Protein AF-A0A5J5AGM0-F1 (afdb_monomer_lite)

Sequence (390 aa):
MKLGLKLLQERAKIGSFWWPYISNLPETYSVPIFFPGEDIKNLQYAPLLYQVNKRCKFLLDFEKEVKHALESLKPDDHPFRSFSPNAEIVQEQEAGKAKMLVKVVAGTQIKRNDPLVLNYGCLNNDLFLLDYGFVIPSNPYDCIELKYDAALLDAASMAGRIAAPNFSSPAPWQQQILYQLNLDGEDPVLKKVSLGGPELVEGRLLAALRILLASDMETVQKHDLGTLKSLSVEAPLGVTNEVAALRTVIALCMIALGHFPTKIMEDESLLKQGVSGSTELAIQFRIQKKSLIIDVMRDLTRRVNLLLSKESITAQGATPVNMTISVTITRSTPSLESFTVIFSHFQHRNQYYGRSRTHGPARFGSYRVPSFQRHQRDELPNFSFRSRDN

Organism: NCBI:txid561372

Structure (mmCIF, N/CA/C/O backbone):
data_AF-A0A5J5AGM0-F1
#
_entry.id   AF-A0A5J5AGM0-F1
#
loop_
_atom_site.group_PDB
_atom_site.id
_atom_site.type_symbol
_atom_site.label_atom_id
_atom_site.label_alt_id
_atom_site.label_comp_id
_atom_site.label_asym_id
_atom_site.label_entity_id
_atom_site.label_seq_id
_atom_site.pdbx_PDB_ins_code
_atom_site.Cartn_x
_atom_site.Cartn_y
_atom_site.Cartn_z
_atom_site.occupancy
_atom_site.B_iso_or_equiv
_atom_site.auth_seq_id
_atom_site.auth_comp_id
_atom_site.auth_asym_id
_atom_site.auth_atom_id
_atom_site.pdbx_PDB_model_num
ATOM 1 N N . MET A 1 1 ? -21.841 3.565 8.296 1.00 73.00 1 MET A N 1
ATOM 2 C CA . MET A 1 1 ? -22.603 4.447 9.214 1.00 73.00 1 MET A CA 1
ATOM 3 C C . MET A 1 1 ? -23.913 3.862 9.735 1.00 73.00 1 MET A C 1
ATOM 5 O O . MET A 1 1 ? -24.073 3.857 10.947 1.00 73.00 1 MET A O 1
ATOM 9 N N . LYS A 1 2 ? -24.818 3.323 8.900 1.00 75.56 2 LYS A N 1
ATOM 10 C CA . LYS A 1 2 ? -26.118 2.774 9.362 1.00 75.56 2 LYS A CA 1
ATOM 11 C C . LYS A 1 2 ? -26.012 1.796 10.549 1.00 75.56 2 LYS A C 1
ATOM 13 O O . LYS A 1 2 ? -26.727 1.957 11.530 1.00 75.56 2 LYS A O 1
ATOM 18 N N . LEU A 1 3 ? -25.081 0.837 10.491 1.00 81.19 3 LEU A N 1
ATOM 19 C CA . LEU A 1 3 ? -24.866 -0.127 11.580 1.00 81.19 3 LEU A CA 1
ATOM 20 C C . LEU A 1 3 ? -24.360 0.533 12.874 1.00 81.19 3 LEU A C 1
ATOM 22 O O . LEU A 1 3 ? -24.838 0.197 13.950 1.00 81.19 3 LEU A O 1
ATOM 26 N N . GLY A 1 4 ? -23.447 1.505 12.770 1.00 84.25 4 GLY A N 1
ATOM 27 C CA . GLY A 1 4 ? -22.939 2.247 13.929 1.00 84.25 4 GLY A CA 1
ATOM 28 C C . GLY A 1 4 ? -24.045 3.012 14.661 1.00 84.25 4 GLY A C 1
ATOM 29 O O . GLY A 1 4 ? -24.137 2.939 15.881 1.00 84.25 4 GLY A O 1
ATOM 30 N N . LEU A 1 5 ? -24.952 3.662 13.923 1.00 81.50 5 LEU A N 1
ATOM 31 C CA . LEU A 1 5 ? -26.122 4.321 14.515 1.00 81.50 5 LEU A CA 1
ATOM 32 C C . LEU A 1 5 ? -27.078 3.322 15.176 1.00 81.50 5 LEU A C 1
ATOM 34 O O . LEU A 1 5 ? -27.583 3.586 16.266 1.00 81.50 5 LEU A O 1
ATOM 38 N N . LYS A 1 6 ? -27.297 2.156 14.556 1.00 83.31 6 LYS A N 1
ATOM 39 C CA . LYS A 1 6 ? -28.128 1.101 15.148 1.00 83.31 6 LYS A CA 1
ATOM 40 C C . LYS A 1 6 ? -27.525 0.564 16.448 1.00 83.31 6 LYS A C 1
ATOM 42 O O . LYS A 1 6 ? -28.255 0.370 17.414 1.00 83.31 6 LYS A O 1
ATOM 47 N N . LEU A 1 7 ? -26.204 0.386 16.493 1.00 87.38 7 LEU A N 1
ATOM 48 C CA . LEU A 1 7 ? -25.491 -0.014 17.705 1.00 87.38 7 LEU A CA 1
ATOM 49 C C . LEU A 1 7 ? -25.657 1.023 18.825 1.00 87.38 7 LEU A C 1
ATOM 51 O O . LEU A 1 7 ? -25.964 0.651 19.954 1.00 87.38 7 LEU A O 1
ATOM 55 N N . LEU A 1 8 ? -25.512 2.316 18.514 1.00 85.44 8 LEU A N 1
ATOM 56 C CA . LEU A 1 8 ? -25.730 3.397 19.483 1.00 85.44 8 LEU A CA 1
ATOM 57 C C . LEU A 1 8 ? -27.177 3.427 19.996 1.00 85.44 8 LEU A C 1
ATOM 59 O O . LEU A 1 8 ? -27.396 3.586 21.195 1.00 85.44 8 LEU A O 1
ATOM 63 N N . GLN A 1 9 ? -28.156 3.216 19.112 1.00 85.50 9 GLN A N 1
ATOM 64 C CA . GLN A 1 9 ? -29.566 3.126 19.490 1.00 85.50 9 GLN A CA 1
ATOM 65 C C . GLN A 1 9 ? -29.826 1.973 20.464 1.00 85.50 9 GLN A C 1
ATOM 67 O O . GLN A 1 9 ? -30.472 2.171 21.491 1.00 85.50 9 GLN A O 1
ATOM 72 N N . GLU A 1 10 ? -29.321 0.775 20.164 1.00 88.50 10 GLU A N 1
ATOM 73 C CA . GLU A 1 10 ? -29.489 -0.384 21.047 1.00 88.50 10 GLU A CA 1
ATOM 74 C C . GLU A 1 10 ? -28.739 -0.209 22.372 1.00 88.50 10 GLU A C 1
ATOM 76 O O . GLU A 1 10 ? -29.256 -0.599 23.415 1.00 88.50 10 GLU A O 1
ATOM 81 N N . ARG A 1 11 ? -27.573 0.451 22.364 1.00 87.00 11 ARG A N 1
ATOM 82 C CA . ARG A 1 11 ? -26.821 0.776 23.585 1.00 87.00 11 ARG A CA 1
ATOM 83 C C . ARG A 1 11 ? -27.575 1.745 24.503 1.00 87.00 11 ARG A C 1
ATOM 85 O O . ARG A 1 11 ? -27.458 1.628 25.717 1.00 87.00 11 ARG A O 1
ATOM 92 N N . ALA A 1 12 ? -28.347 2.678 23.946 1.00 86.25 12 ALA A N 1
ATOM 93 C CA . ALA A 1 12 ? -29.148 3.634 24.717 1.00 86.25 12 ALA A CA 1
ATOM 94 C C . ALA A 1 12 ? -30.476 3.049 25.247 1.00 86.25 12 ALA A C 1
ATOM 96 O O . ALA A 1 12 ? -31.137 3.664 26.086 1.00 86.25 12 ALA A O 1
ATOM 97 N N . LYS A 1 13 ? -30.898 1.875 24.761 1.00 86.81 13 LYS A N 1
ATOM 98 C CA . LYS A 1 13 ? -32.193 1.270 25.090 1.00 86.81 13 LYS A CA 1
ATOM 99 C C . LYS A 1 13 ? -32.115 0.432 26.371 1.00 86.81 13 LYS A C 1
ATOM 101 O O . LYS A 1 13 ? -31.459 -0.608 26.411 1.00 86.81 13 LYS A O 1
ATOM 106 N N . ILE A 1 14 ? -32.876 0.830 27.394 1.00 89.50 14 ILE A N 1
ATOM 107 C CA . ILE A 1 14 ? -33.066 0.034 28.619 1.00 89.50 14 ILE A CA 1
ATOM 108 C C . ILE A 1 14 ? -33.697 -1.315 28.247 1.00 89.50 14 ILE A C 1
ATOM 110 O O . ILE A 1 14 ? -34.714 -1.360 27.554 1.00 89.50 14 ILE A O 1
ATOM 114 N N . GLY A 1 15 ? -33.086 -2.413 28.698 1.00 90.00 15 GLY A N 1
ATOM 115 C CA . GLY A 1 15 ? -33.552 -3.767 28.391 1.00 90.00 15 GLY A CA 1
ATOM 116 C C . GLY A 1 15 ? -33.349 -4.185 26.929 1.00 90.00 15 GLY A C 1
ATOM 117 O O . GLY A 1 15 ? -34.132 -4.983 26.418 1.00 90.00 15 GLY A O 1
ATOM 118 N N . SER A 1 16 ? -32.344 -3.639 26.225 1.00 89.94 16 SER A N 1
ATOM 119 C CA . SER A 1 16 ? -32.026 -4.089 24.863 1.00 89.94 16 SER A CA 1
ATOM 120 C C . SER A 1 16 ? -31.736 -5.592 24.827 1.00 89.94 16 SER A C 1
ATOM 122 O O . SER A 1 16 ? -30.945 -6.111 25.615 1.00 89.94 16 SER A O 1
ATOM 124 N N . PHE A 1 17 ? -32.325 -6.275 23.844 1.00 93.44 17 PHE A N 1
ATOM 125 C CA . PHE A 1 17 ? -32.036 -7.677 23.537 1.00 93.44 17 PHE A CA 1
ATOM 126 C C . PHE A 1 17 ? -30.536 -7.919 23.293 1.00 93.44 17 PHE A C 1
ATOM 128 O O . PHE A 1 17 ? -30.004 -8.959 23.667 1.00 93.44 17 PHE A O 1
ATOM 135 N N . TRP A 1 18 ? -29.841 -6.938 22.709 1.00 92.56 18 TRP A N 1
ATOM 136 C CA . TRP A 1 18 ? -28.420 -7.031 22.372 1.00 92.56 18 TRP A CA 1
ATOM 137 C C . TRP A 1 18 ? -27.492 -6.651 23.526 1.00 92.56 18 TRP A C 1
ATOM 139 O O . TRP A 1 18 ? -26.275 -6.716 23.360 1.00 92.56 18 TRP A O 1
ATOM 149 N N . TRP A 1 19 ? -28.026 -6.273 24.691 1.00 92.62 19 TRP A N 1
ATOM 150 C CA . TRP A 1 19 ? -27.218 -5.814 25.820 1.00 92.62 19 TRP A CA 1
ATOM 151 C C . TRP A 1 19 ? -26.094 -6.785 26.220 1.00 92.62 19 TRP A C 1
ATOM 153 O O . TRP A 1 19 ? -24.971 -6.305 26.353 1.00 92.62 19 TRP A O 1
ATOM 163 N N . PRO A 1 20 ? -26.302 -8.120 26.304 1.00 94.50 20 PRO A N 1
ATOM 164 C CA . PRO A 1 20 ? -25.219 -9.051 26.633 1.00 94.50 20 PRO A CA 1
ATOM 165 C C . PRO A 1 20 ? -24.060 -9.033 25.630 1.00 94.50 20 PRO A C 1
ATOM 167 O O . PRO A 1 20 ? -22.927 -9.312 25.997 1.00 94.50 20 PRO A O 1
ATOM 170 N N . TYR A 1 21 ? -24.320 -8.713 24.361 1.00 93.12 21 TYR A N 1
ATOM 171 C CA . TYR A 1 21 ? -23.268 -8.529 23.363 1.00 93.12 21 TYR A CA 1
ATOM 172 C C . TYR A 1 21 ? -22.609 -7.153 23.512 1.00 93.12 21 TYR A C 1
ATOM 174 O O . TYR A 1 21 ? -21.388 -7.057 23.601 1.00 93.12 21 TYR A O 1
ATOM 182 N N . ILE A 1 22 ? -23.418 -6.093 23.596 1.00 91.00 22 ILE A N 1
ATOM 183 C CA . ILE A 1 22 ? -22.949 -4.702 23.669 1.00 91.00 22 ILE A CA 1
ATOM 184 C C . ILE A 1 22 ? -22.079 -4.469 24.909 1.00 91.00 22 ILE A C 1
ATOM 186 O O . ILE A 1 22 ? -21.065 -3.786 24.808 1.00 91.00 22 ILE A O 1
ATOM 190 N N . SER A 1 23 ? -22.429 -5.060 26.055 1.00 92.25 23 SER A N 1
ATOM 191 C CA . SER A 1 23 ? -21.667 -4.936 27.304 1.00 92.25 23 SER A CA 1
ATOM 192 C C . SER A 1 23 ? -20.300 -5.624 27.266 1.00 92.25 23 SER A C 1
ATOM 194 O O . SER A 1 23 ? -19.491 -5.392 28.155 1.00 92.25 23 SER A O 1
ATOM 196 N N . ASN A 1 24 ? -20.055 -6.489 26.277 1.00 94.38 24 ASN A N 1
ATOM 197 C CA . ASN A 1 24 ? -18.773 -7.164 26.064 1.00 94.38 24 ASN A CA 1
ATOM 198 C C . ASN A 1 24 ? -17.932 -6.508 24.954 1.00 94.38 24 ASN A C 1
ATOM 200 O O . ASN A 1 24 ? -16.828 -6.973 24.672 1.00 94.38 24 ASN A O 1
ATOM 204 N N . LEU A 1 25 ? -18.435 -5.457 24.294 1.00 92.56 25 LEU A N 1
ATOM 205 C CA . LEU A 1 25 ? -17.655 -4.738 23.291 1.00 92.56 25 LEU A CA 1
ATOM 206 C C . LEU A 1 25 ? -16.532 -3.922 23.950 1.00 92.56 25 LEU A C 1
ATOM 208 O O . LEU A 1 25 ? -16.752 -3.341 25.015 1.00 92.56 25 LEU A O 1
ATOM 212 N N . PRO A 1 26 ? -15.362 -3.799 23.298 1.00 90.88 26 PRO A N 1
ATOM 213 C CA . PRO A 1 26 ? -14.320 -2.887 23.746 1.00 90.88 26 PRO A CA 1
ATOM 214 C C . PRO A 1 26 ? -14.820 -1.441 23.805 1.00 90.88 26 PRO A C 1
ATOM 216 O O . PRO A 1 26 ? -15.538 -0.972 22.914 1.00 90.88 26 PRO A O 1
ATOM 219 N N . GLU A 1 27 ? -14.401 -0.719 24.843 1.00 86.44 27 GLU A N 1
ATOM 220 C CA . GLU A 1 27 ? -14.683 0.713 24.985 1.00 86.44 27 GLU A CA 1
ATOM 221 C C . GLU A 1 27 ? -13.763 1.572 24.113 1.00 86.44 27 GLU A C 1
ATOM 223 O O . GLU A 1 27 ? -14.169 2.631 23.635 1.00 86.44 27 GLU A O 1
ATOM 228 N N . THR A 1 28 ? -12.540 1.097 23.876 1.00 85.69 28 THR A N 1
ATOM 229 C CA . THR A 1 28 ? -11.518 1.764 23.069 1.00 85.69 28 THR A CA 1
ATOM 230 C C . THR A 1 28 ? -10.904 0.792 22.067 1.00 85.69 28 THR A C 1
ATOM 232 O O . THR A 1 28 ? -10.949 -0.428 22.236 1.00 85.69 28 THR A O 1
ATOM 235 N N . TYR A 1 29 ? -10.340 1.348 20.995 1.00 89.88 29 TYR A N 1
ATOM 236 C CA . TYR A 1 29 ? -9.717 0.594 19.911 1.00 89.88 29 TYR A CA 1
ATOM 237 C C . TYR A 1 29 ? -8.335 1.172 19.612 1.00 89.88 29 TYR A C 1
ATOM 239 O O . TYR A 1 29 ? -8.105 2.368 19.767 1.00 89.88 29 TYR A O 1
ATOM 247 N N . SER A 1 30 ? -7.432 0.335 19.113 1.00 93.38 30 SER A N 1
ATOM 248 C CA . SER A 1 30 ? -6.064 0.696 18.723 1.00 93.38 30 SER A CA 1
ATOM 249 C C . SER A 1 30 ? -5.951 1.187 17.272 1.00 93.38 30 SER A C 1
ATOM 251 O O . SER A 1 30 ? -4.870 1.165 16.687 1.00 93.38 30 SER A O 1
ATOM 253 N N . VAL A 1 31 ? -7.056 1.623 16.661 1.00 94.81 31 VAL A N 1
ATOM 254 C CA . VAL A 1 31 ? -7.032 2.220 15.317 1.00 94.81 31 VAL A CA 1
ATOM 255 C C . VAL A 1 31 ? -6.586 3.694 15.390 1.00 94.81 31 VAL A C 1
ATOM 257 O O . VAL A 1 31 ? -6.942 4.385 16.349 1.00 94.81 31 VAL A O 1
ATOM 260 N N . PRO A 1 32 ? -5.874 4.231 14.376 1.00 95.38 32 PRO A N 1
ATOM 261 C CA . PRO A 1 32 ? -5.267 5.567 14.419 1.00 95.38 32 PRO A CA 1
ATOM 262 C C . PRO A 1 32 ? -6.195 6.745 14.733 1.00 95.38 32 PRO A C 1
ATOM 264 O O . PRO A 1 32 ? -5.719 7.798 15.140 1.00 95.38 32 PRO A O 1
ATOM 267 N N . ILE A 1 33 ? -7.511 6.605 14.552 1.00 91.31 33 ILE A N 1
ATOM 268 C CA . ILE A 1 33 ? -8.464 7.674 14.886 1.00 91.31 33 ILE A CA 1
ATOM 269 C C . ILE A 1 33 ? -8.561 7.945 16.394 1.00 91.31 33 ILE A C 1
ATOM 271 O O . ILE A 1 33 ? -8.989 9.024 16.788 1.00 91.31 33 ILE A O 1
ATOM 275 N N . PHE A 1 34 ? -8.147 6.983 17.225 1.00 90.38 34 PHE A N 1
ATOM 276 C CA . PHE A 1 34 ? -8.053 7.127 18.680 1.00 90.38 34 PHE A CA 1
ATOM 277 C C . PHE A 1 34 ? -6.640 7.497 19.148 1.00 90.38 34 PHE A C 1
ATOM 279 O O . PHE A 1 34 ? -6.405 7.602 20.350 1.00 90.38 34 PHE A O 1
ATOM 286 N N . PHE A 1 35 ? -5.682 7.677 18.232 1.00 93.06 35 PHE A N 1
ATOM 287 C CA . PHE A 1 35 ? -4.311 7.997 18.615 1.00 93.06 35 PHE A CA 1
ATOM 288 C C . PHE A 1 35 ? -4.194 9.456 19.064 1.00 93.06 35 PHE A C 1
ATOM 290 O O . PHE A 1 35 ? -4.802 10.346 18.460 1.00 93.06 35 PHE A O 1
ATOM 297 N N . PRO A 1 36 ? -3.332 9.736 20.055 1.00 91.62 36 PRO A N 1
ATOM 298 C CA . PRO A 1 36 ? -2.851 11.084 20.307 1.00 91.62 36 PRO A CA 1
ATOM 299 C C . PRO A 1 36 ? -2.220 11.694 19.048 1.00 91.62 36 PRO A C 1
ATOM 301 O O . PRO A 1 36 ? -1.598 11.006 18.236 1.00 91.62 36 PRO A O 1
ATOM 304 N N . GLY A 1 37 ? -2.316 13.017 18.898 1.00 89.25 37 GLY A N 1
ATOM 305 C CA . GLY A 1 37 ? -1.772 13.708 17.723 1.00 89.25 37 GLY A CA 1
ATOM 306 C C . GLY A 1 37 ? -0.258 13.523 17.532 1.00 89.25 37 GLY A C 1
ATOM 307 O O . GLY A 1 37 ? 0.230 13.580 16.404 1.00 89.25 37 GLY A O 1
ATOM 308 N N . GLU A 1 38 ? 0.492 13.285 18.609 1.00 90.88 38 GLU A N 1
ATOM 309 C CA . GLU A 1 38 ? 1.916 12.927 18.551 1.00 90.88 38 GLU A CA 1
ATOM 310 C C . GLU A 1 38 ? 2.153 11.532 17.962 1.00 90.88 38 GLU A C 1
ATOM 312 O O . GLU A 1 38 ? 3.034 11.366 17.118 1.00 90.88 38 GLU A O 1
ATOM 317 N N . ASP A 1 39 ? 1.308 10.559 18.295 1.00 93.19 39 ASP A N 1
ATOM 318 C CA . ASP A 1 39 ? 1.414 9.193 17.786 1.00 93.19 39 ASP A CA 1
ATOM 319 C C . ASP A 1 39 ? 0.988 9.079 16.331 1.00 93.19 39 ASP A C 1
ATOM 321 O O . ASP A 1 39 ? 1.605 8.345 15.559 1.00 93.19 39 ASP A O 1
ATOM 325 N N . ILE A 1 40 ? 0.009 9.886 15.913 1.00 93.19 40 ILE A N 1
ATOM 326 C CA . ILE A 1 40 ? -0.297 10.046 14.491 1.00 93.19 40 ILE A CA 1
ATOM 327 C C . ILE A 1 40 ? 0.962 10.525 13.760 1.00 93.19 40 ILE A C 1
ATOM 329 O O . ILE A 1 40 ? 1.363 9.915 12.775 1.00 93.19 40 ILE A O 1
ATOM 333 N N . LYS A 1 41 ? 1.663 11.552 14.264 1.00 91.81 41 LYS A N 1
ATOM 334 C CA . LYS A 1 41 ? 2.924 12.020 13.652 1.00 91.81 41 LYS A CA 1
ATOM 335 C C . LYS A 1 41 ? 4.015 10.942 13.663 1.00 91.81 41 LYS A C 1
ATOM 337 O O . LYS A 1 41 ? 4.804 10.877 12.719 1.00 91.81 41 LYS A O 1
ATOM 342 N N . ASN A 1 42 ? 4.031 10.071 14.674 1.00 93.94 42 ASN A N 1
ATOM 343 C CA . ASN A 1 42 ? 4.970 8.954 14.771 1.00 93.94 42 ASN A CA 1
ATOM 344 C C . ASN A 1 42 ? 4.772 7.876 13.696 1.00 93.94 42 ASN A C 1
ATOM 346 O O . ASN A 1 42 ? 5.709 7.115 13.467 1.00 93.94 42 ASN A O 1
ATOM 350 N N . LEU A 1 43 ? 3.646 7.833 12.976 1.00 94.94 43 LEU A N 1
ATOM 351 C CA . LEU A 1 43 ? 3.477 6.918 11.837 1.00 94.94 43 LEU A CA 1
ATOM 352 C C . LEU A 1 43 ? 4.450 7.225 10.690 1.00 94.94 43 LEU A C 1
ATOM 354 O O . LEU A 1 43 ? 4.832 6.317 9.957 1.00 94.94 43 LEU A O 1
ATOM 358 N N . GLN A 1 44 ? 4.851 8.496 10.533 1.00 95.06 44 GLN A N 1
ATOM 359 C CA . GLN A 1 44 ? 5.867 8.957 9.571 1.00 95.06 44 GLN A CA 1
ATOM 360 C C . GLN A 1 44 ? 5.658 8.480 8.118 1.00 95.06 44 GLN A C 1
ATOM 362 O O . GLN A 1 44 ? 6.608 8.392 7.345 1.00 95.06 44 GLN A O 1
ATOM 367 N N . TYR A 1 45 ? 4.413 8.191 7.731 1.00 96.06 45 TYR A N 1
ATOM 368 C CA . TYR A 1 45 ? 4.082 7.634 6.423 1.00 96.06 45 TYR A CA 1
ATOM 369 C C . TYR A 1 45 ? 2.894 8.369 5.800 1.00 96.06 45 TYR A C 1
ATOM 371 O O . TYR A 1 45 ? 1.741 8.181 6.191 1.00 96.06 45 TYR A O 1
ATOM 379 N N . ALA A 1 46 ? 3.183 9.234 4.827 1.00 93.00 46 ALA A N 1
ATOM 380 C CA . ALA A 1 46 ? 2.212 10.176 4.269 1.00 93.00 46 ALA A CA 1
ATOM 381 C C . ALA A 1 46 ? 0.922 9.534 3.707 1.00 93.00 46 ALA A C 1
ATOM 383 O O . ALA A 1 46 ? -0.147 10.080 3.992 1.00 93.00 46 ALA A O 1
ATOM 384 N N . PRO A 1 47 ? 0.958 8.395 2.978 1.00 93.44 47 PRO A N 1
ATOM 385 C CA . PRO A 1 47 ? -0.265 7.769 2.465 1.00 93.44 47 PRO A CA 1
ATOM 386 C C . PRO A 1 47 ? -1.243 7.364 3.573 1.00 93.44 47 PRO A C 1
ATOM 388 O O . PRO A 1 47 ? -2.430 7.688 3.498 1.00 93.44 47 PRO A O 1
ATOM 391 N N . LEU A 1 48 ? -0.743 6.747 4.648 1.00 94.69 48 LEU A N 1
ATOM 392 C CA . LEU A 1 48 ? -1.564 6.385 5.803 1.00 94.69 48 LEU A CA 1
ATOM 393 C C . LEU A 1 48 ? -2.090 7.635 6.523 1.00 94.69 48 LEU A C 1
ATOM 395 O O . LEU A 1 48 ? -3.280 7.715 6.817 1.00 94.69 48 LEU A O 1
ATOM 399 N N . LEU A 1 49 ? -1.235 8.639 6.751 1.00 94.31 49 LEU A N 1
ATOM 400 C CA . LEU A 1 49 ? -1.630 9.899 7.397 1.00 94.31 49 LEU A CA 1
ATOM 401 C C . LEU A 1 49 ? -2.766 10.606 6.652 1.00 94.31 49 LEU A C 1
ATOM 403 O O . LEU A 1 49 ? -3.704 11.104 7.275 1.00 94.31 49 LEU A O 1
ATOM 407 N N . TYR A 1 50 ? -2.712 10.619 5.319 1.00 93.19 50 TYR A N 1
ATOM 408 C CA . TYR A 1 50 ? -3.786 11.159 4.491 1.00 93.19 50 TYR A CA 1
ATOM 409 C C . TYR A 1 50 ? -5.116 10.430 4.740 1.00 93.19 50 TYR A C 1
ATOM 411 O O . TYR A 1 50 ? -6.148 11.083 4.904 1.00 93.19 50 TYR A O 1
ATOM 419 N N . GLN A 1 51 ? -5.102 9.094 4.825 1.00 93.75 51 GLN A N 1
ATOM 420 C CA . GLN A 1 51 ? -6.308 8.306 5.105 1.00 93.75 51 GLN A CA 1
ATOM 421 C C . GLN A 1 51 ? -6.857 8.559 6.511 1.00 93.75 51 GLN A C 1
ATOM 423 O O . GLN A 1 51 ? -8.069 8.718 6.665 1.00 93.75 51 GLN A O 1
ATOM 428 N N . VAL A 1 52 ? -5.987 8.654 7.522 1.00 94.31 52 VAL A N 1
ATOM 429 C CA . VAL A 1 52 ? -6.392 9.002 8.894 1.00 94.31 52 VAL A CA 1
ATOM 430 C C . VAL A 1 52 ? -7.082 10.366 8.906 1.00 94.31 52 VAL A C 1
ATOM 432 O O . VAL A 1 52 ? -8.227 10.469 9.339 1.00 94.31 52 VAL A O 1
ATOM 435 N N . ASN A 1 53 ? -6.452 11.390 8.324 1.00 92.75 53 ASN A N 1
ATOM 436 C CA . ASN A 1 53 ? -7.015 12.740 8.261 1.00 92.75 53 ASN A CA 1
ATOM 437 C C . ASN A 1 53 ? -8.356 12.782 7.520 1.00 92.75 53 ASN A C 1
ATOM 439 O O . ASN A 1 53 ? -9.292 13.449 7.963 1.00 92.75 53 ASN A O 1
ATOM 443 N N . LYS A 1 54 ? -8.478 12.040 6.413 1.00 92.94 54 LYS A N 1
ATOM 444 C CA . LYS A 1 54 ? -9.728 11.926 5.654 1.00 92.94 54 LYS A CA 1
ATOM 445 C C . LYS A 1 54 ? -10.851 11.315 6.500 1.00 92.94 54 LYS A C 1
ATOM 447 O O . LYS A 1 54 ? -11.967 11.831 6.476 1.00 92.94 54 LYS A O 1
ATOM 452 N N . ARG A 1 55 ? -10.563 10.253 7.263 1.00 92.69 55 ARG A N 1
ATOM 453 C CA . ARG A 1 55 ? -11.531 9.604 8.166 1.00 92.69 55 ARG A CA 1
ATOM 454 C C . ARG A 1 55 ? -11.931 10.518 9.326 1.00 92.69 55 ARG A C 1
ATOM 456 O O . ARG A 1 55 ? -13.122 10.639 9.598 1.00 92.69 55 ARG A O 1
ATOM 463 N N . CYS A 1 56 ? -10.972 11.207 9.948 1.00 90.62 56 CYS A N 1
ATOM 464 C CA . CYS A 1 56 ? -11.246 12.190 11.001 1.00 90.62 56 CYS A CA 1
ATOM 465 C C . CYS A 1 56 ? -12.151 13.316 10.493 1.00 90.62 56 CYS A C 1
ATOM 467 O O . CYS A 1 56 ? -13.153 13.633 11.129 1.00 90.62 56 CYS A O 1
ATOM 469 N N . LYS A 1 57 ? -11.840 13.884 9.319 1.00 91.62 57 LYS A N 1
ATOM 470 C CA . LYS A 1 57 ? -12.656 14.937 8.704 1.00 91.62 57 LYS A CA 1
ATOM 471 C C . LYS A 1 57 ? -14.082 14.458 8.441 1.00 91.62 57 LYS A C 1
ATOM 473 O O . LYS A 1 57 ? -15.024 15.139 8.824 1.00 91.62 57 LYS A O 1
ATOM 478 N N . PHE A 1 58 ? -14.233 13.268 7.859 1.00 91.94 58 PHE A N 1
ATOM 479 C CA . PHE A 1 58 ? -15.548 12.676 7.632 1.00 91.94 58 PHE A CA 1
ATOM 480 C C . PHE A 1 58 ? -16.356 12.533 8.930 1.00 91.94 58 PHE A C 1
ATOM 482 O O . PHE A 1 58 ? -17.528 12.894 8.945 1.00 91.94 58 PHE A O 1
ATOM 489 N N . LEU A 1 59 ? -15.752 12.042 10.021 1.00 87.69 59 LEU A N 1
ATOM 490 C CA . LEU A 1 59 ? -16.462 11.915 11.299 1.00 87.69 59 LEU A CA 1
ATOM 491 C C . LEU A 1 59 ? -16.866 13.267 11.889 1.00 87.69 59 LEU A C 1
ATOM 493 O O . LEU A 1 59 ? -17.971 13.374 12.409 1.00 87.69 59 LEU A O 1
ATOM 497 N N . LEU A 1 60 ? -16.011 14.287 11.788 1.00 86.31 60 LEU A N 1
ATOM 498 C CA . LEU A 1 60 ? -16.331 15.638 12.257 1.00 86.31 60 LEU A CA 1
ATOM 499 C C . LEU A 1 60 ? -17.485 16.256 11.465 1.00 86.31 60 LEU A C 1
ATOM 501 O O . LEU A 1 60 ? -18.362 16.894 12.043 1.00 86.31 60 LEU A O 1
ATOM 505 N N . ASP A 1 61 ? -17.485 16.082 10.146 1.00 89.56 61 ASP A N 1
ATOM 506 C CA . ASP A 1 61 ? -18.553 16.593 9.290 1.00 89.56 61 ASP A CA 1
ATOM 507 C C . ASP A 1 61 ? -19.865 15.837 9.563 1.00 89.56 61 ASP A C 1
ATOM 509 O O . ASP A 1 61 ? -20.904 16.461 9.770 1.00 89.56 61 ASP A O 1
ATOM 513 N N . PHE A 1 62 ? -19.797 14.511 9.716 1.00 86.44 62 PHE A N 1
ATOM 514 C CA . PHE A 1 62 ? -20.941 13.686 10.108 1.00 86.44 62 PHE A CA 1
ATOM 515 C C . PHE A 1 62 ? -21.506 14.066 11.487 1.00 86.44 62 PHE A C 1
ATOM 517 O O . PHE A 1 62 ? -22.719 14.149 11.661 1.00 86.44 62 PHE A O 1
ATOM 524 N N . GLU A 1 63 ? -20.651 14.319 12.480 1.00 83.38 63 GLU A N 1
ATOM 525 C CA . GLU A 1 63 ? -21.082 14.745 13.815 1.00 83.38 63 GLU A CA 1
ATOM 526 C C . GLU A 1 63 ? -21.846 16.073 13.759 1.00 83.38 63 GLU A C 1
ATOM 528 O O . GLU A 1 63 ? -22.884 16.206 14.407 1.00 83.38 63 GLU A O 1
ATOM 533 N N . LYS A 1 64 ? -21.366 17.044 12.971 1.00 82.75 64 LYS A N 1
ATOM 534 C CA . LYS A 1 64 ? -22.050 18.332 12.779 1.00 82.75 64 LYS A CA 1
ATOM 535 C C . LYS A 1 64 ? -23.422 18.150 12.142 1.00 82.75 64 LYS A C 1
ATOM 537 O O . LYS A 1 64 ? -24.382 18.753 12.612 1.00 82.75 64 LYS A O 1
ATOM 542 N N . GLU A 1 65 ? -23.521 17.312 11.111 1.00 84.44 65 GLU A N 1
ATOM 543 C CA . GLU A 1 65 ? -24.798 16.996 10.464 1.00 84.44 65 GLU A CA 1
ATOM 544 C C . GLU A 1 65 ? -25.787 16.370 11.454 1.00 84.44 65 GLU A C 1
ATOM 546 O O . GLU A 1 65 ? -26.943 16.790 11.531 1.00 84.44 65 GLU A O 1
ATOM 551 N N . VAL A 1 66 ? -25.327 15.407 12.260 1.00 78.88 66 VAL A N 1
ATOM 552 C CA . VAL A 1 66 ? -26.157 14.767 13.289 1.00 78.88 66 VAL A CA 1
ATOM 553 C C . VAL A 1 66 ? -26.573 15.772 14.361 1.00 78.88 66 VAL A C 1
ATOM 555 O O . VAL A 1 66 ? -27.749 15.818 14.706 1.00 78.88 66 VAL A O 1
ATOM 558 N N . LYS A 1 67 ? -25.657 16.606 14.866 1.00 74.00 67 LYS A N 1
ATOM 559 C CA . LYS A 1 67 ? -25.975 17.648 15.856 1.00 74.00 67 LYS A CA 1
ATOM 560 C C . LYS A 1 67 ? -27.026 18.619 15.335 1.00 74.00 67 LYS A C 1
ATOM 562 O O . LYS A 1 67 ? -28.029 18.813 16.006 1.00 74.00 67 LYS A O 1
ATOM 567 N N . HIS A 1 68 ? -26.855 19.136 14.122 1.00 76.06 68 HIS A N 1
ATOM 568 C CA . HIS A 1 68 ? -27.831 20.029 13.501 1.00 76.06 68 HIS A CA 1
ATOM 569 C C . HIS A 1 68 ? -29.210 19.361 13.353 1.00 76.06 68 HIS A C 1
ATOM 571 O O . HIS A 1 68 ? -30.239 19.969 13.641 1.00 76.06 68 HIS A O 1
ATOM 577 N N . ALA A 1 69 ? -29.252 18.090 12.939 1.00 74.75 69 ALA A N 1
ATOM 578 C CA . ALA A 1 69 ? -30.506 17.342 12.867 1.00 74.75 69 ALA A CA 1
ATOM 579 C C . ALA A 1 69 ? -31.165 17.178 14.252 1.00 74.75 69 ALA A C 1
ATOM 581 O O . ALA A 1 69 ? -32.385 17.293 14.367 1.00 74.75 69 ALA A O 1
ATOM 582 N N . LEU A 1 70 ? -30.371 16.953 15.303 1.00 67.19 70 LEU A N 1
ATOM 583 C CA . LEU A 1 70 ? -30.851 16.776 16.676 1.00 67.19 70 LEU A CA 1
ATOM 584 C C . LEU A 1 70 ? -31.265 18.088 17.361 1.00 67.19 70 LEU A C 1
ATOM 586 O O . LEU A 1 70 ? -32.217 18.075 18.131 1.00 67.19 70 LEU A O 1
ATOM 590 N N . GLU A 1 71 ? -30.608 19.215 17.075 1.00 66.12 71 GLU A N 1
ATOM 591 C CA . GLU A 1 71 ? -30.930 20.541 17.639 1.00 66.12 71 GLU A CA 1
ATOM 592 C C . GLU A 1 71 ? -32.350 21.007 17.284 1.00 66.12 71 GLU A C 1
ATOM 594 O O . GLU A 1 71 ? -32.977 21.748 18.039 1.00 66.12 71 GLU A O 1
ATOM 599 N N . SER A 1 72 ? -32.880 20.539 16.151 1.00 58.97 72 SER A N 1
ATOM 600 C CA . SER A 1 72 ? -34.247 20.826 15.706 1.00 58.97 72 SER A CA 1
ATOM 601 C C . SER A 1 72 ? -35.329 19.960 16.373 1.00 58.97 72 SER A C 1
ATOM 603 O O . SER A 1 72 ? -36.520 20.210 16.176 1.00 58.97 72 SER A O 1
ATOM 605 N N . LEU A 1 73 ? -34.942 18.957 17.170 1.00 57.34 73 LEU A N 1
ATOM 606 C CA . LEU A 1 73 ? -35.852 18.010 17.815 1.00 57.34 73 LEU A CA 1
ATOM 607 C C . LEU A 1 73 ? -36.052 18.374 19.289 1.00 57.34 73 LEU A C 1
ATOM 609 O O . LEU A 1 73 ? -35.102 18.624 20.030 1.00 57.34 73 LEU A O 1
ATOM 613 N N . LYS A 1 74 ? -37.310 18.385 19.743 1.00 57.22 74 LYS A N 1
ATOM 614 C CA . LYS A 1 74 ? -37.621 18.560 21.166 1.00 57.22 74 LYS A CA 1
ATOM 615 C C . LYS A 1 74 ? -37.061 17.367 21.963 1.00 57.22 74 LYS A C 1
ATOM 617 O O . LYS A 1 74 ? -37.056 16.256 21.438 1.00 57.22 74 LYS A O 1
ATOM 622 N N . PRO A 1 75 ? -36.650 17.541 23.234 1.00 51.84 75 PRO A N 1
ATOM 623 C CA . PRO A 1 75 ? -36.144 16.445 24.072 1.00 51.84 75 PRO A CA 1
ATOM 624 C C . PRO A 1 75 ? -37.086 15.230 24.185 1.00 51.84 75 PRO A C 1
ATOM 626 O O . PRO A 1 75 ? -36.612 14.105 24.336 1.00 51.84 75 PRO A O 1
ATOM 629 N N . ASP A 1 76 ? -38.401 15.443 24.063 1.00 51.88 76 ASP A N 1
ATOM 630 C CA . ASP A 1 76 ? -39.420 14.381 24.055 1.00 51.88 76 ASP A CA 1
ATOM 631 C C . ASP A 1 76 ? -39.564 13.671 22.691 1.00 51.88 76 ASP A C 1
ATOM 633 O O . ASP A 1 76 ? -40.006 12.526 22.645 1.00 51.88 76 ASP A O 1
ATOM 637 N N . ASP A 1 77 ? -39.112 14.305 21.601 1.00 53.03 77 ASP A N 1
ATOM 638 C CA . ASP A 1 77 ? -39.084 13.781 20.223 1.00 53.03 77 ASP A CA 1
ATOM 639 C C . ASP A 1 77 ? -37.683 13.253 19.835 1.00 53.03 77 ASP A C 1
ATOM 641 O O . ASP A 1 77 ? -37.346 13.080 18.661 1.00 53.03 77 ASP A O 1
ATOM 645 N N . HIS A 1 78 ? -36.823 13.019 20.831 1.00 48.50 78 HIS A N 1
ATOM 646 C CA . HIS A 1 78 ? -35.447 12.586 20.623 1.00 48.50 78 HIS A CA 1
ATOM 647 C C . HIS A 1 78 ? -35.409 11.182 19.974 1.00 48.50 78 HIS A C 1
ATOM 649 O O . HIS A 1 78 ? -36.000 10.240 20.512 1.00 48.50 78 HIS A O 1
ATOM 655 N N . PRO A 1 79 ? -34.642 10.957 18.886 1.00 50.44 79 PRO A N 1
ATOM 656 C CA . PRO A 1 79 ? -34.690 9.725 18.077 1.00 50.44 79 PRO A CA 1
ATOM 657 C C . PRO A 1 79 ? -34.140 8.476 18.790 1.00 50.44 79 PRO A C 1
ATOM 659 O O . PRO A 1 79 ? -34.116 7.375 18.234 1.00 50.44 79 PRO A O 1
ATOM 662 N N . PHE A 1 80 ? -33.710 8.635 20.043 1.00 46.28 80 PHE A N 1
ATOM 663 C CA . PHE A 1 80 ? -33.258 7.562 20.921 1.00 46.28 80 PHE A CA 1
ATOM 664 C C . PHE A 1 80 ? -34.302 7.137 21.970 1.00 46.28 80 PHE A C 1
ATOM 666 O O . PHE A 1 80 ? -34.001 6.287 22.808 1.00 46.28 80 PHE A O 1
ATOM 673 N N . ARG A 1 81 ? -35.547 7.637 21.904 1.00 40.56 81 ARG A N 1
ATOM 674 C CA . ARG A 1 81 ? -36.698 7.013 22.577 1.00 40.56 81 ARG A CA 1
ATOM 675 C C . ARG A 1 81 ? -37.747 6.569 21.559 1.00 40.56 81 ARG A C 1
ATOM 677 O O . ARG A 1 81 ? -38.315 7.365 20.833 1.00 40.56 81 ARG A O 1
ATOM 684 N N . SER A 1 82 ? -38.002 5.260 21.580 1.00 43.91 82 SER A N 1
ATOM 685 C CA . SER A 1 82 ? -39.091 4.550 20.901 1.00 43.91 82 SER A CA 1
ATOM 686 C C . SER A 1 82 ? -39.108 4.623 19.368 1.00 43.91 82 SER A C 1
ATOM 688 O O . SER A 1 82 ? -39.811 5.430 18.771 1.00 43.91 82 SER A O 1
ATOM 690 N N . PHE A 1 83 ? -38.442 3.658 18.723 1.00 38.12 83 PHE A N 1
ATOM 691 C CA . PHE A 1 83 ? -38.807 3.245 17.367 1.00 38.12 83 PHE A CA 1
ATOM 692 C C . PHE A 1 83 ? -39.314 1.799 17.389 1.00 38.12 83 PHE A C 1
ATOM 694 O O . PHE A 1 83 ? -38.579 0.886 17.776 1.00 38.12 83 PHE A O 1
ATOM 701 N N . SER A 1 84 ? -40.565 1.612 16.967 1.00 38.34 84 SER A N 1
ATOM 702 C CA . SER A 1 84 ? -41.204 0.317 16.706 1.00 38.34 84 SER A CA 1
ATOM 703 C C . SER A 1 84 ? -41.223 0.103 15.187 1.00 38.34 84 SER A C 1
ATOM 705 O O . SER A 1 84 ? -42.071 0.689 14.516 1.00 38.34 84 SER A O 1
ATOM 707 N N . PRO A 1 85 ? -40.286 -0.663 14.603 1.00 32.69 85 PRO A N 1
ATOM 708 C CA . PRO A 1 85 ? -40.293 -0.909 13.165 1.00 32.69 85 PRO A CA 1
ATOM 709 C C . PRO A 1 85 ? -41.441 -1.852 12.769 1.00 32.69 85 PRO A C 1
ATOM 711 O O . PRO A 1 85 ? -41.694 -2.851 13.436 1.00 32.69 85 PRO A O 1
ATOM 714 N N . ASN A 1 86 ? -42.104 -1.537 11.657 1.00 28.25 86 ASN A N 1
ATOM 715 C CA . ASN A 1 86 ? -43.179 -2.298 11.006 1.00 28.25 86 ASN A CA 1
ATOM 716 C C . ASN A 1 86 ? -42.707 -3.030 9.728 1.00 28.25 86 ASN A C 1
ATOM 718 O O . ASN A 1 86 ? -43.526 -3.387 8.885 1.00 28.25 86 ASN A O 1
ATOM 722 N N . ALA A 1 87 ? -41.395 -3.244 9.573 1.00 26.34 87 ALA A N 1
ATOM 723 C CA . ALA A 1 87 ? -40.813 -4.020 8.480 1.00 26.34 87 ALA A CA 1
ATOM 724 C C . ALA A 1 87 ? -39.568 -4.804 8.929 1.00 26.34 87 ALA A C 1
ATOM 726 O O . ALA A 1 87 ? -38.799 -4.363 9.788 1.00 26.34 87 ALA A O 1
ATOM 727 N N . GLU A 1 88 ? -39.406 -5.971 8.312 1.00 29.16 88 GLU A N 1
ATOM 728 C CA . GLU A 1 88 ? -38.500 -7.071 8.645 1.00 29.16 88 GLU A CA 1
ATOM 729 C C . GLU A 1 88 ? -37.443 -7.254 7.540 1.00 29.16 88 GLU A C 1
ATOM 731 O O . GLU A 1 88 ? -37.716 -7.013 6.364 1.00 29.16 88 GLU A O 1
ATOM 736 N N . ILE A 1 89 ? -36.234 -7.696 7.902 1.00 31.84 89 ILE A N 1
ATOM 737 C CA . ILE A 1 89 ? -35.239 -8.165 6.926 1.00 31.84 89 ILE A CA 1
ATOM 738 C C . ILE A 1 89 ? -35.450 -9.668 6.736 1.00 31.84 89 ILE A C 1
ATOM 740 O O . ILE A 1 89 ? -35.101 -10.449 7.617 1.00 31.84 89 ILE A O 1
ATOM 744 N N . VAL A 1 90 ? -35.969 -10.066 5.573 1.00 32.47 90 VAL A N 1
ATOM 745 C CA . VAL A 1 90 ? -36.022 -11.468 5.135 1.00 32.47 90 VAL A CA 1
ATOM 746 C C . VAL A 1 90 ? -34.892 -11.732 4.143 1.00 32.47 90 VAL A C 1
ATOM 748 O O . VAL A 1 90 ? -34.823 -11.089 3.097 1.00 32.47 90 VAL A O 1
ATOM 751 N N . GLN A 1 91 ? -34.035 -12.708 4.454 1.00 38.47 91 GLN A N 1
ATOM 752 C CA . GLN A 1 91 ? -33.218 -13.429 3.474 1.00 38.47 91 GLN A CA 1
ATOM 753 C C . GLN A 1 91 ? -33.122 -14.906 3.880 1.00 38.47 91 GLN A C 1
ATOM 755 O O . GLN A 1 91 ? -32.420 -15.264 4.822 1.00 38.47 91 GLN A O 1
ATOM 760 N N . GLU A 1 92 ? -33.815 -15.758 3.132 1.00 35.72 92 GLU A N 1
ATOM 761 C CA . GLU A 1 92 ? -33.662 -17.211 3.120 1.00 35.72 92 GLU A CA 1
ATOM 762 C C . GLU A 1 92 ? -33.714 -17.637 1.654 1.00 35.72 92 GLU A C 1
ATOM 764 O O . GLU A 1 92 ? -34.601 -17.159 0.955 1.00 35.72 92 GLU A O 1
ATOM 769 N N . GLN A 1 93 ? -32.812 -18.519 1.208 1.00 39.88 93 GLN A N 1
ATOM 770 C CA . GLN A 1 93 ? -33.175 -19.619 0.306 1.00 39.88 93 GLN A CA 1
ATOM 771 C C . GLN A 1 93 ? -32.217 -20.805 0.506 1.00 39.88 93 GLN A C 1
ATOM 773 O O . GLN A 1 93 ? -31.196 -20.923 -0.161 1.00 39.88 93 GLN A O 1
ATOM 778 N N . GLU A 1 94 ? -32.600 -21.715 1.399 1.00 41.94 94 GLU A N 1
ATOM 779 C CA . GLU A 1 94 ? -32.513 -23.157 1.154 1.00 41.94 94 GLU A CA 1
ATOM 780 C C . GLU A 1 94 ? -33.839 -23.758 1.622 1.00 41.94 94 GLU A C 1
ATOM 782 O O . GLU A 1 94 ? -34.314 -23.452 2.717 1.00 41.94 94 GLU A O 1
ATOM 787 N N . ALA A 1 95 ? -34.472 -24.576 0.781 1.00 50.66 95 ALA A N 1
ATOM 788 C CA . ALA A 1 95 ? -35.758 -25.178 1.097 1.00 50.66 95 ALA A CA 1
ATOM 789 C C . ALA A 1 95 ? -35.647 -26.039 2.370 1.00 50.66 95 ALA A C 1
ATOM 791 O O . ALA A 1 95 ? -35.122 -27.151 2.340 1.00 50.66 95 ALA A O 1
ATOM 792 N N . GLY A 1 96 ? -36.159 -25.513 3.489 1.00 57.47 96 GLY A N 1
ATOM 793 C CA . GLY A 1 96 ? -36.428 -26.274 4.709 1.00 57.47 96 GLY A CA 1
ATOM 794 C C . GLY A 1 96 ? -35.626 -25.925 5.969 1.00 57.47 96 GLY A C 1
ATOM 795 O O . GLY A 1 96 ? -35.798 -26.642 6.956 1.00 57.47 96 GLY A O 1
ATOM 796 N N . LYS A 1 97 ? -34.784 -24.874 6.014 1.00 52.72 97 LYS A N 1
ATOM 797 C CA . LYS A 1 97 ? -34.090 -24.472 7.264 1.00 52.72 97 LYS A CA 1
ATOM 798 C C . LYS A 1 97 ? -33.953 -22.948 7.460 1.00 52.72 97 LYS A C 1
ATOM 800 O O . LYS A 1 97 ? -32.958 -22.345 7.074 1.00 52.72 97 LYS A O 1
ATOM 805 N N . ALA A 1 98 ? -34.864 -22.399 8.269 1.00 53.41 98 ALA A N 1
ATOM 806 C CA . ALA A 1 98 ? -35.014 -20.981 8.639 1.00 53.41 98 ALA A CA 1
ATOM 807 C C . ALA A 1 98 ? -33.940 -20.369 9.568 1.00 53.41 98 ALA A C 1
ATOM 809 O O . ALA A 1 98 ? -34.242 -19.482 10.367 1.00 53.41 98 ALA A O 1
ATOM 810 N N . LYS A 1 99 ? -32.680 -20.819 9.528 1.00 53.38 99 LYS A N 1
ATOM 811 C CA . LYS A 1 99 ? -31.601 -20.204 10.327 1.00 53.38 99 LYS A CA 1
ATOM 812 C C . LYS A 1 99 ? -30.311 -20.105 9.524 1.00 53.38 99 LYS A C 1
ATOM 814 O O . LYS A 1 99 ? -29.639 -21.108 9.308 1.00 53.38 99 LYS A O 1
ATOM 819 N N . MET A 1 100 ? -29.933 -18.875 9.167 1.00 54.47 100 MET A N 1
ATOM 820 C CA . MET A 1 100 ? -28.566 -18.531 8.770 1.00 54.47 100 MET A CA 1
ATOM 821 C C . MET A 1 100 ? -27.622 -18.891 9.921 1.00 54.47 100 MET A C 1
ATOM 823 O O . MET A 1 100 ? -27.594 -18.226 10.957 1.00 54.47 100 MET A O 1
ATOM 827 N N . LEU A 1 101 ? -26.880 -19.981 9.757 1.00 63.28 101 LEU A N 1
ATOM 828 C CA . LEU A 1 101 ? -25.857 -20.416 10.697 1.00 63.28 101 LEU A CA 1
ATOM 829 C C . LEU A 1 101 ? -24.493 -20.073 10.106 1.00 63.28 101 LEU A C 1
ATOM 831 O O . LEU A 1 101 ? -24.119 -20.584 9.053 1.00 63.28 101 LEU A O 1
ATOM 835 N N . VAL A 1 102 ? -23.731 -19.230 10.800 1.00 64.25 102 VAL A N 1
ATOM 836 C CA . VAL A 1 102 ? -22.317 -19.017 10.478 1.00 64.25 102 VAL A CA 1
ATOM 837 C C . VAL A 1 102 ? -21.523 -20.160 11.099 1.00 64.25 102 VAL A C 1
ATOM 839 O O . VAL A 1 102 ? -21.524 -20.337 12.318 1.00 64.25 102 VAL A O 1
ATOM 842 N N . LYS A 1 103 ? -20.849 -20.951 10.263 1.00 69.75 103 LYS A N 1
ATOM 843 C CA . LYS A 1 103 ? -19.952 -22.022 10.706 1.00 69.75 103 LYS A CA 1
ATOM 844 C C . LYS A 1 103 ? -18.505 -21.578 10.530 1.00 69.75 103 LYS A C 1
ATOM 846 O O . LYS A 1 103 ? -18.072 -21.315 9.414 1.00 69.75 103 LYS A O 1
ATOM 851 N N . VAL A 1 104 ? -17.750 -21.557 11.624 1.00 64.50 104 VAL A N 1
ATOM 852 C CA . VAL A 1 104 ? -16.291 -21.408 11.592 1.00 64.50 104 VAL A CA 1
ATOM 853 C C . VAL A 1 104 ? -15.679 -22.806 11.617 1.00 64.50 104 VAL A C 1
ATOM 855 O O . VAL A 1 104 ? -15.993 -23.605 12.499 1.00 64.50 104 VAL A O 1
ATOM 858 N N . VAL A 1 105 ? -14.844 -23.125 10.628 1.00 73.88 105 VAL A N 1
ATOM 859 C CA . VAL A 1 105 ? -14.164 -24.423 10.508 1.00 73.88 105 VAL A CA 1
ATOM 860 C C . VAL A 1 105 ? -12.667 -24.203 10.669 1.00 73.88 105 VAL A C 1
ATOM 862 O O . VAL A 1 105 ? -12.107 -23.298 10.056 1.00 73.88 105 VAL A O 1
ATOM 865 N N . ALA A 1 106 ? -12.021 -25.022 11.497 1.00 74.50 106 ALA A N 1
ATOM 866 C CA . ALA A 1 106 ? -10.577 -24.964 11.668 1.00 74.50 106 ALA A CA 1
ATOM 867 C C . ALA A 1 106 ? -9.873 -25.324 10.349 1.00 74.50 106 ALA A C 1
ATOM 869 O O . ALA A 1 106 ? -10.128 -26.383 9.778 1.00 74.50 106 ALA A O 1
ATOM 870 N N . GLY A 1 107 ? -8.987 -24.446 9.872 1.00 71.38 107 GLY A N 1
ATOM 871 C CA . GLY A 1 107 ? -8.171 -24.706 8.679 1.00 71.38 107 GLY A CA 1
ATOM 872 C C . GLY A 1 107 ? -7.005 -25.668 8.933 1.00 71.38 107 GLY A C 1
ATOM 873 O O . GLY A 1 107 ? -6.456 -26.235 7.994 1.00 71.38 107 GLY A O 1
ATOM 874 N N . THR A 1 108 ? -6.630 -25.865 10.198 1.00 76.81 108 THR A N 1
ATOM 875 C CA . THR A 1 108 ? -5.540 -26.742 10.644 1.00 76.81 108 THR A CA 1
ATOM 876 C C . THR A 1 108 ? -5.898 -27.400 11.978 1.00 76.81 108 THR A C 1
ATOM 878 O O . THR A 1 108 ? -6.897 -27.055 12.612 1.00 76.81 108 THR A O 1
ATOM 881 N N . GLN A 1 109 ? -5.093 -28.371 12.418 1.00 82.94 109 GLN A N 1
ATOM 882 C CA . GLN A 1 109 ? -5.250 -28.964 13.744 1.00 82.94 109 GLN A CA 1
ATOM 883 C C . GLN A 1 109 ? -4.906 -27.935 14.831 1.00 82.94 109 GLN A C 1
ATOM 885 O O . GLN A 1 109 ? -3.819 -27.363 14.823 1.00 82.94 109 GLN A O 1
ATOM 890 N N . ILE A 1 110 ? -5.817 -27.746 15.785 1.00 85.50 110 ILE A N 1
ATOM 891 C CA . ILE A 1 110 ? -5.662 -26.829 16.921 1.00 85.50 110 ILE A CA 1
ATOM 892 C C . ILE A 1 110 ? -5.491 -27.681 18.176 1.00 85.50 110 ILE A C 1
ATOM 894 O O . ILE A 1 110 ? -6.342 -28.530 18.461 1.00 85.50 110 ILE A O 1
ATOM 898 N N . LYS A 1 111 ? -4.386 -27.513 18.911 1.00 91.00 111 LYS A N 1
ATOM 899 C CA . LYS A 1 111 ? -4.187 -28.262 20.156 1.00 91.00 111 LYS A CA 1
ATOM 900 C C . LYS A 1 111 ? -5.039 -27.653 21.261 1.00 91.00 111 LYS A C 1
ATOM 902 O O . LYS A 1 111 ? -5.466 -26.502 21.210 1.00 91.00 111 LYS A O 1
ATOM 907 N N . ARG A 1 112 ? -5.284 -28.443 22.302 1.00 91.69 112 ARG A N 1
ATOM 908 C CA . ARG A 1 112 ? -5.965 -27.953 23.500 1.00 91.69 112 ARG A CA 1
ATOM 909 C C . ARG A 1 112 ? -5.200 -26.750 24.068 1.00 91.69 112 ARG A C 1
ATOM 911 O O . ARG A 1 112 ? -4.003 -26.861 24.304 1.00 91.69 112 ARG A O 1
ATOM 918 N N . ASN A 1 113 ? -5.927 -25.667 24.346 1.00 90.44 113 ASN A N 1
ATOM 919 C CA . ASN A 1 113 ? -5.429 -24.383 24.857 1.00 90.44 113 ASN A CA 1
ATOM 920 C C . ASN A 1 113 ? -4.643 -23.517 23.855 1.00 90.44 113 ASN A C 1
ATOM 922 O O . ASN A 1 113 ? -4.227 -22.425 24.237 1.00 90.44 113 ASN A O 1
ATOM 926 N N . ASP A 1 114 ? -4.479 -23.942 22.599 1.00 84.88 114 ASP A N 1
ATOM 927 C CA . ASP A 1 114 ? -3.982 -23.033 21.565 1.00 84.88 114 ASP A CA 1
ATOM 928 C C . ASP A 1 114 ? -5.055 -21.971 21.260 1.00 84.88 114 ASP A C 1
ATOM 930 O O . ASP A 1 114 ? -6.254 -22.285 21.249 1.00 84.88 114 ASP A O 1
ATOM 934 N N . PRO A 1 115 ? -4.661 -20.711 21.006 1.00 76.50 115 PRO A N 1
ATOM 935 C CA . PRO A 1 115 ? -5.611 -19.676 20.635 1.00 76.50 115 PRO A CA 1
ATOM 936 C C . PRO A 1 115 ? -6.290 -20.011 19.302 1.00 76.50 115 PRO A C 1
ATOM 938 O O . PRO A 1 115 ? -5.650 -20.431 18.336 1.00 76.50 115 PRO A O 1
ATOM 941 N N . LEU A 1 116 ? -7.600 -19.771 19.232 1.00 77.06 116 LEU A N 1
ATOM 942 C CA . LEU A 1 116 ? -8.342 -19.804 17.975 1.00 77.06 116 LEU A CA 1
ATOM 943 C C . LEU A 1 116 ? -8.025 -18.532 17.186 1.00 77.06 116 LEU A C 1
ATOM 945 O O . LEU A 1 116 ? -8.436 -17.440 17.574 1.00 77.06 116 LEU A O 1
ATOM 949 N N . VAL A 1 117 ? -7.300 -18.678 16.080 1.00 75.56 117 VAL A N 1
ATOM 950 C CA . VAL A 1 117 ? -6.933 -17.569 15.190 1.00 75.56 117 VAL A CA 1
ATOM 951 C C . VAL A 1 117 ? -7.738 -17.619 13.894 1.00 75.56 117 VAL A C 1
ATOM 953 O O . VAL A 1 117 ? -8.060 -18.694 13.388 1.00 75.56 117 VAL A O 1
ATOM 956 N N . LEU A 1 118 ? -8.063 -16.446 13.349 1.00 70.81 118 LEU A N 1
ATOM 957 C CA . LEU A 1 118 ? -8.780 -16.291 12.084 1.00 70.81 118 LEU A CA 1
ATOM 958 C C . LEU A 1 118 ? -7.923 -15.524 11.080 1.00 70.81 118 LEU A C 1
ATOM 960 O O . LEU A 1 118 ? -7.144 -14.649 11.454 1.00 70.81 118 LEU A O 1
ATOM 964 N N . ASN A 1 119 ? -8.096 -15.839 9.797 1.00 74.25 119 ASN A N 1
ATOM 965 C CA . ASN A 1 119 ? -7.521 -15.058 8.711 1.00 74.25 119 ASN A CA 1
ATOM 966 C C . ASN A 1 119 ? -8.526 -13.978 8.290 1.00 74.25 119 ASN A C 1
ATOM 968 O O . ASN A 1 119 ? -9.607 -14.288 7.795 1.00 74.25 119 ASN A O 1
ATOM 972 N N . TYR A 1 120 ? -8.148 -12.720 8.490 1.00 75.38 120 TYR A N 1
ATOM 973 C CA . TYR A 1 120 ? -8.951 -11.533 8.181 1.00 75.38 120 TYR A CA 1
ATOM 974 C C . TYR A 1 120 ? -8.931 -11.175 6.683 1.00 75.38 120 TYR A C 1
ATOM 976 O O . TYR A 1 120 ? -9.578 -10.221 6.258 1.00 75.38 120 TYR A O 1
ATOM 984 N N . GLY A 1 121 ? -8.198 -11.949 5.882 1.00 79.19 121 GLY A N 1
ATOM 985 C CA . GLY A 1 121 ? -8.027 -11.766 4.451 1.00 79.19 121 GLY A CA 1
ATOM 986 C C . GLY A 1 121 ? -6.616 -11.317 4.080 1.00 79.19 121 GLY A C 1
ATOM 987 O O . GLY A 1 121 ? -5.739 -11.115 4.919 1.00 79.19 121 GLY A O 1
ATOM 988 N N . CYS A 1 122 ? -6.410 -11.154 2.776 1.00 87.75 122 CYS A N 1
ATOM 989 C CA . CYS A 1 122 ? -5.138 -10.754 2.180 1.00 87.75 122 CYS A CA 1
ATOM 990 C C . CYS A 1 122 ? -4.974 -9.223 2.219 1.00 87.75 122 CYS A C 1
ATOM 992 O O . CYS A 1 122 ? -4.964 -8.573 1.176 1.00 87.75 122 CYS A O 1
ATOM 994 N N . LEU A 1 123 ? -4.946 -8.637 3.421 1.00 90.25 123 LEU A N 1
ATOM 995 C CA . LEU A 1 123 ? -4.885 -7.184 3.621 1.00 90.25 123 LEU A CA 1
ATOM 996 C C . LEU A 1 123 ? -3.447 -6.706 3.866 1.00 90.25 123 LEU A C 1
ATOM 998 O O . LEU A 1 123 ? -2.630 -7.413 4.458 1.00 90.25 123 LEU A O 1
ATOM 1002 N N . ASN A 1 124 ? -3.142 -5.481 3.440 1.00 94.94 124 ASN A N 1
ATOM 1003 C CA . ASN A 1 124 ? -1.875 -4.822 3.762 1.00 94.94 124 ASN A CA 1
ATOM 1004 C C . ASN A 1 124 ? -1.897 -4.231 5.186 1.00 94.94 124 ASN A C 1
ATOM 1006 O O . ASN A 1 124 ? -2.951 -4.136 5.825 1.00 94.94 124 ASN A O 1
ATOM 1010 N N . ASN A 1 125 ? -0.736 -3.805 5.691 1.00 97.06 125 ASN A N 1
ATOM 1011 C CA . ASN A 1 125 ? -0.661 -3.249 7.044 1.00 97.06 125 ASN A CA 1
ATOM 1012 C C . ASN A 1 125 ? -1.339 -1.878 7.176 1.00 97.06 125 ASN A C 1
ATOM 1014 O O . ASN A 1 125 ? -1.668 -1.487 8.293 1.00 97.06 125 ASN A O 1
ATOM 1018 N N . ASP A 1 126 ? -1.599 -1.168 6.072 1.00 96.88 126 ASP A N 1
ATOM 1019 C CA . ASP A 1 126 ? -2.366 0.082 6.110 1.00 96.88 126 ASP A CA 1
ATOM 1020 C C . ASP A 1 126 ? -3.803 -0.213 6.536 1.00 96.88 126 ASP A C 1
ATOM 1022 O O . ASP A 1 126 ? -4.315 0.414 7.458 1.00 96.88 126 ASP A O 1
ATOM 1026 N N . LEU A 1 127 ? -4.436 -1.207 5.907 1.00 95.31 127 LEU A N 1
ATOM 1027 C CA . LEU A 1 127 ? -5.796 -1.635 6.224 1.00 95.31 127 LEU A CA 1
ATOM 1028 C C . LEU A 1 127 ? -5.871 -2.306 7.597 1.00 95.31 127 LEU A C 1
ATOM 1030 O O . LEU A 1 127 ? -6.774 -1.989 8.368 1.00 95.31 127 LEU A O 1
ATOM 1034 N N . PHE A 1 128 ? -4.911 -3.172 7.948 1.00 95.31 128 PHE A N 1
ATOM 1035 C CA . PHE A 1 128 ? -4.882 -3.769 9.288 1.00 95.31 128 PHE A CA 1
ATOM 1036 C C . PHE A 1 128 ? -4.809 -2.715 10.387 1.00 95.31 128 PHE A C 1
ATOM 1038 O O . PHE A 1 128 ? -5.582 -2.768 11.346 1.00 95.31 128 PHE A O 1
ATOM 1045 N N . LEU A 1 129 ? -3.958 -1.707 10.218 1.00 97.19 129 LEU A N 1
ATOM 1046 C CA . LEU A 1 129 ? -3.845 -0.647 11.203 1.00 97.19 129 LEU A CA 1
ATOM 1047 C C . LEU A 1 129 ? -5.090 0.250 11.214 1.00 97.19 129 LEU A C 1
ATOM 1049 O O . LEU A 1 129 ? -5.623 0.539 12.282 1.00 97.19 129 LEU A O 1
ATOM 1053 N N . LEU A 1 130 ? -5.580 0.671 10.044 1.00 95.69 130 LEU A N 1
ATOM 1054 C CA . LEU A 1 130 ? -6.716 1.589 9.927 1.00 95.69 130 LEU A CA 1
ATOM 1055 C C . LEU A 1 130 ? -8.046 1.000 10.402 1.00 95.69 130 LEU A C 1
ATOM 1057 O O . LEU A 1 130 ? -8.853 1.738 10.969 1.00 95.69 130 LEU A O 1
ATOM 1061 N N . ASP A 1 131 ? -8.292 -0.279 10.122 1.00 92.75 131 ASP A N 1
ATOM 1062 C CA . ASP A 1 131 ? -9.600 -0.909 10.325 1.00 92.75 131 ASP A CA 1
ATOM 1063 C C . ASP A 1 131 ? -9.636 -1.816 11.559 1.00 92.75 131 ASP A C 1
ATOM 1065 O O . ASP A 1 131 ? -10.704 -1.998 12.143 1.00 92.75 131 ASP A O 1
ATOM 1069 N N . TYR A 1 132 ? -8.485 -2.348 11.984 1.00 93.12 132 TYR A N 1
ATOM 1070 C CA . TYR A 1 132 ? -8.413 -3.340 13.062 1.00 93.12 132 TYR A CA 1
ATOM 1071 C C . TYR A 1 132 ? -7.449 -2.974 14.195 1.00 93.12 132 TYR A C 1
ATOM 1073 O O . TYR A 1 132 ? -7.556 -3.536 15.282 1.00 93.12 132 TYR A O 1
ATOM 1081 N N . GLY A 1 133 ? -6.539 -2.022 13.981 1.00 94.94 133 GLY A N 1
ATOM 1082 C CA . GLY A 1 133 ? -5.675 -1.492 15.032 1.00 94.94 133 GLY A CA 1
ATOM 1083 C C . GLY A 1 133 ? -4.502 -2.403 15.389 1.00 94.94 133 GLY A C 1
ATOM 1084 O O . GLY A 1 133 ? -4.103 -2.462 16.550 1.00 94.94 133 GLY A O 1
ATOM 1085 N N . PHE A 1 134 ? -3.950 -3.127 14.417 1.00 94.00 134 PHE A N 1
ATOM 1086 C CA . PHE A 1 134 ? -2.719 -3.895 14.600 1.00 94.00 134 PHE A CA 1
ATOM 1087 C C . PHE A 1 134 ? -1.868 -3.904 13.325 1.00 94.00 134 PHE A C 1
ATOM 1089 O O . PHE A 1 134 ? -2.329 -3.536 12.247 1.00 94.00 134 PHE A O 1
ATOM 1096 N N . VAL A 1 135 ? -0.613 -4.333 13.452 1.00 95.38 135 VAL A N 1
ATOM 1097 C CA . VAL A 1 135 ? 0.340 -4.472 12.343 1.00 95.38 135 VAL A CA 1
ATOM 1098 C C . VAL A 1 135 ? 0.828 -5.912 12.312 1.00 95.38 135 VAL A C 1
ATOM 1100 O O . VAL A 1 135 ? 1.189 -6.458 13.352 1.00 95.38 135 VAL A O 1
ATOM 1103 N N . ILE A 1 136 ? 0.853 -6.530 11.131 1.00 92.81 136 ILE A N 1
ATOM 1104 C CA . ILE A 1 136 ? 1.384 -7.883 10.960 1.00 92.81 136 ILE A CA 1
ATOM 1105 C C . ILE A 1 136 ? 2.869 -7.789 10.574 1.00 92.81 136 ILE A C 1
ATOM 1107 O O . ILE A 1 136 ? 3.195 -7.222 9.523 1.00 92.81 136 ILE A O 1
ATOM 1111 N N . PRO A 1 137 ? 3.784 -8.354 11.383 1.00 92.50 137 PRO A N 1
ATOM 1112 C CA . PRO A 1 137 ? 5.191 -8.450 11.018 1.00 92.50 137 PRO A CA 1
ATOM 1113 C C . PRO A 1 137 ? 5.382 -9.312 9.768 1.00 92.50 137 PRO A C 1
ATOM 1115 O O . PRO A 1 137 ? 4.794 -10.386 9.670 1.00 92.50 137 PRO A O 1
ATOM 1118 N N . SER A 1 138 ? 6.247 -8.882 8.845 1.00 90.94 138 SER A N 1
ATOM 1119 C CA . SER A 1 138 ? 6.564 -9.638 7.617 1.00 90.94 138 SER A CA 1
ATOM 1120 C C . SER A 1 138 ? 5.319 -10.048 6.812 1.00 90.94 138 SER A C 1
ATOM 1122 O O . SER A 1 138 ? 5.237 -11.159 6.291 1.00 90.94 138 SER A O 1
ATOM 1124 N N . ASN A 1 139 ? 4.322 -9.163 6.744 1.00 93.19 139 ASN A N 1
ATOM 1125 C CA . ASN A 1 139 ? 3.076 -9.421 6.031 1.00 93.19 139 ASN A CA 1
ATOM 1126 C C . ASN A 1 139 ? 3.324 -9.521 4.509 1.00 93.19 139 ASN A C 1
ATOM 1128 O O . ASN A 1 139 ? 3.730 -8.527 3.904 1.00 93.19 139 ASN A O 1
ATOM 1132 N N . PRO A 1 140 ? 3.039 -10.671 3.865 1.00 91.56 140 PRO A N 1
ATOM 1133 C CA . PRO A 1 140 ? 3.294 -10.866 2.435 1.00 91.56 140 PRO A CA 1
ATOM 1134 C C . PRO A 1 140 ? 2.390 -10.019 1.530 1.00 91.56 140 PRO A C 1
ATOM 1136 O O . PRO A 1 140 ? 2.668 -9.876 0.345 1.00 91.56 140 PRO A O 1
ATOM 1139 N N . TYR A 1 141 ? 1.308 -9.460 2.073 1.00 94.44 141 TYR A N 1
ATOM 1140 C CA . TYR A 1 141 ? 0.399 -8.570 1.354 1.00 94.44 141 TYR A CA 1
ATOM 1141 C C . TYR A 1 141 ? 0.699 -7.093 1.616 1.00 94.44 141 TYR A C 1
ATOM 1143 O O . TYR A 1 141 ? -0.026 -6.234 1.117 1.00 94.44 141 TYR A O 1
ATOM 1151 N N . ASP A 1 142 ? 1.730 -6.774 2.406 1.00 96.69 142 ASP A N 1
ATOM 1152 C CA . ASP A 1 142 ? 2.074 -5.387 2.678 1.00 96.69 142 ASP A CA 1
ATOM 1153 C C . ASP A 1 142 ? 2.712 -4.716 1.463 1.00 96.69 142 ASP A C 1
ATOM 1155 O O . ASP A 1 142 ? 3.564 -5.289 0.786 1.00 96.69 142 ASP A O 1
ATOM 1159 N N . CYS A 1 143 ? 2.306 -3.480 1.202 1.00 96.56 143 CYS A N 1
ATOM 1160 C CA . CYS A 1 143 ? 2.776 -2.690 0.074 1.00 96.56 143 CYS A CA 1
ATOM 1161 C C . CYS A 1 143 ? 3.005 -1.234 0.499 1.00 96.56 143 CYS A C 1
ATOM 1163 O O . CYS A 1 143 ? 2.482 -0.772 1.519 1.00 96.56 143 CYS A O 1
ATOM 1165 N N . ILE A 1 144 ? 3.797 -0.498 -0.279 1.00 95.75 144 ILE A N 1
ATOM 1166 C CA . ILE A 1 144 ? 3.838 0.963 -0.204 1.00 95.75 144 ILE A CA 1
ATOM 1167 C C . ILE A 1 144 ? 3.110 1.566 -1.395 1.00 95.75 144 ILE A C 1
ATOM 1169 O O . ILE A 1 144 ? 3.284 1.123 -2.526 1.00 95.75 144 ILE A O 1
ATOM 1173 N N . GLU A 1 145 ? 2.330 2.607 -1.137 1.00 94.25 145 GLU A N 1
ATOM 1174 C CA . GLU A 1 145 ? 1.691 3.419 -2.165 1.00 94.25 145 GLU A CA 1
ATOM 1175 C C . GLU A 1 145 ? 2.602 4.588 -2.565 1.00 94.25 145 GLU A C 1
ATOM 1177 O O . GLU A 1 145 ? 3.125 5.313 -1.712 1.00 94.25 145 GLU A O 1
ATOM 1182 N N . LEU A 1 146 ? 2.767 4.783 -3.870 1.00 92.19 146 LEU A N 1
ATOM 1183 C CA . LEU A 1 146 ? 3.462 5.909 -4.478 1.00 92.19 146 LEU A CA 1
ATOM 1184 C C . LEU A 1 146 ? 2.518 6.634 -5.434 1.00 92.19 146 LEU A C 1
ATOM 1186 O O . LEU A 1 146 ? 1.766 6.016 -6.188 1.00 92.19 146 LEU A O 1
ATOM 1190 N N . LYS A 1 147 ? 2.595 7.964 -5.449 1.00 90.88 147 LYS A N 1
ATOM 1191 C CA . LYS A 1 147 ? 1.954 8.755 -6.498 1.00 90.88 147 LYS A CA 1
ATOM 1192 C C . LYS A 1 147 ? 2.729 8.553 -7.800 1.00 90.88 147 LYS A C 1
ATOM 1194 O O . LYS A 1 147 ? 3.942 8.758 -7.832 1.00 90.88 147 LYS A O 1
ATOM 1199 N N . TYR A 1 148 ? 2.027 8.192 -8.867 1.00 90.88 148 TYR A N 1
ATOM 1200 C CA . TYR A 1 148 ? 2.575 8.215 -10.213 1.00 90.88 148 TYR A CA 1
ATOM 1201 C C . TYR A 1 148 ? 2.719 9.673 -10.659 1.00 90.88 148 TYR A C 1
ATOM 1203 O O . TYR A 1 148 ? 1.730 10.375 -10.881 1.00 90.88 148 TYR A O 1
ATOM 1211 N N . ASP A 1 149 ? 3.961 10.143 -10.720 1.00 89.62 149 ASP A N 1
ATOM 1212 C CA . ASP A 1 149 ? 4.293 11.542 -10.958 1.00 89.62 149 ASP A CA 1
ATOM 1213 C C . ASP A 1 149 ? 5.560 11.640 -11.811 1.00 89.62 149 ASP A C 1
ATOM 1215 O O . ASP A 1 149 ? 6.600 11.088 -11.454 1.00 89.62 149 ASP A O 1
ATOM 1219 N N . ALA A 1 150 ? 5.470 12.318 -12.954 1.00 88.38 150 ALA A N 1
ATOM 1220 C CA . ALA A 1 150 ? 6.559 12.359 -13.924 1.00 88.38 150 ALA A CA 1
ATOM 1221 C C . ALA A 1 150 ? 7.829 13.027 -13.373 1.00 88.38 150 ALA A C 1
ATOM 1223 O O . ALA A 1 150 ? 8.927 12.533 -13.617 1.00 88.38 150 ALA A O 1
ATOM 1224 N N . ALA A 1 151 ? 7.690 14.075 -12.554 1.00 88.94 151 ALA A N 1
ATOM 1225 C CA . ALA A 1 151 ? 8.835 14.738 -11.937 1.00 88.94 151 ALA A CA 1
ATOM 1226 C C . ALA A 1 151 ? 9.516 13.830 -10.902 1.00 88.94 151 ALA A C 1
ATOM 1228 O O . ALA A 1 151 ? 10.744 13.823 -10.783 1.00 88.94 151 ALA A O 1
ATOM 1229 N N . LEU A 1 152 ? 8.735 13.016 -10.183 1.00 89.69 152 LEU A N 1
ATOM 1230 C CA . LEU A 1 152 ? 9.279 11.984 -9.300 1.00 89.69 152 LEU A CA 1
ATOM 1231 C C . LEU A 1 152 ? 10.034 10.901 -10.090 1.00 89.69 152 LEU A C 1
ATOM 1233 O O . LEU A 1 152 ? 11.103 10.470 -9.654 1.00 89.69 152 LEU A O 1
ATOM 1237 N N . LEU A 1 153 ? 9.514 10.484 -11.250 1.00 91.62 153 LEU A N 1
ATOM 1238 C CA . LEU A 1 153 ? 10.197 9.533 -12.135 1.00 91.62 153 LEU A CA 1
ATOM 1239 C C . LEU A 1 153 ? 11.504 10.112 -12.696 1.00 91.62 153 LEU A C 1
ATOM 1241 O O . LEU A 1 153 ? 12.515 9.412 -12.702 1.00 91.62 153 LEU A O 1
ATOM 1245 N N . ASP A 1 154 ? 11.524 11.387 -13.090 1.00 89.38 154 ASP A N 1
ATOM 1246 C CA . ASP A 1 154 ? 12.743 12.075 -13.533 1.00 89.38 154 ASP A CA 1
ATOM 1247 C C . ASP A 1 154 ? 13.782 12.168 -12.404 1.00 89.38 154 ASP A C 1
ATOM 1249 O O . ASP A 1 154 ? 14.961 11.863 -12.605 1.00 89.38 154 ASP A O 1
ATOM 1253 N N . ALA A 1 155 ? 13.354 12.509 -11.184 1.00 89.19 155 ALA A N 1
ATOM 1254 C CA . ALA A 1 155 ? 14.230 12.522 -10.013 1.00 89.19 155 ALA A CA 1
ATOM 1255 C C . ALA A 1 155 ? 14.824 11.133 -9.723 1.00 89.19 155 ALA A C 1
ATOM 1257 O O . ALA A 1 155 ? 16.028 11.006 -9.474 1.00 89.19 155 ALA A O 1
ATOM 1258 N N . ALA A 1 156 ? 14.002 10.083 -9.805 1.00 90.50 156 ALA A N 1
ATOM 1259 C CA . ALA A 1 156 ? 14.446 8.703 -9.647 1.00 90.50 156 ALA A CA 1
ATOM 1260 C C . ALA A 1 156 ? 15.420 8.287 -10.756 1.00 90.50 156 ALA A C 1
ATOM 1262 O O . ALA A 1 156 ? 16.439 7.657 -10.483 1.00 90.50 156 ALA A O 1
ATOM 1263 N N . SER A 1 157 ? 15.163 8.694 -11.994 1.00 87.19 157 SER A N 1
ATOM 1264 C CA . SER A 1 157 ? 16.039 8.441 -13.135 1.00 87.19 157 SER A CA 1
ATOM 1265 C C . SER A 1 157 ? 17.440 9.014 -12.952 1.00 87.19 157 SER A C 1
ATOM 1267 O O . SER A 1 157 ? 18.443 8.315 -13.129 1.00 87.19 157 SER A O 1
ATOM 1269 N N . MET A 1 158 ? 17.508 10.279 -12.524 1.00 85.69 158 MET A N 1
ATOM 1270 C CA . MET A 1 158 ? 18.769 10.954 -12.224 1.00 85.69 158 MET A CA 1
ATOM 1271 C C . MET A 1 158 ? 19.526 10.236 -11.103 1.00 85.69 158 MET A C 1
ATOM 1273 O O . MET A 1 158 ? 20.725 9.980 -11.230 1.00 85.69 158 MET A O 1
ATOM 1277 N N . ALA A 1 159 ? 18.830 9.850 -10.029 1.00 82.88 159 ALA A N 1
ATOM 1278 C CA . ALA A 1 159 ? 19.422 9.090 -8.928 1.00 82.88 159 ALA A CA 1
ATOM 1279 C C . ALA A 1 159 ? 19.903 7.691 -9.369 1.00 82.88 159 ALA A C 1
ATOM 1281 O O . ALA A 1 159 ? 20.954 7.227 -8.924 1.00 82.88 159 ALA A O 1
ATOM 1282 N N . GLY A 1 160 ? 19.170 7.047 -10.282 1.00 78.44 160 GLY A N 1
ATOM 1283 C CA . GLY A 1 160 ? 19.494 5.753 -10.885 1.00 78.44 160 GLY A CA 1
ATOM 1284 C C . GLY A 1 160 ? 20.564 5.803 -11.981 1.00 78.44 160 GLY A C 1
ATOM 1285 O O . GLY A 1 160 ? 20.945 4.749 -12.496 1.00 78.44 160 GLY A O 1
ATOM 1286 N N . ARG A 1 161 ? 21.068 7.000 -12.324 1.00 81.12 161 ARG A N 1
ATOM 1287 C CA . ARG A 1 161 ? 22.057 7.252 -13.390 1.00 81.12 161 ARG A CA 1
ATOM 1288 C C . ARG A 1 161 ? 21.623 6.711 -14.755 1.00 81.12 161 ARG A C 1
ATOM 1290 O O . ARG A 1 161 ? 22.430 6.145 -15.493 1.00 81.12 161 ARG A O 1
ATOM 1297 N N . ILE A 1 162 ? 20.345 6.862 -15.076 1.00 80.44 162 ILE A N 1
ATOM 1298 C CA . ILE A 1 162 ? 19.794 6.472 -16.373 1.00 80.44 162 ILE A CA 1
ATOM 1299 C C . ILE A 1 162 ? 19.962 7.653 -17.333 1.00 80.44 162 ILE A C 1
ATOM 1301 O O . ILE A 1 162 ? 19.773 8.808 -16.952 1.00 80.44 162 ILE A O 1
ATOM 1305 N N . ALA A 1 163 ? 20.376 7.378 -18.570 1.00 66.19 163 ALA A N 1
ATOM 1306 C CA . ALA A 1 163 ? 20.604 8.418 -19.567 1.00 66.19 163 ALA A CA 1
ATOM 1307 C C . ALA A 1 163 ? 19.271 9.075 -19.973 1.00 66.19 163 ALA A C 1
ATOM 1309 O O . ALA A 1 163 ? 18.482 8.467 -20.686 1.00 66.19 163 ALA A O 1
ATOM 1310 N N . ALA A 1 164 ? 19.042 10.290 -19.460 1.00 57.97 164 ALA A N 1
ATOM 1311 C CA . ALA A 1 164 ? 18.026 11.283 -19.840 1.00 57.97 164 ALA A CA 1
ATOM 1312 C C . ALA A 1 164 ? 16.731 10.752 -20.503 1.00 57.97 164 ALA A C 1
ATOM 1314 O O . ALA A 1 164 ? 16.474 11.045 -21.672 1.00 57.97 164 ALA A O 1
ATOM 1315 N N . PRO A 1 165 ? 15.883 10.004 -19.780 1.00 63.47 165 PRO A N 1
ATOM 1316 C CA . PRO A 1 165 ? 14.518 9.763 -20.224 1.00 63.47 165 PRO A CA 1
ATOM 1317 C C . PRO A 1 165 ? 13.670 11.025 -20.053 1.00 63.47 165 PRO A C 1
ATOM 1319 O O . PRO A 1 165 ? 13.821 11.753 -19.076 1.00 63.47 165 PRO A O 1
ATOM 1322 N N . ASN A 1 166 ? 12.751 11.265 -20.985 1.00 69.69 166 ASN A N 1
ATOM 1323 C CA . ASN A 1 166 ? 11.785 12.360 -20.900 1.00 69.69 166 ASN A CA 1
ATOM 1324 C C . ASN A 1 166 ? 10.487 11.865 -20.241 1.00 69.69 166 ASN A C 1
ATOM 1326 O O . ASN A 1 166 ? 9.451 11.802 -20.903 1.00 69.69 166 ASN A O 1
ATOM 1330 N N . PHE A 1 167 ? 10.507 11.506 -18.948 1.00 83.94 167 PHE A N 1
ATOM 1331 C CA . PHE A 1 167 ? 9.274 11.066 -18.273 1.00 83.94 167 PHE A CA 1
ATOM 1332 C C . PHE A 1 167 ? 8.246 12.201 -18.180 1.00 83.94 167 PHE A C 1
ATOM 1334 O O . PHE A 1 167 ? 7.048 11.950 -18.297 1.00 83.94 167 PHE A O 1
ATOM 1341 N N . SER A 1 168 ? 8.707 13.448 -18.033 1.00 83.25 168 SER A N 1
ATOM 1342 C CA . SER A 1 168 ? 7.860 14.653 -18.051 1.00 83.25 168 SER A CA 1
ATOM 1343 C C . SER A 1 168 ? 7.414 15.104 -19.443 1.00 83.25 168 SER A C 1
ATOM 1345 O O . SER A 1 168 ? 6.615 16.032 -19.563 1.00 83.25 168 SER A O 1
ATOM 1347 N N . SER A 1 169 ? 7.913 14.497 -20.519 1.00 86.31 169 SER A N 1
ATOM 1348 C CA . SER A 1 169 ? 7.511 14.841 -21.890 1.00 86.31 169 SER A CA 1
ATOM 1349 C C . SER A 1 169 ? 7.441 13.592 -22.773 1.00 86.31 169 SER A C 1
ATOM 1351 O O . SER A 1 169 ? 8.221 13.460 -23.719 1.00 86.31 169 SER A O 1
ATOM 1353 N N . PRO A 1 170 ? 6.518 12.660 -22.459 1.00 90.12 170 PRO A N 1
ATOM 1354 C CA . PRO A 1 170 ? 6.331 11.443 -23.236 1.00 90.12 170 PRO A CA 1
ATOM 1355 C C . PRO A 1 170 ? 5.846 11.754 -24.654 1.00 90.12 170 PRO A C 1
ATOM 1357 O O . PRO A 1 170 ? 5.059 12.681 -24.863 1.00 90.12 170 PRO A O 1
ATOM 1360 N N . ALA A 1 171 ? 6.270 10.939 -25.621 1.00 91.06 171 ALA A N 1
ATOM 1361 C CA . ALA A 1 171 ? 5.785 11.009 -26.994 1.00 91.06 171 ALA A CA 1
ATOM 1362 C C . ALA A 1 171 ? 4.268 10.724 -27.064 1.00 91.06 171 ALA A C 1
ATOM 1364 O O . ALA A 1 171 ? 3.746 9.991 -26.218 1.00 91.06 171 ALA A O 1
ATOM 1365 N N . PRO A 1 172 ? 3.543 11.218 -28.088 1.00 92.56 172 PRO A N 1
ATOM 1366 C CA . PRO A 1 172 ? 2.088 11.047 -28.175 1.00 92.56 172 PRO A CA 1
ATOM 1367 C C . PRO A 1 172 ? 1.616 9.587 -28.089 1.00 92.56 172 PRO A C 1
ATOM 1369 O O . PRO A 1 172 ? 0.618 9.290 -27.438 1.00 92.56 172 PRO A O 1
ATOM 1372 N N . TRP A 1 173 ? 2.359 8.653 -28.687 1.00 91.81 173 TRP A N 1
ATOM 1373 C CA . TRP A 1 173 ? 2.037 7.225 -28.620 1.00 91.81 173 TRP A CA 1
ATOM 1374 C C . TRP A 1 173 ? 2.265 6.633 -27.217 1.00 91.81 173 TRP A C 1
ATOM 1376 O O . TRP A 1 173 ? 1.500 5.777 -26.782 1.00 91.81 173 TRP A O 1
ATOM 1386 N N . GLN A 1 174 ? 3.268 7.117 -26.472 1.00 92.81 174 GLN A N 1
ATOM 1387 C CA . GLN A 1 174 ? 3.508 6.709 -25.082 1.00 92.81 174 GLN A CA 1
ATOM 1388 C C . GLN A 1 174 ? 2.375 7.215 -24.182 1.00 92.81 174 GLN A C 1
ATOM 1390 O O . GLN A 1 174 ? 1.866 6.455 -23.362 1.00 92.81 174 GLN A O 1
ATOM 1395 N N . GLN A 1 175 ? 1.926 8.462 -24.380 1.00 91.12 175 GLN A N 1
ATOM 1396 C CA . GLN A 1 175 ? 0.791 9.049 -23.651 1.00 91.12 175 GLN A CA 1
ATOM 1397 C C . GLN A 1 175 ? -0.492 8.232 -23.830 1.00 91.12 175 GLN A C 1
ATOM 1399 O O . GLN A 1 175 ? -1.165 7.917 -22.851 1.00 91.12 175 GLN A O 1
ATOM 1404 N N . GLN A 1 176 ? -0.797 7.811 -25.062 1.00 90.69 176 GLN A N 1
ATOM 1405 C CA . GLN A 1 176 ? -1.966 6.969 -25.338 1.00 90.69 176 GLN A CA 1
ATOM 1406 C C . GLN A 1 176 ? -1.943 5.660 -24.538 1.00 90.69 176 GLN A C 1
ATOM 1408 O O . GLN A 1 176 ? -2.975 5.240 -24.014 1.00 90.69 176 GLN A O 1
ATOM 1413 N N . ILE A 1 177 ? -0.776 5.026 -24.396 1.00 90.81 177 ILE A N 1
ATOM 1414 C CA . ILE A 1 177 ? -0.657 3.791 -23.612 1.00 90.81 177 ILE A CA 1
ATOM 1415 C C . ILE A 1 177 ? -0.717 4.085 -22.103 1.00 90.81 177 ILE A C 1
ATOM 1417 O O . ILE A 1 177 ? -1.331 3.322 -21.358 1.00 90.81 177 ILE A O 1
ATOM 1421 N N . LEU A 1 178 ? -0.153 5.202 -21.629 1.00 91.75 178 LEU A N 1
ATOM 1422 C CA . LEU A 1 178 ? -0.290 5.624 -20.227 1.00 91.75 178 LEU A CA 1
ATOM 1423 C C . LEU A 1 178 ? -1.751 5.881 -19.833 1.00 91.75 178 LEU A C 1
ATOM 1425 O O . LEU A 1 178 ? -2.161 5.506 -18.732 1.00 91.75 178 LEU A O 1
ATOM 1429 N N . TYR A 1 179 ? -2.548 6.446 -20.741 1.00 90.25 179 TYR A N 1
ATOM 1430 C CA . TYR A 1 179 ? -3.991 6.590 -20.562 1.00 90.25 179 TYR A CA 1
ATOM 1431 C C . TYR A 1 179 ? -4.686 5.225 -20.451 1.00 90.25 179 TYR A C 1
ATOM 1433 O O . TYR A 1 179 ? -5.456 5.004 -19.521 1.00 90.25 179 TYR A O 1
ATOM 1441 N N . GLN A 1 180 ? -4.344 4.257 -21.312 1.00 90.56 180 GLN A N 1
ATOM 1442 C CA . GLN A 1 180 ? -4.860 2.878 -21.216 1.00 90.56 180 GLN A CA 1
ATOM 1443 C C . GLN A 1 180 ? -4.443 2.164 -19.919 1.00 90.56 180 GLN A C 1
ATOM 1445 O O . GLN A 1 180 ? -5.133 1.263 -19.440 1.00 90.56 180 GLN A O 1
ATOM 1450 N N .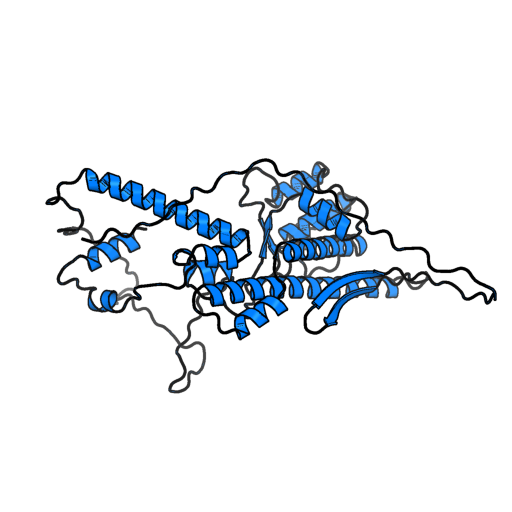 LEU A 1 181 ? -3.310 2.557 -19.336 1.00 90.81 181 LEU A N 1
ATOM 1451 C CA . LEU A 1 181 ? -2.853 2.086 -18.032 1.00 90.81 181 LEU A CA 1
ATOM 1452 C C . LEU A 1 181 ? -3.548 2.796 -16.859 1.00 90.81 181 LEU A C 1
ATOM 1454 O O . LEU A 1 181 ? -3.277 2.439 -15.717 1.00 90.81 181 LEU A O 1
ATOM 1458 N N . ASN A 1 182 ? -4.440 3.764 -17.092 1.00 91.50 182 ASN A N 1
ATOM 1459 C CA . ASN A 1 182 ? -5.018 4.630 -16.057 1.00 91.50 182 ASN A CA 1
ATOM 1460 C C . ASN A 1 182 ? -3.943 5.359 -15.225 1.00 91.50 182 ASN A C 1
ATOM 1462 O O . ASN A 1 182 ? -4.110 5.569 -14.025 1.00 91.50 182 ASN A O 1
ATOM 1466 N N . LEU A 1 183 ? -2.807 5.688 -15.846 1.00 89.12 183 LEU A N 1
ATOM 1467 C CA . LEU A 1 183 ? -1.720 6.469 -15.240 1.00 89.12 183 LEU A CA 1
ATOM 1468 C C . LEU A 1 183 ? -1.672 7.907 -15.775 1.00 89.12 183 LEU A C 1
ATOM 1470 O O . LEU A 1 183 ? -0.936 8.742 -15.249 1.00 89.12 183 LEU A O 1
ATOM 1474 N N . ASP A 1 184 ? -2.498 8.202 -16.777 1.00 82.00 184 ASP A N 1
ATOM 1475 C CA . ASP A 1 184 ? -2.762 9.537 -17.298 1.00 82.00 184 ASP A CA 1
ATOM 1476 C C . ASP A 1 184 ? -4.256 9.897 -17.136 1.00 82.00 184 ASP A C 1
ATOM 1478 O O . ASP A 1 184 ? -5.103 9.005 -17.115 1.00 82.00 184 ASP A O 1
ATOM 1482 N N . GLY A 1 185 ? -4.582 11.184 -16.965 1.00 75.56 185 GLY A N 1
ATOM 1483 C CA . GLY A 1 185 ? -5.947 11.674 -16.666 1.00 75.56 185 GLY A CA 1
ATOM 1484 C C . GLY A 1 185 ? -6.082 12.516 -15.384 1.00 75.56 185 GLY A C 1
ATOM 1485 O O . GLY A 1 185 ? -5.099 12.776 -14.697 1.00 75.56 185 GLY A O 1
ATOM 1486 N N . GLU A 1 186 ? -7.285 12.985 -15.046 1.00 74.62 186 GLU A N 1
ATOM 1487 C CA . GLU A 1 186 ? -7.466 13.905 -13.902 1.00 74.62 186 GLU A CA 1
ATOM 1488 C C . GLU A 1 186 ? -7.661 13.214 -12.546 1.00 74.62 186 GLU A C 1
ATOM 1490 O O . GLU A 1 186 ? -7.415 13.840 -11.518 1.00 74.62 186 GLU A O 1
ATOM 1495 N N . ASP A 1 187 ? -8.053 11.936 -12.511 1.00 77.56 187 ASP A N 1
ATOM 1496 C CA . ASP A 1 187 ? -8.340 11.247 -11.249 1.00 77.56 187 ASP A CA 1
ATOM 1497 C C . ASP A 1 187 ? -7.043 10.924 -10.470 1.00 77.56 187 ASP A C 1
ATOM 1499 O O . ASP A 1 187 ? -6.263 10.049 -10.874 1.00 77.56 187 ASP A O 1
ATOM 1503 N N . PRO A 1 188 ? -6.794 11.584 -9.321 1.00 72.06 188 PRO A N 1
ATOM 1504 C CA . PRO A 1 188 ? -5.583 11.369 -8.537 1.00 72.06 188 PRO A CA 1
ATOM 1505 C C . PRO A 1 188 ? -5.545 9.996 -7.852 1.00 72.06 188 PRO A C 1
ATOM 1507 O O . PRO A 1 188 ? -4.473 9.568 -7.425 1.00 72.06 188 PRO A O 1
ATOM 1510 N N . VAL A 1 189 ? -6.683 9.304 -7.715 1.00 71.44 189 VAL A N 1
ATOM 1511 C CA . VAL A 1 189 ? -6.748 7.957 -7.130 1.00 71.44 189 VAL A CA 1
ATOM 1512 C C . VAL A 1 189 ? -6.201 6.923 -8.108 1.00 71.44 189 VAL A C 1
ATOM 1514 O O . VAL A 1 189 ? -5.495 6.007 -7.693 1.00 71.44 189 VAL A O 1
ATOM 1517 N N . LEU A 1 190 ? -6.468 7.095 -9.404 1.00 75.81 190 LEU A N 1
ATOM 1518 C CA . LEU A 1 190 ? -5.975 6.192 -10.448 1.00 75.81 190 LEU A CA 1
ATOM 1519 C C . LEU A 1 190 ? -4.457 6.325 -10.656 1.00 75.81 190 LEU A C 1
ATOM 1521 O O . LEU A 1 190 ? -3.781 5.336 -10.950 1.00 75.81 190 LEU A O 1
ATOM 1525 N N . LYS A 1 191 ? -3.898 7.509 -10.373 1.00 83.94 191 LYS A N 1
ATOM 1526 C CA . LYS A 1 191 ? -2.455 7.815 -10.409 1.00 83.94 191 LYS A CA 1
ATOM 1527 C C . LYS A 1 191 ? -1.692 7.372 -9.159 1.00 83.94 191 LYS A C 1
ATOM 1529 O O . LYS A 1 191 ? -0.755 8.039 -8.717 1.00 83.94 191 LYS A O 1
ATOM 1534 N N . LYS A 1 192 ? -2.080 6.246 -8.577 1.00 90.31 192 LYS A N 1
ATOM 1535 C CA . LYS A 1 192 ? -1.364 5.602 -7.477 1.00 90.31 192 LYS A CA 1
ATOM 1536 C C . LYS A 1 192 ? -0.864 4.256 -7.946 1.00 90.31 192 LYS A C 1
ATOM 1538 O O . LYS A 1 192 ? -1.592 3.546 -8.637 1.00 90.31 192 LYS A O 1
ATOM 1543 N N . VAL A 1 193 ? 0.369 3.938 -7.583 1.00 93.88 193 VAL A N 1
ATOM 1544 C CA . VAL A 1 193 ? 1.002 2.656 -7.875 1.00 93.88 193 VAL A CA 1
ATOM 1545 C C . VAL A 1 193 ? 1.604 2.064 -6.611 1.00 93.88 193 VAL A C 1
ATOM 1547 O O . VAL A 1 193 ? 2.021 2.808 -5.722 1.00 93.88 193 VAL A O 1
ATOM 1550 N N . SER A 1 194 ? 1.662 0.740 -6.525 1.00 95.25 194 SER A N 1
ATOM 1551 C CA . SER A 1 194 ? 2.193 0.036 -5.360 1.00 95.25 194 SER A CA 1
ATOM 1552 C C . SER A 1 194 ? 3.508 -0.694 -5.623 1.00 95.25 194 SER A C 1
ATOM 1554 O O . SER A 1 194 ? 3.742 -1.232 -6.708 1.00 95.25 194 SER A O 1
ATOM 1556 N N . LEU A 1 195 ? 4.353 -0.756 -4.593 1.00 96.56 195 LEU A N 1
ATOM 1557 C CA . LEU A 1 195 ? 5.531 -1.625 -4.543 1.00 96.56 195 LEU A CA 1
ATOM 1558 C C . LEU A 1 195 ? 5.414 -2.577 -3.350 1.00 96.56 195 LEU A C 1
ATOM 1560 O O . LEU A 1 195 ? 5.095 -2.138 -2.242 1.00 96.56 195 LEU A O 1
ATOM 1564 N N . GLY A 1 196 ? 5.697 -3.858 -3.577 1.00 94.50 196 GLY A N 1
ATOM 1565 C CA . GLY A 1 196 ? 5.453 -4.925 -2.610 1.00 94.50 196 GLY A CA 1
ATOM 1566 C C . GLY A 1 196 ? 4.025 -5.479 -2.641 1.00 94.50 196 GLY A C 1
ATOM 1567 O O . GLY A 1 196 ? 3.159 -5.005 -3.378 1.00 94.50 196 GLY A O 1
ATOM 1568 N N . GLY A 1 197 ? 3.785 -6.486 -1.806 1.00 92.69 197 GLY A N 1
ATOM 1569 C CA . GLY A 1 197 ? 2.559 -7.274 -1.783 1.00 92.69 197 GLY A CA 1
ATOM 1570 C C . GLY A 1 197 ? 2.692 -8.543 -2.639 1.00 92.69 197 GLY A C 1
ATOM 1571 O O . GLY A 1 197 ? 3.798 -9.074 -2.770 1.00 92.69 197 GLY A O 1
ATOM 1572 N N . PRO A 1 198 ? 1.596 -9.045 -3.243 1.00 88.88 198 PRO A N 1
ATOM 1573 C CA . PRO A 1 198 ? 1.643 -10.263 -4.058 1.00 88.88 198 PRO A CA 1
ATOM 1574 C C . PRO A 1 198 ? 2.498 -10.101 -5.326 1.00 88.88 198 PRO A C 1
ATOM 1576 O O . PRO A 1 198 ? 3.072 -11.074 -5.812 1.00 88.88 198 PRO A O 1
ATOM 1579 N N . GLU A 1 199 ? 2.607 -8.875 -5.844 1.00 91.88 199 GLU A N 1
ATOM 1580 C CA . GLU A 1 199 ? 3.514 -8.506 -6.928 1.00 91.88 199 GLU A CA 1
ATOM 1581 C C . GLU A 1 199 ? 4.604 -7.576 -6.384 1.00 91.88 199 GLU A C 1
ATOM 1583 O O . GLU A 1 199 ? 4.315 -6.596 -5.704 1.00 91.88 199 GLU A O 1
ATOM 1588 N N . LEU A 1 200 ? 5.872 -7.847 -6.709 1.00 94.38 200 LEU A N 1
ATOM 1589 C CA . LEU A 1 200 ? 6.998 -7.039 -6.219 1.00 94.38 200 LEU A CA 1
ATOM 1590 C C . LEU A 1 200 ? 6.923 -5.577 -6.700 1.00 94.38 200 LEU A C 1
ATOM 1592 O O . LEU A 1 200 ? 7.263 -4.649 -5.967 1.00 94.38 200 LEU A O 1
ATOM 1596 N N . VAL A 1 201 ? 6.483 -5.388 -7.944 1.00 96.62 201 VAL A N 1
ATOM 1597 C CA . VAL A 1 201 ? 6.248 -4.094 -8.590 1.00 96.62 201 VAL A CA 1
ATOM 1598 C C . VAL A 1 201 ? 4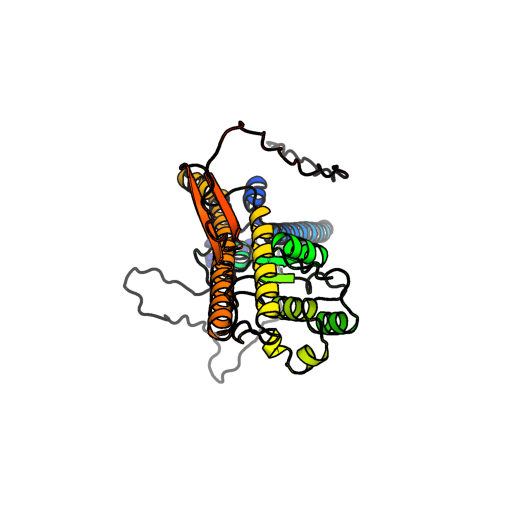.914 -4.203 -9.297 1.00 96.62 201 VAL A C 1
ATOM 1600 O O . VAL A 1 201 ? 4.738 -5.123 -10.095 1.00 96.62 201 VAL A O 1
ATOM 1603 N N . GLU A 1 202 ? 4.004 -3.267 -9.044 1.00 95.94 202 GLU A N 1
ATOM 1604 C CA . GLU A 1 202 ? 2.728 -3.261 -9.743 1.00 95.94 202 GLU A CA 1
ATOM 1605 C C . GLU A 1 202 ? 2.932 -3.182 -11.261 1.00 95.94 202 GLU A C 1
ATOM 1607 O O . GLU A 1 202 ? 3.621 -2.290 -11.775 1.00 95.94 202 GLU A O 1
ATOM 1612 N N . GLY A 1 203 ? 2.275 -4.084 -11.994 1.00 95.75 203 GLY A N 1
ATOM 1613 C CA . GLY A 1 203 ? 2.482 -4.206 -13.433 1.00 95.75 203 GLY A CA 1
ATOM 1614 C C . GLY A 1 203 ? 2.236 -2.919 -14.226 1.00 95.75 203 GLY A C 1
ATOM 1615 O O . GLY A 1 203 ? 2.911 -2.681 -15.227 1.00 95.75 203 GLY A O 1
ATOM 1616 N N . ARG A 1 204 ? 1.324 -2.040 -13.782 1.00 95.38 204 ARG A N 1
ATOM 1617 C CA . ARG A 1 204 ? 1.088 -0.740 -14.440 1.00 95.38 204 ARG A CA 1
ATOM 1618 C C . ARG A 1 204 ? 2.332 0.147 -14.437 1.00 95.38 204 ARG A C 1
ATOM 1620 O O . ARG A 1 204 ? 2.679 0.698 -15.479 1.00 95.38 204 ARG A O 1
ATOM 1627 N N . LEU A 1 205 ? 3.012 0.252 -13.293 1.00 95.69 205 LEU A N 1
ATOM 1628 C CA . LEU A 1 205 ? 4.250 1.022 -13.168 1.00 95.69 205 LEU A CA 1
ATOM 1629 C C . LEU A 1 205 ? 5.353 0.412 -14.035 1.00 95.69 205 LEU A C 1
ATOM 1631 O O . LEU A 1 205 ? 6.056 1.135 -14.738 1.00 95.69 205 LEU A O 1
ATOM 1635 N N . LEU A 1 206 ? 5.482 -0.916 -14.015 1.00 96.25 206 LEU A N 1
ATOM 1636 C CA . LEU A 1 206 ? 6.498 -1.616 -14.795 1.00 96.25 206 LEU A CA 1
ATOM 1637 C C . LEU A 1 206 ? 6.306 -1.405 -16.303 1.00 96.25 206 LEU A C 1
ATOM 1639 O O . LEU A 1 206 ? 7.259 -1.053 -16.999 1.00 96.25 206 LEU A O 1
ATOM 1643 N N . ALA A 1 207 ? 5.072 -1.553 -16.793 1.00 95.62 207 ALA A N 1
ATOM 1644 C CA . ALA A 1 207 ? 4.730 -1.299 -18.188 1.00 95.62 207 ALA A CA 1
ATOM 1645 C C . ALA A 1 207 ? 5.021 0.156 -18.574 1.00 95.62 207 ALA A C 1
ATOM 1647 O O . ALA A 1 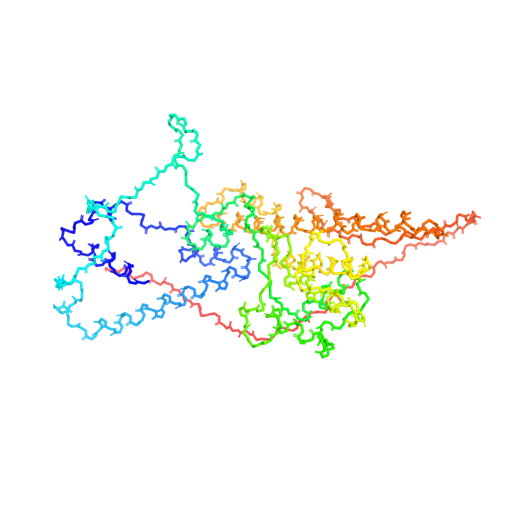207 ? 5.681 0.395 -19.582 1.00 95.62 207 ALA A O 1
ATOM 1648 N N . ALA A 1 208 ? 4.596 1.119 -17.749 1.00 94.88 208 ALA A N 1
ATOM 1649 C CA . ALA A 1 208 ? 4.846 2.537 -17.987 1.00 94.88 208 ALA A CA 1
ATOM 1650 C C . ALA A 1 208 ? 6.343 2.846 -18.115 1.00 94.88 208 ALA A C 1
ATOM 1652 O O . ALA A 1 208 ? 6.750 3.497 -19.073 1.00 94.88 208 ALA A O 1
ATOM 1653 N N . LEU A 1 209 ? 7.176 2.332 -17.206 1.00 94.62 209 LEU A N 1
ATOM 1654 C CA . LEU A 1 209 ? 8.625 2.536 -17.258 1.00 94.62 209 LEU A CA 1
ATOM 1655 C C . LEU A 1 209 ? 9.250 1.915 -18.510 1.00 94.62 209 LEU A C 1
ATOM 1657 O O . LEU A 1 209 ? 10.025 2.584 -19.186 1.00 94.62 209 LEU A O 1
ATOM 1661 N N . ARG A 1 210 ? 8.882 0.673 -18.851 1.00 94.62 210 ARG A N 1
ATOM 1662 C CA . ARG A 1 210 ? 9.349 -0.012 -20.069 1.00 94.62 210 ARG A CA 1
ATOM 1663 C C . ARG A 1 210 ? 9.032 0.800 -21.328 1.00 94.62 210 ARG A C 1
ATOM 1665 O O . ARG A 1 210 ? 9.916 1.012 -22.153 1.00 94.62 210 ARG A O 1
ATOM 1672 N N . ILE A 1 211 ? 7.800 1.302 -21.434 1.00 93.38 211 ILE A N 1
ATOM 1673 C CA . ILE A 1 211 ? 7.310 2.104 -22.566 1.00 93.38 211 ILE A CA 1
ATOM 1674 C C . ILE A 1 211 ? 8.024 3.455 -22.651 1.00 93.38 211 ILE A C 1
ATOM 1676 O O . ILE A 1 211 ? 8.460 3.853 -23.728 1.00 93.38 211 ILE A O 1
ATOM 1680 N N . LEU A 1 212 ? 8.154 4.159 -21.525 1.00 92.00 212 LEU A N 1
ATOM 1681 C CA . LEU A 1 212 ? 8.771 5.488 -21.472 1.00 92.00 212 LEU A CA 1
ATOM 1682 C C . LEU A 1 212 ? 10.275 5.450 -21.754 1.00 92.00 212 LEU A C 1
ATOM 1684 O O . LEU A 1 212 ? 10.830 6.412 -22.276 1.00 92.00 212 LEU A O 1
ATOM 1688 N N . LEU A 1 213 ? 10.919 4.326 -21.442 1.00 91.44 213 LEU A N 1
ATOM 1689 C CA . LEU A 1 213 ? 12.327 4.067 -21.732 1.00 91.44 213 LEU A CA 1
ATOM 1690 C C . LEU A 1 213 ? 12.554 3.429 -23.112 1.00 91.44 213 LEU A C 1
ATOM 1692 O O . LEU A 1 213 ? 13.702 3.186 -23.485 1.00 91.44 213 LEU A O 1
ATOM 1696 N N . ALA A 1 214 ? 11.495 3.110 -23.860 1.00 91.12 214 ALA A N 1
ATOM 1697 C CA . ALA A 1 214 ? 11.610 2.562 -25.205 1.00 91.12 214 ALA A CA 1
ATOM 1698 C C . ALA A 1 214 ? 11.793 3.686 -26.231 1.00 91.12 214 ALA A C 1
ATOM 1700 O O . ALA A 1 214 ? 11.097 4.701 -26.197 1.00 91.12 214 ALA A O 1
ATOM 1701 N N . SER A 1 215 ? 12.717 3.483 -27.168 1.00 83.44 215 SER A N 1
ATOM 1702 C CA . SER A 1 215 ? 12.981 4.418 -28.264 1.00 83.44 215 SER A CA 1
ATOM 1703 C C . SER A 1 215 ? 12.115 4.166 -29.498 1.00 83.44 215 SER A C 1
ATOM 1705 O O . SER A 1 215 ? 11.946 5.074 -30.306 1.00 83.44 215 SER A O 1
ATOM 1707 N N . ASP A 1 216 ? 11.582 2.952 -29.652 1.00 85.94 216 ASP A N 1
ATOM 1708 C CA . ASP A 1 216 ? 10.878 2.520 -30.859 1.00 85.94 216 ASP A CA 1
ATOM 1709 C C . ASP A 1 216 ? 9.478 1.969 -30.555 1.00 85.94 216 ASP A C 1
ATOM 1711 O O . ASP A 1 216 ? 9.312 1.011 -29.797 1.00 85.94 216 ASP A O 1
ATOM 1715 N N . MET A 1 217 ? 8.473 2.557 -31.204 1.00 89.31 217 MET A N 1
ATOM 1716 C CA . MET A 1 217 ? 7.071 2.165 -31.094 1.00 89.31 217 MET A CA 1
ATOM 1717 C C . MET A 1 217 ? 6.823 0.754 -31.642 1.00 89.31 217 MET A C 1
ATOM 1719 O O . MET A 1 217 ? 6.030 0.016 -31.057 1.00 89.31 217 MET A O 1
ATOM 1723 N N . GLU A 1 218 ? 7.516 0.343 -32.711 1.00 89.12 218 GLU A N 1
ATOM 1724 C CA . GLU A 1 218 ? 7.294 -0.973 -33.324 1.00 89.12 218 GLU A CA 1
ATOM 1725 C C . GLU A 1 218 ? 7.710 -2.111 -32.388 1.00 89.12 218 GLU A C 1
ATOM 1727 O O . GLU A 1 218 ? 7.026 -3.132 -32.309 1.00 89.12 218 GLU A O 1
ATOM 1732 N N . THR A 1 219 ? 8.807 -1.946 -31.637 1.00 89.75 219 THR A N 1
ATOM 1733 C CA . THR A 1 219 ? 9.210 -2.934 -30.619 1.00 89.75 219 THR A CA 1
ATOM 1734 C C . THR A 1 219 ? 8.162 -3.097 -29.526 1.00 89.75 219 THR A C 1
ATOM 1736 O O . THR A 1 219 ? 7.860 -4.223 -29.147 1.00 89.75 219 THR A O 1
ATOM 1739 N N . VAL A 1 220 ? 7.553 -2.001 -29.064 1.00 90.88 220 VAL A N 1
ATOM 1740 C CA . VAL A 1 220 ? 6.512 -2.039 -28.028 1.00 90.88 220 VAL A CA 1
ATOM 1741 C C . VAL A 1 220 ? 5.243 -2.709 -28.554 1.00 90.88 220 VAL A C 1
ATOM 1743 O O . VAL A 1 220 ? 4.666 -3.543 -27.863 1.00 90.88 220 VAL A O 1
ATOM 1746 N N . GLN A 1 221 ? 4.836 -2.402 -29.789 1.00 90.12 221 GLN A N 1
ATOM 1747 C CA . GLN A 1 221 ? 3.619 -2.947 -30.406 1.00 90.12 221 GLN A CA 1
ATOM 1748 C C . GLN A 1 221 ? 3.667 -4.457 -30.673 1.00 90.12 221 GLN A C 1
ATOM 1750 O O . GLN A 1 221 ? 2.617 -5.082 -30.812 1.00 90.12 221 GLN A O 1
ATOM 1755 N N . LYS A 1 222 ? 4.861 -5.061 -30.723 1.00 91.12 222 LYS A N 1
ATOM 1756 C CA . LYS A 1 222 ? 5.026 -6.521 -30.841 1.00 91.12 222 LYS A CA 1
ATOM 1757 C C . LYS A 1 222 ? 4.602 -7.278 -29.580 1.00 91.12 222 LYS A C 1
ATOM 1759 O O . LYS A 1 222 ? 4.434 -8.494 -29.642 1.00 91.12 222 LYS A O 1
ATOM 1764 N N . HIS A 1 223 ? 4.440 -6.586 -28.454 1.00 91.31 223 HIS A N 1
ATOM 1765 C CA . HIS A 1 223 ? 4.067 -7.179 -27.176 1.00 91.31 223 HIS A CA 1
ATOM 1766 C C . HIS A 1 223 ? 2.688 -6.702 -26.731 1.00 91.31 223 HIS A C 1
ATOM 1768 O O . HIS A 1 223 ? 2.321 -5.540 -26.901 1.00 91.31 223 HIS A O 1
ATOM 1774 N N . ASP A 1 224 ? 1.928 -7.597 -26.105 1.00 92.75 224 ASP A N 1
ATOM 1775 C CA . ASP A 1 224 ? 0.696 -7.205 -25.436 1.00 92.75 224 ASP A CA 1
ATOM 1776 C C . ASP A 1 224 ? 0.984 -6.500 -24.096 1.00 92.75 224 ASP A C 1
ATOM 1778 O O . ASP A 1 224 ? 2.064 -6.594 -23.497 1.00 92.75 224 ASP A O 1
ATOM 1782 N N . LEU A 1 225 ? -0.016 -5.777 -23.588 1.00 91.94 225 LEU A N 1
ATOM 1783 C CA . LEU A 1 225 ? 0.131 -5.035 -22.339 1.00 91.94 225 LEU A CA 1
ATOM 1784 C C . LEU A 1 225 ? 0.313 -5.967 -21.127 1.00 91.94 225 LEU A C 1
ATOM 1786 O O . LEU A 1 225 ? 0.913 -5.563 -20.134 1.00 91.94 225 LEU A O 1
ATOM 1790 N N . GLY A 1 226 ? -0.178 -7.210 -21.196 1.00 93.75 226 GLY A N 1
ATOM 1791 C CA . GLY A 1 226 ? 0.020 -8.224 -20.156 1.00 93.75 226 GLY A CA 1
ATOM 1792 C C . GLY A 1 226 ? 1.493 -8.606 -19.995 1.00 93.75 226 GLY A C 1
ATOM 1793 O O . GLY A 1 226 ? 2.015 -8.612 -18.879 1.00 93.75 226 GLY A O 1
ATOM 1794 N N . THR A 1 227 ? 2.193 -8.812 -21.111 1.00 94.00 227 THR A N 1
ATOM 1795 C CA . THR A 1 227 ? 3.639 -9.068 -21.158 1.00 94.00 227 THR A CA 1
ATOM 1796 C C . THR A 1 227 ? 4.419 -7.897 -20.568 1.00 94.00 227 THR A C 1
ATOM 1798 O O . THR A 1 227 ? 5.296 -8.093 -19.726 1.00 94.00 227 THR A O 1
ATOM 1801 N N . LEU A 1 228 ? 4.058 -6.663 -20.940 1.00 94.56 228 LEU A N 1
ATOM 1802 C CA . LEU A 1 228 ? 4.709 -5.452 -20.427 1.00 94.56 228 LEU A CA 1
ATOM 1803 C C . LEU A 1 228 ? 4.416 -5.182 -18.945 1.00 94.56 228 LEU A C 1
ATOM 1805 O O . LEU A 1 228 ? 5.231 -4.541 -18.284 1.00 94.56 228 LEU A O 1
ATOM 1809 N N . LYS A 1 229 ? 3.304 -5.686 -18.402 1.00 96.06 229 LYS A N 1
ATOM 1810 C CA . LYS A 1 229 ? 2.981 -5.625 -16.967 1.00 96.06 229 LYS A CA 1
ATOM 1811 C C . LYS A 1 229 ? 3.688 -6.709 -16.154 1.00 96.06 229 LYS A C 1
ATOM 1813 O O . LYS A 1 229 ? 3.944 -6.514 -14.972 1.00 96.06 229 LYS A O 1
ATOM 1818 N N . SER A 1 230 ? 4.010 -7.845 -16.766 1.00 95.19 230 SER A N 1
ATOM 1819 C CA . SER A 1 230 ? 4.562 -8.990 -16.047 1.00 95.19 230 SER A CA 1
ATOM 1820 C C . SER A 1 230 ? 6.042 -8.808 -15.709 1.00 95.19 230 SER A C 1
ATOM 1822 O O . SER A 1 230 ? 6.889 -8.595 -16.583 1.00 95.19 230 SER A O 1
ATOM 1824 N N . LEU A 1 231 ? 6.369 -8.962 -14.424 1.00 93.50 231 LEU A N 1
ATOM 1825 C CA . LEU A 1 231 ? 7.749 -9.080 -13.951 1.00 93.50 231 LEU A CA 1
ATOM 1826 C C . LEU A 1 231 ? 8.327 -10.482 -14.209 1.00 93.50 231 LEU A C 1
ATOM 1828 O O . LEU A 1 231 ? 9.534 -10.666 -14.139 1.00 93.50 231 LEU A O 1
ATOM 1832 N N . SER A 1 232 ? 7.504 -11.489 -14.502 1.00 92.44 232 SER A N 1
ATOM 1833 C CA . SER A 1 232 ? 7.991 -12.850 -14.768 1.00 92.44 232 SER A CA 1
ATOM 1834 C C . SER A 1 232 ? 8.620 -12.980 -16.154 1.00 92.44 232 SER A C 1
ATOM 1836 O O . SER A 1 232 ? 9.510 -13.805 -16.342 1.00 92.44 232 SER A O 1
ATOM 1838 N N . VAL A 1 233 ? 8.192 -12.152 -17.113 1.00 91.31 233 VAL A N 1
ATOM 1839 C CA . VAL A 1 233 ? 8.782 -12.107 -18.455 1.00 91.31 233 VAL A CA 1
ATOM 1840 C C . VAL A 1 233 ? 10.162 -11.449 -18.382 1.00 91.31 233 VAL A C 1
ATOM 1842 O O . VAL A 1 233 ? 10.330 -10.359 -17.823 1.00 91.31 233 VAL A O 1
ATOM 1845 N N . GLU A 1 234 ? 11.169 -12.134 -18.920 1.00 90.00 234 GLU A N 1
ATOM 1846 C CA . GLU A 1 234 ? 12.551 -11.661 -18.930 1.00 90.00 234 GLU A CA 1
ATOM 1847 C C . GLU A 1 234 ? 12.750 -10.646 -20.062 1.00 90.00 234 GLU A C 1
ATOM 1849 O O . GLU A 1 234 ? 12.694 -11.002 -21.233 1.00 90.00 234 GLU A O 1
ATOM 1854 N N . ALA A 1 235 ? 12.968 -9.381 -19.689 1.00 90.38 235 ALA A N 1
ATOM 1855 C CA . ALA A 1 235 ? 13.401 -8.292 -20.566 1.00 90.38 235 ALA A CA 1
ATOM 1856 C C . ALA A 1 235 ? 12.660 -8.191 -21.925 1.00 90.38 235 ALA A C 1
ATOM 1858 O O . ALA A 1 235 ? 13.301 -8.277 -22.974 1.00 90.38 235 ALA A O 1
ATOM 1859 N N . PRO A 1 236 ? 11.328 -7.961 -21.935 1.00 92.75 236 PRO A N 1
ATOM 1860 C CA . PRO A 1 236 ? 10.522 -7.993 -23.161 1.00 92.75 236 PRO A CA 1
ATOM 1861 C C . PRO A 1 236 ? 10.980 -6.986 -24.226 1.00 92.75 236 PRO A C 1
ATOM 1863 O O . PRO A 1 236 ? 10.936 -7.292 -25.408 1.00 92.75 236 PRO A O 1
ATOM 1866 N N . LEU A 1 237 ? 11.474 -5.814 -23.814 1.00 92.38 237 LEU A N 1
ATOM 1867 C CA . LEU A 1 237 ? 11.994 -4.772 -24.712 1.00 92.38 237 LEU A CA 1
ATOM 1868 C C . LEU A 1 237 ? 13.534 -4.734 -24.754 1.00 92.38 237 LEU A C 1
ATOM 1870 O O . LEU A 1 237 ? 14.131 -3.719 -25.107 1.00 92.38 237 LEU A O 1
ATOM 1874 N N . GLY A 1 238 ? 14.187 -5.829 -24.359 1.00 92.75 238 GLY A N 1
ATOM 1875 C CA . GLY A 1 238 ? 15.642 -5.948 -24.284 1.00 92.75 238 GLY A CA 1
ATOM 1876 C C . GLY A 1 238 ? 16.227 -5.635 -22.904 1.00 92.75 238 GLY A C 1
ATOM 1877 O O . GLY A 1 238 ? 15.632 -4.944 -22.072 1.00 92.75 238 GLY A O 1
ATOM 1878 N N . VAL A 1 239 ? 17.428 -6.169 -22.655 1.00 93.31 239 VAL A N 1
ATOM 1879 C CA . VAL A 1 239 ? 18.093 -6.131 -21.339 1.00 93.31 239 VAL A CA 1
ATOM 1880 C C . VAL A 1 239 ? 18.373 -4.700 -20.887 1.00 93.31 239 VAL A C 1
ATOM 1882 O O . VAL A 1 239 ? 18.116 -4.364 -19.733 1.00 93.31 239 VAL A O 1
ATOM 1885 N N . THR A 1 240 ? 18.824 -3.825 -21.788 1.00 91.75 240 THR A N 1
ATOM 1886 C CA . THR A 1 240 ? 19.104 -2.419 -21.461 1.00 91.75 240 THR A CA 1
ATOM 1887 C C . THR A 1 240 ? 17.857 -1.675 -20.973 1.00 91.75 240 THR A C 1
ATOM 1889 O O . THR A 1 240 ? 17.931 -0.958 -19.973 1.00 91.75 240 THR A O 1
ATOM 1892 N N . ASN A 1 241 ? 16.709 -1.873 -21.634 1.00 93.44 241 ASN A N 1
ATOM 1893 C CA . ASN A 1 241 ? 15.437 -1.260 -21.242 1.00 93.44 241 ASN A CA 1
ATOM 1894 C C . ASN A 1 241 ? 14.965 -1.799 -19.883 1.00 93.44 241 ASN A C 1
ATOM 1896 O O . ASN A 1 241 ? 14.641 -1.018 -18.990 1.00 93.44 241 ASN A O 1
ATOM 1900 N N . GLU A 1 242 ? 15.018 -3.120 -19.691 1.00 95.12 242 GLU A N 1
ATOM 1901 C CA . GLU A 1 242 ? 14.610 -3.758 -18.437 1.00 95.12 242 GLU A CA 1
ATOM 1902 C C . GLU A 1 242 ? 15.487 -3.307 -17.259 1.00 95.12 242 GLU A C 1
ATOM 1904 O O . GLU A 1 242 ? 14.978 -2.945 -16.200 1.00 95.12 242 GLU A O 1
ATOM 1909 N N . VAL A 1 243 ? 16.810 -3.258 -17.438 1.00 93.81 243 VAL A N 1
ATOM 1910 C CA . VAL A 1 243 ? 17.743 -2.774 -16.410 1.00 93.81 243 VAL A CA 1
ATOM 1911 C C . VAL A 1 243 ? 17.476 -1.309 -16.073 1.00 93.81 243 VAL A C 1
ATOM 1913 O O . VAL A 1 243 ? 17.498 -0.953 -14.893 1.00 93.81 243 VAL A O 1
ATOM 1916 N N . ALA A 1 244 ? 17.204 -0.461 -17.068 1.00 93.25 244 ALA A N 1
ATOM 1917 C CA . ALA A 1 244 ? 16.839 0.931 -16.832 1.00 93.25 244 ALA A CA 1
ATOM 1918 C C . ALA A 1 244 ? 15.518 1.037 -16.049 1.00 93.25 244 ALA A C 1
ATOM 1920 O O . ALA A 1 244 ? 15.480 1.719 -15.027 1.00 93.25 244 ALA A O 1
ATOM 1921 N N . ALA A 1 245 ? 14.477 0.294 -16.435 1.00 94.94 245 ALA A N 1
ATOM 1922 C CA . ALA A 1 245 ? 13.191 0.298 -15.739 1.00 94.94 245 ALA A CA 1
ATOM 1923 C C . ALA A 1 245 ? 13.337 -0.133 -14.270 1.00 94.94 245 ALA A C 1
ATOM 1925 O O . ALA A 1 245 ? 12.893 0.574 -13.363 1.00 94.94 245 ALA A O 1
ATOM 1926 N N . LEU A 1 246 ? 14.027 -1.248 -14.010 1.00 95.75 246 LEU A N 1
ATOM 1927 C CA . LEU A 1 246 ? 14.243 -1.746 -12.649 1.00 95.75 246 LEU A CA 1
ATOM 1928 C C . LEU A 1 246 ? 15.122 -0.796 -11.818 1.00 95.75 246 LEU A C 1
ATOM 1930 O O . LEU A 1 246 ? 14.853 -0.608 -10.632 1.00 95.75 246 LEU A O 1
ATOM 1934 N N . ARG A 1 247 ? 16.135 -0.149 -12.416 1.00 94.25 247 ARG A N 1
ATOM 1935 C CA . ARG A 1 247 ? 16.940 0.886 -11.738 1.00 94.25 247 ARG A CA 1
ATOM 1936 C C . ARG A 1 247 ? 16.106 2.105 -11.352 1.00 94.25 247 ARG A C 1
ATOM 1938 O O . ARG A 1 247 ? 16.303 2.616 -10.251 1.00 94.25 247 ARG A O 1
ATOM 1945 N N . THR A 1 248 ? 15.159 2.530 -12.191 1.00 94.62 248 THR A N 1
ATOM 1946 C CA . THR A 1 248 ? 14.216 3.601 -11.833 1.00 94.62 248 THR A CA 1
ATOM 1947 C C . THR A 1 248 ? 13.380 3.201 -10.621 1.00 94.62 248 THR A C 1
ATOM 1949 O O . THR A 1 248 ? 13.265 3.987 -9.686 1.00 94.62 248 THR A O 1
ATOM 1952 N N . VAL A 1 249 ? 12.857 1.968 -10.573 1.00 96.19 249 VAL A N 1
ATOM 1953 C CA . VAL A 1 249 ? 12.085 1.491 -9.409 1.00 96.19 249 VAL A CA 1
ATOM 1954 C C . VAL A 1 249 ? 12.945 1.431 -8.143 1.00 96.19 249 VAL A C 1
ATOM 1956 O O . VAL A 1 249 ? 12.513 1.889 -7.088 1.00 96.19 249 VAL A O 1
ATOM 1959 N N . ILE A 1 250 ? 14.187 0.943 -8.233 1.00 96.06 250 ILE A N 1
ATOM 1960 C CA . ILE A 1 250 ? 15.124 0.944 -7.096 1.00 96.06 250 ILE A CA 1
ATOM 1961 C C . ILE A 1 250 ? 15.362 2.375 -6.590 1.00 96.06 250 ILE A C 1
ATOM 1963 O O . ILE A 1 250 ? 15.363 2.612 -5.381 1.00 96.06 250 ILE A O 1
ATOM 1967 N N . ALA A 1 251 ? 15.527 3.342 -7.493 1.00 94.75 251 ALA A N 1
ATOM 1968 C CA . ALA A 1 251 ? 15.699 4.742 -7.123 1.00 94.75 251 ALA A CA 1
ATOM 1969 C C . ALA A 1 251 ? 14.424 5.360 -6.516 1.00 94.75 251 ALA A C 1
ATOM 1971 O O . ALA A 1 251 ? 14.523 6.130 -5.560 1.00 94.75 251 ALA A O 1
ATOM 1972 N N . LEU A 1 252 ? 13.231 4.978 -6.986 1.00 95.12 252 LEU A N 1
ATOM 1973 C CA . LEU A 1 252 ? 11.963 5.356 -6.347 1.00 95.12 252 LEU A CA 1
ATOM 1974 C C . LEU A 1 252 ? 11.889 4.837 -4.909 1.00 95.12 252 LEU A C 1
ATOM 1976 O O . LEU A 1 252 ? 11.535 5.596 -4.007 1.00 95.12 252 LEU A O 1
ATOM 1980 N N . CYS A 1 253 ? 12.287 3.585 -4.672 1.00 95.81 253 CYS A N 1
ATOM 1981 C CA . CYS A 1 253 ? 12.386 3.035 -3.323 1.00 95.81 253 CYS A CA 1
ATOM 1982 C C . CYS A 1 253 ? 13.364 3.830 -2.446 1.00 95.81 253 CYS A C 1
ATOM 1984 O O . CYS A 1 253 ? 13.055 4.109 -1.290 1.00 95.81 253 CYS A O 1
ATOM 1986 N N . MET A 1 254 ? 14.517 4.246 -2.984 1.00 94.00 254 MET A N 1
ATOM 1987 C CA . MET A 1 254 ? 15.472 5.081 -2.245 1.00 94.00 254 MET A CA 1
ATOM 1988 C C . MET A 1 254 ? 14.870 6.428 -1.835 1.00 94.00 254 MET A C 1
ATOM 1990 O O . MET A 1 254 ? 15.044 6.850 -0.691 1.00 94.00 254 MET A O 1
ATOM 1994 N N . ILE A 1 255 ? 14.156 7.094 -2.747 1.00 93.00 255 ILE A N 1
ATOM 1995 C CA . ILE A 1 255 ? 13.473 8.362 -2.460 1.00 93.00 255 ILE A CA 1
ATOM 1996 C C . ILE A 1 255 ? 12.385 8.143 -1.401 1.00 93.00 255 ILE A C 1
ATOM 1998 O O . ILE A 1 255 ? 12.331 8.880 -0.418 1.00 93.00 255 ILE A O 1
ATOM 2002 N N . ALA A 1 256 ? 11.568 7.095 -1.546 1.00 94.25 256 ALA A N 1
ATOM 2003 C CA . ALA A 1 256 ? 10.522 6.747 -0.587 1.00 94.25 256 ALA A CA 1
ATOM 2004 C C . ALA A 1 256 ? 11.086 6.463 0.815 1.00 94.25 256 ALA A C 1
ATOM 2006 O O . ALA A 1 256 ? 10.560 6.970 1.804 1.00 94.25 256 ALA A O 1
ATOM 2007 N N . LEU A 1 257 ? 12.192 5.716 0.905 1.00 94.75 257 LEU A N 1
ATOM 2008 C CA . LEU A 1 257 ? 12.891 5.451 2.163 1.00 94.75 257 LEU A CA 1
ATOM 2009 C C . LEU A 1 257 ? 13.473 6.736 2.773 1.00 94.75 257 LEU A C 1
ATOM 2011 O O . LEU A 1 257 ? 13.481 6.895 3.992 1.00 94.75 257 LEU A O 1
ATOM 2015 N N . GLY A 1 258 ? 13.941 7.662 1.931 1.00 93.25 258 GLY A N 1
ATOM 2016 C CA . GLY A 1 258 ? 14.476 8.961 2.336 1.00 93.25 258 GLY A CA 1
ATOM 2017 C C . GLY A 1 258 ? 13.447 9.901 2.970 1.00 93.25 258 GLY A C 1
ATOM 2018 O O . GLY A 1 258 ? 13.837 10.792 3.721 1.00 93.25 258 GLY A O 1
ATOM 2019 N N . HIS A 1 259 ? 12.150 9.692 2.726 1.00 93.50 259 HIS A N 1
ATOM 2020 C CA . HIS A 1 259 ? 11.085 10.472 3.360 1.00 93.50 259 HIS A CA 1
ATOM 2021 C C . HIS A 1 259 ? 10.829 10.094 4.823 1.00 93.50 259 HIS A C 1
ATOM 2023 O O . HIS A 1 259 ? 10.190 10.869 5.535 1.00 93.50 259 HIS A O 1
ATOM 2029 N N . PHE A 1 260 ? 11.325 8.944 5.291 1.00 95.31 260 PHE A N 1
ATOM 2030 C CA . PHE A 1 260 ? 11.248 8.588 6.704 1.00 95.31 260 PHE A CA 1
ATOM 2031 C C . PHE A 1 260 ? 12.312 9.361 7.500 1.00 95.31 260 PHE A C 1
ATOM 2033 O O . PHE A 1 260 ? 13.506 9.202 7.225 1.00 95.31 260 PHE A O 1
ATOM 2040 N N . PRO A 1 261 ? 11.916 10.158 8.512 1.00 95.31 261 PRO A N 1
ATOM 2041 C CA . PRO A 1 261 ? 12.860 10.910 9.335 1.00 95.31 261 PRO A CA 1
ATOM 2042 C C . PRO A 1 261 ? 13.823 10.020 10.126 1.00 95.31 261 PRO A C 1
ATOM 2044 O O . PRO A 1 261 ? 14.962 10.418 10.348 1.00 95.31 261 PRO A O 1
ATOM 2047 N N . THR A 1 262 ? 13.374 8.831 10.540 1.00 95.56 262 THR A N 1
ATOM 2048 C CA . THR A 1 262 ? 14.167 7.894 11.349 1.00 95.56 262 THR A CA 1
ATOM 2049 C C . THR A 1 262 ? 14.636 6.682 10.553 1.00 95.56 262 THR A C 1
ATOM 2051 O O . THR A 1 262 ? 14.029 6.274 9.553 1.00 95.56 262 THR A O 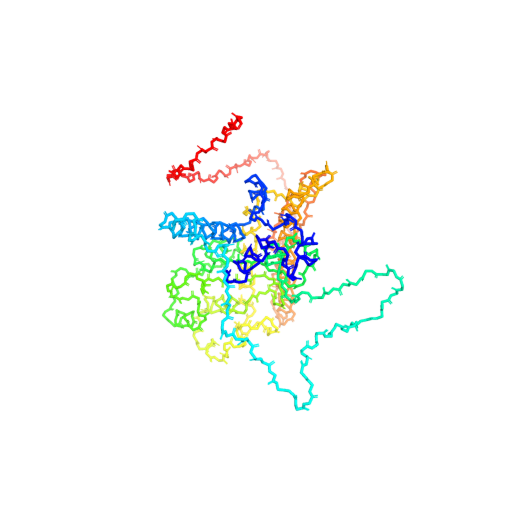1
ATOM 2054 N N . LYS A 1 263 ? 15.698 6.036 11.033 1.00 94.69 263 LYS A N 1
ATOM 2055 C CA . LYS A 1 263 ? 16.189 4.744 10.524 1.00 94.69 263 LYS A CA 1
ATOM 2056 C C . LYS A 1 263 ? 15.585 3.568 11.296 1.00 94.69 263 LYS A C 1
ATOM 2058 O O . LYS A 1 263 ? 15.073 3.733 12.396 1.00 94.69 263 LYS A O 1
ATOM 2063 N N . ILE A 1 264 ? 15.657 2.362 10.722 1.00 95.44 264 ILE A N 1
ATOM 2064 C CA . ILE A 1 264 ? 15.134 1.140 11.365 1.00 95.44 264 ILE A CA 1
ATOM 2065 C C . ILE A 1 264 ? 15.808 0.900 12.722 1.00 95.44 264 ILE A C 1
ATOM 2067 O O . ILE A 1 264 ? 15.114 0.673 13.702 1.00 95.44 264 ILE A O 1
ATOM 2071 N N . MET A 1 265 ? 17.135 1.025 12.815 1.00 92.75 265 MET A N 1
ATOM 2072 C CA . MET A 1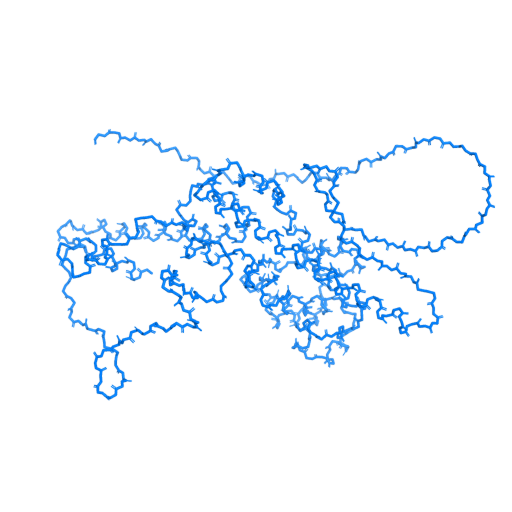 265 ? 17.847 0.806 14.084 1.00 92.75 265 MET A CA 1
ATOM 2073 C C . MET A 1 265 ? 17.441 1.794 15.186 1.00 92.75 265 MET A C 1
ATOM 2075 O O . MET A 1 265 ? 17.374 1.421 16.355 1.00 92.75 265 MET A O 1
ATOM 2079 N N . GLU A 1 266 ? 17.174 3.052 14.823 1.00 95.69 266 GLU A N 1
ATOM 2080 C CA . GLU A 1 266 ? 16.687 4.064 15.768 1.00 95.69 266 GLU A CA 1
ATOM 2081 C C . GLU A 1 266 ? 15.309 3.662 16.299 1.00 95.69 266 GLU A C 1
ATOM 2083 O O . GLU A 1 266 ? 15.071 3.688 17.502 1.00 95.69 266 GLU A O 1
ATOM 2088 N N . ASP A 1 267 ? 14.429 3.204 15.411 1.00 96.81 267 ASP A N 1
ATOM 2089 C CA . ASP A 1 267 ? 13.096 2.736 15.774 1.00 96.81 267 ASP A CA 1
ATOM 2090 C C . ASP A 1 267 ? 13.123 1.471 16.637 1.00 96.81 267 ASP A C 1
ATOM 2092 O O . ASP A 1 267 ? 12.404 1.381 17.628 1.00 96.81 267 ASP A O 1
ATOM 2096 N N . GLU A 1 268 ? 13.988 0.509 16.320 1.00 95.31 268 GLU A N 1
ATOM 2097 C CA . GLU A 1 268 ? 14.194 -0.681 17.149 1.00 95.31 268 GLU A CA 1
ATOM 2098 C C . GLU A 1 268 ? 14.751 -0.323 18.532 1.00 95.31 268 GLU A C 1
ATOM 2100 O O . GLU A 1 268 ? 14.406 -0.964 19.526 1.00 95.31 268 GLU A O 1
ATOM 2105 N N . SER A 1 269 ? 15.612 0.697 18.619 1.00 95.81 269 SER A N 1
ATOM 2106 C CA . SER A 1 269 ? 16.090 1.220 19.901 1.00 95.81 269 SER A CA 1
ATOM 2107 C C . SER A 1 269 ? 14.949 1.839 20.707 1.00 95.81 269 SER A C 1
ATOM 2109 O O . SER A 1 269 ? 14.854 1.568 21.901 1.00 95.81 269 SER A O 1
ATOM 2111 N N . LEU A 1 270 ? 14.056 2.599 20.064 1.00 94.88 270 LEU A N 1
ATOM 2112 C CA . LEU A 1 270 ? 12.867 3.164 20.708 1.00 94.88 270 LEU A CA 1
ATOM 2113 C C . LEU A 1 270 ? 11.927 2.071 21.233 1.00 94.88 270 LEU A C 1
ATOM 2115 O O . LEU A 1 270 ? 11.464 2.171 22.366 1.00 94.88 270 LEU A O 1
ATOM 2119 N N . LEU A 1 271 ? 11.704 0.993 20.473 1.00 94.19 271 LEU A N 1
ATOM 2120 C CA . LEU A 1 271 ? 10.918 -0.154 20.952 1.00 94.19 271 LEU A CA 1
ATOM 2121 C C . LEU A 1 271 ? 11.545 -0.803 22.194 1.00 94.19 271 LEU A C 1
ATOM 2123 O O . LEU A 1 271 ? 10.848 -1.117 23.156 1.00 94.19 271 LEU A O 1
ATOM 2127 N N . LYS A 1 272 ? 12.875 -0.941 22.223 1.00 94.12 272 LYS A N 1
ATOM 2128 C CA . LYS A 1 272 ? 13.604 -1.493 23.380 1.00 94.12 272 LYS A CA 1
ATOM 2129 C C . LYS A 1 272 ? 13.543 -0.605 24.626 1.00 94.12 272 LYS A C 1
ATOM 2131 O O . LYS A 1 272 ? 13.778 -1.106 25.720 1.00 94.12 272 LYS A O 1
ATOM 2136 N N . GLN A 1 273 ? 13.233 0.684 24.480 1.00 92.38 273 GLN A N 1
ATOM 2137 C CA . GLN A 1 273 ? 13.071 1.613 25.605 1.00 92.38 273 GLN A CA 1
ATOM 2138 C C . GLN A 1 273 ? 11.721 1.458 26.329 1.00 92.38 273 GLN A C 1
ATOM 2140 O O . GLN A 1 273 ? 11.495 2.143 27.322 1.00 92.38 273 GLN A O 1
ATOM 2145 N N . GLY A 1 274 ? 10.842 0.550 25.884 1.00 89.06 274 GLY A N 1
ATOM 2146 C CA . GLY A 1 274 ? 9.589 0.242 26.582 1.00 89.06 274 GLY A CA 1
ATOM 2147 C C . GLY A 1 274 ? 8.436 1.196 26.264 1.00 89.06 274 GLY A C 1
ATOM 2148 O O . GLY A 1 274 ? 7.554 1.395 27.097 1.00 89.06 274 GLY A O 1
ATOM 2149 N N . VAL A 1 275 ? 8.434 1.796 25.069 1.00 91.44 275 VAL A N 1
ATOM 2150 C CA . VAL A 1 275 ? 7.246 2.478 24.528 1.00 91.44 275 VAL A CA 1
ATOM 2151 C C . VAL A 1 275 ? 6.067 1.502 24.454 1.00 91.44 275 VAL A C 1
ATOM 2153 O O . VAL A 1 275 ? 6.264 0.322 24.183 1.00 91.44 275 VAL A O 1
ATOM 2156 N N . SER A 1 276 ? 4.849 1.985 24.700 1.00 89.88 276 SER A N 1
ATOM 2157 C CA . SER A 1 276 ? 3.645 1.144 24.740 1.00 89.88 276 SER A CA 1
ATOM 2158 C C . SER A 1 276 ? 2.460 1.808 24.039 1.00 89.88 276 SER A C 1
ATOM 2160 O O . SER A 1 276 ? 2.481 3.005 23.745 1.00 89.88 276 SER A O 1
ATOM 2162 N N . GLY A 1 277 ? 1.422 1.023 23.747 1.00 91.75 277 GLY A N 1
ATOM 2163 C CA . GLY A 1 277 ? 0.170 1.524 23.181 1.00 91.75 277 GLY A CA 1
ATOM 2164 C C . GLY A 1 277 ? 0.305 2.011 21.735 1.00 91.75 277 GLY A C 1
ATOM 2165 O O . GLY A 1 277 ? 0.915 1.356 20.890 1.00 91.75 277 GLY A O 1
ATOM 2166 N N . SER A 1 278 ? -0.294 3.163 21.431 1.00 94.88 278 SER A N 1
ATOM 2167 C CA . SER A 1 278 ? -0.312 3.744 20.082 1.00 94.88 278 SER A CA 1
ATOM 2168 C C . SER A 1 278 ? 1.075 4.137 19.571 1.00 94.88 278 SER A C 1
ATOM 2170 O O . SER A 1 278 ? 1.347 3.973 18.381 1.00 94.88 278 SER A O 1
ATOM 2172 N N . THR A 1 279 ? 1.978 4.580 20.451 1.00 95.62 279 THR A N 1
ATOM 2173 C CA . THR A 1 279 ? 3.365 4.896 20.088 1.00 95.62 279 THR A CA 1
ATOM 2174 C C . THR A 1 279 ? 4.110 3.655 19.601 1.00 95.62 279 THR A C 1
ATOM 2176 O O . THR A 1 279 ? 4.749 3.688 18.549 1.00 95.62 279 THR A O 1
ATOM 2179 N N . GLU A 1 280 ? 4.007 2.548 20.342 1.00 96.31 280 GLU A N 1
ATOM 2180 C CA . GLU A 1 280 ? 4.621 1.271 19.970 1.00 96.31 280 GLU A CA 1
ATOM 2181 C C . GLU A 1 280 ? 4.109 0.806 18.603 1.00 96.31 280 GLU A C 1
ATOM 2183 O O . GLU A 1 280 ? 4.902 0.504 17.708 1.00 96.31 280 GLU A O 1
ATOM 2188 N N . LEU A 1 281 ? 2.788 0.837 18.411 1.00 96.56 281 LEU A N 1
ATOM 2189 C CA . LEU A 1 281 ? 2.151 0.402 17.174 1.00 96.56 281 LEU A CA 1
ATOM 2190 C C . LEU A 1 281 ? 2.552 1.274 15.972 1.00 96.56 281 LEU A C 1
ATOM 2192 O O . LEU A 1 281 ? 2.810 0.755 14.885 1.00 96.56 281 LEU A O 1
ATOM 2196 N N . ALA A 1 282 ? 2.676 2.590 16.166 1.00 97.25 282 ALA A N 1
ATOM 2197 C CA . ALA A 1 282 ? 3.145 3.505 15.130 1.00 97.25 282 ALA A CA 1
ATOM 2198 C C . ALA A 1 282 ? 4.611 3.247 14.737 1.00 97.25 282 ALA A C 1
ATOM 2200 O O . ALA A 1 282 ? 4.956 3.300 13.552 1.00 97.25 282 ALA A O 1
ATOM 2201 N N . ILE A 1 283 ? 5.467 2.928 15.713 1.00 97.12 283 ILE A N 1
ATOM 2202 C CA . ILE A 1 283 ? 6.872 2.579 15.474 1.00 97.12 283 ILE A CA 1
ATOM 2203 C C . ILE A 1 283 ? 6.975 1.236 14.741 1.00 97.12 283 ILE A C 1
ATOM 2205 O O . ILE A 1 283 ? 7.678 1.138 13.734 1.00 97.12 283 ILE A O 1
ATOM 2209 N N . GLN A 1 284 ? 6.239 0.217 15.189 1.00 97.19 284 GLN A N 1
ATOM 2210 C CA . GLN A 1 284 ? 6.184 -1.080 14.512 1.00 97.19 284 GLN A CA 1
ATOM 2211 C C . GLN A 1 284 ? 5.728 -0.925 13.056 1.00 97.19 284 GLN A C 1
ATOM 2213 O O . GLN A 1 284 ? 6.371 -1.465 12.156 1.00 97.19 284 GLN A O 1
ATOM 2218 N N . PHE A 1 285 ? 4.681 -0.129 12.809 1.00 97.94 285 PHE A N 1
ATOM 2219 C CA . PHE A 1 285 ? 4.188 0.163 11.464 1.00 97.94 285 PHE A CA 1
ATOM 2220 C C . PHE A 1 285 ? 5.288 0.728 10.554 1.00 97.94 285 PHE A C 1
ATOM 2222 O O . PHE A 1 285 ? 5.562 0.171 9.488 1.00 97.94 285 PHE A O 1
ATOM 2229 N N . ARG A 1 286 ? 5.964 1.808 10.971 1.00 96.94 286 ARG A N 1
ATOM 2230 C CA . ARG A 1 286 ? 6.996 2.438 10.130 1.00 96.94 286 ARG A CA 1
ATOM 2231 C C . ARG A 1 286 ? 8.239 1.563 9.953 1.00 96.94 286 ARG A C 1
ATOM 2233 O O . ARG A 1 286 ? 8.873 1.650 8.903 1.00 96.94 286 ARG A O 1
ATOM 2240 N N . ILE A 1 287 ? 8.574 0.702 10.921 1.00 97.38 287 ILE A N 1
ATOM 2241 C CA . ILE A 1 287 ? 9.613 -0.324 10.739 1.00 97.38 287 ILE A CA 1
ATOM 2242 C C . ILE A 1 287 ? 9.208 -1.269 9.609 1.00 97.38 287 ILE A C 1
ATOM 2244 O O . ILE A 1 287 ? 9.989 -1.438 8.677 1.00 97.38 287 ILE A O 1
ATOM 2248 N N . GLN A 1 288 ? 7.991 -1.832 9.644 1.00 97.69 288 GLN A N 1
ATOM 2249 C CA . GLN A 1 288 ? 7.533 -2.757 8.600 1.00 97.69 288 GLN A CA 1
ATOM 2250 C C . GLN A 1 288 ? 7.571 -2.105 7.212 1.00 97.69 288 GLN A C 1
ATOM 2252 O O . GLN A 1 288 ? 8.087 -2.706 6.272 1.00 97.69 288 GLN A O 1
ATOM 2257 N N . LYS A 1 289 ? 7.143 -0.839 7.091 1.00 97.56 289 LYS A N 1
ATOM 2258 C CA . LYS A 1 289 ? 7.225 -0.099 5.821 1.00 97.56 289 LYS A CA 1
ATOM 2259 C C . LYS A 1 289 ? 8.652 0.082 5.321 1.00 97.56 289 LYS A C 1
ATOM 2261 O O . LYS A 1 289 ? 8.911 -0.118 4.137 1.00 97.56 289 LYS A O 1
ATOM 2266 N N . LYS A 1 290 ? 9.591 0.438 6.199 1.00 97.62 290 LYS A N 1
ATOM 2267 C CA . LYS A 1 290 ? 11.000 0.584 5.810 1.00 97.62 290 LYS A CA 1
ATOM 2268 C C . LYS A 1 290 ? 11.627 -0.751 5.415 1.00 97.62 290 LYS A C 1
ATOM 2270 O O . LYS A 1 290 ? 12.321 -0.801 4.401 1.00 97.62 290 LYS A O 1
ATOM 2275 N N . SER A 1 291 ? 11.357 -1.815 6.169 1.00 96.81 291 SER A N 1
ATOM 2276 C CA . SER A 1 291 ? 11.838 -3.166 5.859 1.00 96.81 291 SER A CA 1
ATOM 2277 C C . SER A 1 291 ? 11.330 -3.638 4.500 1.00 96.81 291 SER A C 1
ATOM 2279 O O . SER A 1 291 ? 12.130 -4.055 3.668 1.00 96.81 291 SER A O 1
ATOM 2281 N N . LEU A 1 292 ? 10.036 -3.447 4.223 1.00 97.06 292 LEU A N 1
ATOM 2282 C CA . LEU A 1 292 ? 9.431 -3.752 2.930 1.00 97.06 292 LEU A CA 1
ATOM 2283 C C . LEU A 1 292 ? 10.145 -3.039 1.772 1.00 97.06 292 LEU A C 1
ATOM 2285 O O . LEU A 1 292 ? 10.508 -3.676 0.786 1.00 97.06 292 LEU A O 1
ATOM 2289 N N . ILE A 1 293 ? 10.387 -1.728 1.888 1.00 96.62 293 ILE A N 1
ATOM 2290 C CA . ILE A 1 293 ? 11.085 -0.959 0.843 1.00 96.62 293 ILE A CA 1
ATOM 2291 C C . ILE A 1 293 ? 12.486 -1.532 0.590 1.00 96.62 293 ILE A C 1
ATOM 2293 O O . ILE A 1 293 ? 12.902 -1.683 -0.561 1.00 96.62 293 ILE A O 1
ATOM 2297 N N . ILE A 1 294 ? 13.212 -1.868 1.659 1.00 96.19 294 ILE A N 1
ATOM 2298 C CA . ILE A 1 294 ? 14.558 -2.446 1.580 1.00 96.19 294 ILE A CA 1
ATOM 2299 C C . ILE A 1 294 ? 14.534 -3.823 0.909 1.00 96.19 294 ILE A C 1
ATOM 2301 O O . ILE A 1 294 ? 15.407 -4.112 0.086 1.00 96.19 294 ILE A O 1
ATOM 2305 N N . ASP A 1 295 ? 13.559 -4.667 1.234 1.00 95.81 295 ASP A N 1
ATOM 2306 C CA . ASP A 1 295 ? 13.432 -6.000 0.647 1.00 95.81 295 ASP A CA 1
ATOM 2307 C C . ASP A 1 295 ? 13.085 -5.915 -0.846 1.00 95.81 295 ASP A C 1
ATOM 2309 O O . ASP A 1 295 ? 13.755 -6.552 -1.663 1.00 95.81 295 ASP A O 1
ATOM 2313 N N . VAL A 1 296 ? 12.168 -5.017 -1.234 1.00 96.69 296 VAL A N 1
ATOM 2314 C CA . VAL A 1 296 ? 11.879 -4.718 -2.648 1.00 96.69 296 VAL A CA 1
ATOM 2315 C C . VAL A 1 296 ? 13.145 -4.273 -3.383 1.00 96.69 296 VAL A C 1
ATOM 2317 O O . VAL A 1 296 ? 13.471 -4.801 -4.448 1.00 96.69 296 VAL A O 1
ATOM 2320 N N . MET A 1 297 ? 13.910 -3.336 -2.813 1.00 96.31 297 MET A N 1
ATOM 2321 C CA . MET A 1 297 ? 15.173 -2.885 -3.411 1.00 96.31 297 MET A CA 1
ATOM 2322 C C . MET A 1 297 ? 16.174 -4.027 -3.591 1.00 96.31 297 MET A C 1
ATOM 2324 O O . MET A 1 297 ? 16.835 -4.110 -4.631 1.00 96.31 297 MET A O 1
ATOM 2328 N N . ARG A 1 298 ? 16.308 -4.896 -2.584 1.00 96.12 298 ARG A N 1
ATOM 2329 C CA . ARG A 1 298 ? 17.241 -6.030 -2.598 1.00 96.12 298 ARG A CA 1
ATOM 2330 C C . ARG A 1 298 ? 16.885 -7.017 -3.705 1.00 96.12 298 ARG A C 1
ATOM 2332 O O . ARG A 1 298 ? 17.768 -7.440 -4.456 1.00 96.12 298 ARG A O 1
ATOM 2339 N N . ASP A 1 299 ? 15.604 -7.331 -3.844 1.00 95.88 299 ASP A N 1
ATOM 2340 C CA . ASP A 1 299 ? 15.099 -8.276 -4.836 1.00 95.88 299 ASP A CA 1
ATOM 2341 C C . ASP A 1 299 ? 15.244 -7.753 -6.262 1.00 95.88 299 ASP A C 1
ATOM 2343 O O . ASP A 1 299 ? 15.755 -8.463 -7.135 1.00 95.88 299 ASP A O 1
ATOM 2347 N N . LEU A 1 300 ? 14.908 -6.482 -6.487 1.00 96.19 300 LEU A N 1
ATOM 2348 C CA . LEU A 1 300 ? 15.115 -5.834 -7.780 1.00 96.19 300 LEU A CA 1
ATOM 2349 C C . LEU A 1 300 ? 16.603 -5.733 -8.133 1.00 96.19 300 LEU A C 1
ATOM 2351 O O . LEU A 1 300 ? 16.983 -6.020 -9.267 1.00 96.19 300 LEU A O 1
ATOM 2355 N N . THR A 1 301 ? 17.465 -5.403 -7.166 1.00 94.88 301 THR A N 1
ATOM 2356 C CA . THR A 1 301 ? 18.924 -5.350 -7.377 1.00 94.88 301 THR A CA 1
ATOM 2357 C C . THR A 1 301 ? 19.473 -6.713 -7.791 1.00 94.88 301 THR A C 1
ATOM 2359 O O . THR A 1 301 ? 20.237 -6.814 -8.752 1.00 94.88 301 THR A O 1
ATOM 2362 N N . ARG A 1 302 ? 19.055 -7.783 -7.104 1.00 95.19 302 ARG A N 1
ATOM 2363 C CA . ARG A 1 302 ? 19.421 -9.160 -7.454 1.00 95.19 302 ARG A CA 1
ATOM 2364 C C . ARG A 1 302 ? 18.994 -9.503 -8.882 1.00 95.19 302 ARG A C 1
ATOM 2366 O O . ARG A 1 302 ? 19.784 -10.092 -9.619 1.00 95.19 302 ARG A O 1
ATOM 2373 N N . ARG A 1 303 ? 17.789 -9.094 -9.292 1.00 94.88 303 ARG A N 1
ATOM 2374 C CA . ARG A 1 303 ? 17.284 -9.305 -10.656 1.00 94.88 303 ARG A CA 1
ATOM 2375 C C . ARG A 1 303 ? 18.096 -8.536 -11.700 1.00 94.88 303 ARG A C 1
ATOM 2377 O O . ARG A 1 303 ? 18.472 -9.121 -12.709 1.00 94.88 303 ARG A O 1
ATOM 2384 N N . VAL A 1 304 ? 18.440 -7.274 -11.440 1.00 93.75 304 VAL A N 1
ATOM 2385 C CA . VAL A 1 304 ? 19.310 -6.479 -12.326 1.00 93.75 304 VAL A CA 1
ATOM 2386 C C . VAL A 1 304 ? 20.682 -7.134 -12.495 1.00 93.75 304 VAL A C 1
ATOM 2388 O O . VAL A 1 304 ? 21.159 -7.273 -13.618 1.00 93.75 304 VAL A O 1
ATOM 2391 N N . ASN A 1 305 ? 21.301 -7.587 -11.403 1.00 92.75 305 ASN A N 1
ATOM 2392 C CA . ASN A 1 305 ? 22.602 -8.256 -11.463 1.00 92.75 305 ASN A CA 1
ATOM 2393 C C . ASN A 1 305 ? 22.549 -9.572 -12.262 1.00 92.75 305 ASN A C 1
ATOM 2395 O O . ASN A 1 305 ? 23.495 -9.878 -12.984 1.00 92.75 305 ASN A O 1
ATOM 2399 N N . LEU A 1 306 ? 21.447 -10.329 -12.171 1.00 93.31 306 LEU A N 1
ATOM 2400 C CA . LEU A 1 306 ? 21.241 -11.550 -12.959 1.00 93.31 306 LEU A CA 1
ATOM 2401 C C . LEU A 1 306 ? 21.097 -11.263 -14.462 1.00 93.31 306 LEU A C 1
ATOM 2403 O O . LEU A 1 306 ? 21.611 -12.018 -15.281 1.00 93.31 306 LEU A O 1
ATOM 2407 N N . LEU A 1 307 ? 20.401 -10.187 -14.831 1.00 92.56 307 LEU A N 1
ATOM 2408 C CA . LEU A 1 307 ? 20.248 -9.793 -16.234 1.00 92.56 307 LEU A CA 1
ATOM 2409 C C . LEU A 1 307 ? 21.598 -9.399 -16.849 1.00 92.56 307 LEU A C 1
ATOM 2411 O O . LEU A 1 307 ? 21.959 -9.885 -17.918 1.00 92.56 307 LEU A O 1
ATOM 2415 N N . LEU A 1 308 ? 22.381 -8.589 -16.130 1.00 90.56 308 LEU A N 1
ATOM 2416 C CA . LEU A 1 308 ? 23.696 -8.132 -16.588 1.00 90.56 308 LEU A CA 1
ATOM 2417 C C . LEU A 1 308 ? 24.720 -9.274 -16.702 1.00 90.56 308 LEU A C 1
ATOM 2419 O O . LEU A 1 308 ? 25.577 -9.247 -17.584 1.00 90.56 308 LEU A O 1
ATOM 2423 N N . SER A 1 309 ? 24.648 -10.290 -15.834 1.00 89.38 309 SER A N 1
ATOM 2424 C CA . SER A 1 309 ? 25.561 -11.439 -15.907 1.00 89.38 309 SER A CA 1
ATOM 2425 C C . SER A 1 309 ? 25.247 -12.388 -17.066 1.00 89.38 309 SER A C 1
ATOM 2427 O O . SER A 1 309 ? 26.156 -13.009 -17.609 1.00 89.38 309 SER A O 1
ATOM 2429 N N . LYS A 1 310 ? 23.984 -12.493 -17.487 1.00 83.75 310 LYS A N 1
ATOM 2430 C CA . LYS A 1 310 ? 23.589 -13.292 -18.660 1.00 83.75 310 LYS A CA 1
ATOM 2431 C C . LYS A 1 310 ? 23.997 -12.635 -19.981 1.00 83.75 310 LYS A C 1
ATOM 2433 O O . LYS A 1 310 ? 24.383 -13.327 -20.925 1.00 83.75 310 LYS A O 1
ATOM 2438 N N . GLU A 1 311 ? 23.949 -11.307 -20.042 1.00 76.00 311 GLU A N 1
ATOM 2439 C CA . GLU A 1 311 ? 24.345 -10.530 -21.223 1.00 76.00 311 GLU A CA 1
ATOM 2440 C C . GLU A 1 311 ? 25.858 -10.639 -21.499 1.00 76.00 311 GLU A C 1
ATOM 2442 O O . GLU A 1 311 ? 26.280 -10.805 -22.642 1.00 76.00 311 GLU A O 1
ATOM 2447 N N . SER A 1 312 ? 26.694 -10.674 -20.455 1.00 60.16 312 SER A N 1
ATOM 2448 C CA . SER A 1 312 ? 28.147 -10.846 -20.613 1.00 60.16 312 SER A CA 1
ATOM 2449 C C . SER A 1 312 ? 28.569 -12.257 -21.052 1.00 60.16 312 SER A C 1
ATOM 2451 O O . SER A 1 312 ? 29.617 -12.413 -21.676 1.00 60.16 312 SER A O 1
ATOM 2453 N N . ILE A 1 313 ? 27.755 -13.284 -20.781 1.00 60.25 313 ILE A N 1
ATOM 2454 C CA . ILE A 1 313 ? 28.001 -14.668 -21.227 1.00 60.25 313 ILE A CA 1
ATOM 2455 C C . ILE A 1 313 ? 27.593 -14.863 -22.695 1.00 60.25 313 ILE A C 1
ATOM 2457 O O . ILE A 1 313 ? 28.229 -15.631 -23.414 1.00 60.25 313 ILE A O 1
ATOM 2461 N N . THR A 1 314 ? 26.559 -14.159 -23.157 1.00 56.41 314 THR A N 1
ATOM 2462 C CA . THR A 1 314 ? 26.086 -14.221 -24.551 1.00 56.41 314 THR A CA 1
ATOM 2463 C C . THR A 1 314 ? 26.919 -13.349 -25.500 1.00 56.41 314 THR A C 1
ATOM 2465 O O . THR A 1 314 ? 27.024 -13.670 -26.681 1.00 56.41 314 THR A O 1
ATOM 2468 N N . ALA A 1 315 ? 27.597 -12.318 -24.986 1.00 50.16 315 ALA A N 1
ATOM 2469 C CA . ALA A 1 315 ? 28.510 -11.444 -25.728 1.00 50.16 315 ALA A CA 1
ATOM 2470 C C . ALA A 1 315 ? 29.987 -11.914 -25.726 1.00 50.16 315 ALA A C 1
ATOM 2472 O O . ALA A 1 315 ? 30.904 -11.090 -25.643 1.00 50.16 315 ALA A O 1
ATOM 2473 N N . GLN A 1 316 ? 30.257 -13.226 -25.814 1.00 41.44 316 GLN A N 1
ATOM 2474 C CA . GLN A 1 316 ? 31.632 -13.732 -25.952 1.00 41.44 316 GLN A CA 1
ATOM 2475 C C . GLN A 1 316 ? 32.234 -13.320 -27.306 1.00 41.44 316 GLN A C 1
ATOM 2477 O O . GLN A 1 316 ? 32.051 -13.966 -28.332 1.00 41.44 316 GLN A O 1
ATOM 2482 N N . GLY A 1 317 ? 32.956 -12.201 -27.266 1.00 39.19 317 GLY A N 1
ATOM 2483 C CA . GLY A 1 317 ? 33.683 -11.579 -28.371 1.00 39.19 317 GLY A CA 1
ATOM 2484 C C . GLY A 1 317 ? 34.158 -10.156 -28.050 1.00 39.19 317 GLY A C 1
ATOM 2485 O O . GLY A 1 317 ? 35.105 -9.681 -28.669 1.00 39.19 317 GLY A O 1
ATOM 2486 N N . ALA A 1 318 ? 33.576 -9.488 -27.047 1.00 36.97 318 ALA A N 1
ATOM 2487 C CA . ALA A 1 318 ? 34.012 -8.165 -26.603 1.00 36.97 318 ALA A CA 1
ATOM 2488 C C . ALA A 1 318 ? 34.309 -8.150 -25.096 1.00 36.97 318 ALA A C 1
ATOM 2490 O O . ALA A 1 318 ? 33.594 -8.751 -24.298 1.00 36.97 318 ALA A O 1
ATOM 2491 N N . THR A 1 319 ? 35.390 -7.469 -24.708 1.00 32.34 319 THR A N 1
ATOM 2492 C CA . THR A 1 319 ? 35.835 -7.306 -23.314 1.00 32.34 319 THR A CA 1
ATOM 2493 C C . THR A 1 319 ? 34.678 -6.880 -22.399 1.00 32.34 319 THR A C 1
ATOM 2495 O O . THR A 1 319 ? 34.080 -5.832 -22.656 1.00 32.34 319 THR A O 1
ATOM 2498 N N . PRO A 1 320 ? 34.368 -7.632 -21.325 1.00 36.78 320 PRO A N 1
ATOM 2499 C CA . PRO A 1 320 ? 33.229 -7.323 -20.474 1.00 36.78 320 PRO A CA 1
ATOM 2500 C C . PRO A 1 320 ? 33.520 -6.077 -19.630 1.00 36.78 320 PRO A C 1
ATOM 2502 O O . PRO A 1 320 ? 34.446 -6.056 -18.817 1.00 36.78 320 PRO A O 1
ATOM 2505 N N . VAL A 1 321 ? 32.703 -5.033 -19.788 1.00 38.09 321 VAL A N 1
ATOM 2506 C CA . VAL A 1 321 ? 32.617 -3.943 -18.807 1.00 38.09 321 VAL A CA 1
ATOM 2507 C C . VAL A 1 321 ? 31.697 -4.428 -17.688 1.00 38.09 321 VAL A C 1
ATOM 2509 O O . VAL A 1 321 ? 30.482 -4.263 -17.742 1.00 38.09 321 VAL A O 1
ATOM 2512 N N . ASN A 1 322 ? 32.269 -5.085 -16.679 1.00 35.44 322 ASN A N 1
ATOM 2513 C CA . ASN A 1 322 ? 31.507 -5.541 -15.517 1.00 35.44 322 ASN A CA 1
ATOM 2514 C C . ASN A 1 322 ? 31.029 -4.328 -14.700 1.00 35.44 322 ASN A C 1
ATOM 2516 O O . ASN A 1 322 ? 31.828 -3.631 -14.069 1.00 35.44 322 ASN A O 1
ATOM 2520 N N . MET A 1 323 ? 29.717 -4.079 -14.708 1.00 40.91 323 MET A N 1
ATOM 2521 C CA . MET A 1 323 ? 29.053 -3.122 -13.822 1.00 40.91 323 MET A CA 1
ATOM 2522 C C . MET A 1 323 ? 28.362 -3.900 -12.699 1.00 40.91 323 MET A C 1
ATOM 2524 O O . MET A 1 323 ? 27.287 -4.460 -12.893 1.00 40.91 323 MET A O 1
ATOM 2528 N N . THR A 1 324 ? 28.985 -3.949 -11.522 1.00 38.72 324 THR A N 1
ATOM 2529 C CA . THR A 1 324 ? 28.411 -4.605 -10.338 1.00 38.72 324 THR A CA 1
ATOM 2530 C C . THR A 1 324 ? 27.593 -3.590 -9.546 1.00 38.72 324 THR A C 1
ATOM 2532 O O . THR A 1 324 ? 28.120 -2.552 -9.145 1.00 38.72 324 THR A O 1
ATOM 2535 N N . ILE A 1 325 ? 26.312 -3.878 -9.292 1.00 46.16 325 ILE A N 1
ATOM 2536 C CA . ILE A 1 325 ? 25.507 -3.103 -8.340 1.00 46.16 325 ILE A CA 1
ATOM 2537 C C . ILE A 1 325 ? 25.575 -3.813 -6.993 1.00 46.16 325 ILE A C 1
ATOM 2539 O O . ILE A 1 325 ? 24.992 -4.884 -6.810 1.00 46.16 325 ILE A O 1
ATOM 2543 N N . SER A 1 326 ? 26.283 -3.212 -6.042 1.00 45.09 326 SER A N 1
ATOM 2544 C CA . SER A 1 326 ? 26.281 -3.650 -4.648 1.00 45.09 326 SER A CA 1
ATOM 2545 C C . SER A 1 326 ? 25.443 -2.685 -3.819 1.00 45.09 326 SER A C 1
ATOM 2547 O O . SER A 1 326 ? 25.798 -1.513 -3.663 1.00 45.09 326 SER A O 1
ATOM 2549 N N . VAL A 1 327 ? 24.340 -3.184 -3.263 1.00 44.16 327 VAL A N 1
ATOM 2550 C CA . VAL A 1 327 ? 23.680 -2.536 -2.128 1.00 44.16 327 VAL A CA 1
ATOM 2551 C C . VAL A 1 327 ? 24.420 -3.015 -0.888 1.00 44.16 327 VAL A C 1
ATOM 2553 O O . VAL A 1 327 ? 24.175 -4.115 -0.397 1.00 44.16 327 VAL A O 1
ATOM 2556 N N . THR A 1 328 ? 25.377 -2.218 -0.420 1.00 37.19 328 THR A N 1
ATOM 2557 C CA . THR A 1 328 ? 26.116 -2.535 0.802 1.00 37.19 328 THR A CA 1
ATOM 2558 C C . THR A 1 328 ? 25.472 -1.779 1.953 1.00 37.19 328 THR A C 1
ATOM 2560 O O . THR A 1 328 ? 25.516 -0.549 2.008 1.00 37.19 328 THR A O 1
ATOM 2563 N N . ILE A 1 329 ? 24.873 -2.522 2.883 1.00 41.72 329 ILE A N 1
ATOM 2564 C CA . ILE A 1 329 ? 24.474 -1.984 4.183 1.00 41.72 329 ILE A CA 1
ATOM 2565 C C . ILE A 1 329 ? 25.751 -1.929 5.019 1.00 41.72 329 ILE A C 1
ATOM 2567 O O . ILE A 1 329 ? 26.198 -2.937 5.564 1.00 41.72 329 ILE A O 1
ATOM 2571 N N . THR A 1 330 ? 26.410 -0.772 5.046 1.00 35.06 330 THR A N 1
ATOM 2572 C CA . THR A 1 330 ? 27.607 -0.593 5.870 1.00 35.06 330 THR A CA 1
ATOM 2573 C C . THR A 1 330 ? 27.205 -0.137 7.264 1.00 35.06 330 THR A C 1
ATOM 2575 O O . THR A 1 330 ? 26.740 0.991 7.436 1.00 35.06 330 THR A O 1
ATOM 2578 N N . ARG A 1 331 ? 27.445 -0.998 8.260 1.00 34.22 331 ARG A N 1
ATOM 2579 C CA . ARG A 1 331 ? 27.545 -0.601 9.669 1.00 34.22 331 ARG A CA 1
ATOM 2580 C C . ARG A 1 331 ? 28.860 0.139 9.863 1.00 34.22 331 ARG A C 1
ATOM 2582 O O . ARG A 1 331 ? 29.915 -0.491 9.852 1.00 34.22 331 ARG A O 1
ATOM 2589 N N . SER A 1 332 ? 28.810 1.459 9.998 1.00 38.94 332 SER A N 1
ATOM 2590 C CA . SER A 1 332 ? 30.011 2.253 10.273 1.00 38.94 332 SER A CA 1
ATOM 2591 C C . SER A 1 332 ? 30.279 2.377 11.778 1.00 38.94 332 SER A C 1
ATOM 2593 O O . SER A 1 332 ? 31.442 2.472 12.160 1.00 38.94 332 SER A O 1
ATOM 2595 N N . THR A 1 333 ? 29.250 2.257 12.632 1.00 33.84 333 THR A N 1
ATOM 2596 C CA . THR A 1 333 ? 29.313 2.141 14.110 1.00 33.84 333 THR A CA 1
ATOM 2597 C C . THR A 1 333 ? 28.003 1.524 14.656 1.00 33.84 333 THR A C 1
ATOM 2599 O O . THR A 1 333 ? 27.039 1.421 13.897 1.00 33.84 333 THR A O 1
ATOM 2602 N N . PRO A 1 334 ? 27.881 1.155 15.956 1.00 39.72 334 PRO A N 1
ATOM 2603 C CA . PRO A 1 334 ? 26.613 0.688 16.549 1.00 39.72 334 PRO A CA 1
ATOM 2604 C C . PRO A 1 334 ? 25.440 1.684 16.457 1.00 39.72 334 PRO A C 1
ATOM 2606 O O . PRO A 1 334 ? 24.321 1.337 16.817 1.00 39.72 334 PRO A O 1
ATOM 2609 N N . SER A 1 335 ? 25.696 2.919 16.016 1.00 33.16 335 SER A N 1
ATOM 2610 C CA . SER A 1 335 ? 24.740 4.026 15.957 1.00 33.16 335 SER A CA 1
ATOM 2611 C C . SER A 1 335 ? 24.568 4.645 14.563 1.00 33.16 335 SER A C 1
ATOM 2613 O O . SER A 1 335 ? 23.723 5.521 14.407 1.00 33.16 335 SER A O 1
ATOM 2615 N N . LEU A 1 336 ? 25.322 4.215 13.544 1.00 28.56 336 LEU A N 1
ATOM 2616 C CA . LEU A 1 336 ? 25.164 4.692 12.167 1.00 28.56 336 LEU A CA 1
ATOM 2617 C C . LEU A 1 336 ? 25.245 3.530 11.168 1.00 28.56 336 LEU A C 1
ATOM 2619 O O . LEU A 1 336 ? 26.286 2.895 10.995 1.00 28.56 336 LEU A O 1
ATOM 2623 N N . GLU A 1 337 ? 24.147 3.312 10.445 1.00 39.16 337 GLU A N 1
ATOM 2624 C CA . GLU A 1 337 ? 24.167 2.637 9.148 1.00 39.16 337 GLU A CA 1
ATOM 2625 C C . GLU A 1 337 ? 24.010 3.699 8.060 1.00 39.16 337 GLU A C 1
ATOM 2627 O O . GLU A 1 337 ? 23.042 4.464 8.037 1.00 39.16 337 GLU A O 1
ATOM 2632 N N . SER A 1 338 ? 24.981 3.756 7.152 1.00 30.80 338 SER A N 1
ATOM 2633 C CA . SER A 1 338 ? 24.872 4.524 5.916 1.00 30.80 338 SER A CA 1
ATOM 2634 C C . SER A 1 338 ? 24.447 3.589 4.790 1.00 30.80 338 SER A C 1
ATOM 2636 O O . SER A 1 338 ? 25.141 2.623 4.472 1.00 30.80 338 SER A O 1
ATOM 2638 N N . PHE A 1 339 ? 23.311 3.887 4.159 1.00 38.69 339 PHE A N 1
ATOM 2639 C CA . PHE A 1 339 ? 22.890 3.199 2.942 1.00 38.69 339 PHE A CA 1
ATOM 2640 C C . PHE A 1 339 ? 23.692 3.767 1.777 1.00 38.69 339 PHE A C 1
ATOM 2642 O O . PHE A 1 339 ? 23.455 4.897 1.352 1.00 38.69 339 PHE A O 1
ATOM 2649 N N . THR A 1 340 ? 24.654 2.996 1.272 1.00 34.66 340 THR A N 1
ATOM 2650 C CA . THR A 1 340 ? 25.420 3.389 0.087 1.00 34.66 340 THR A CA 1
ATOM 2651 C C . THR A 1 340 ? 25.101 2.422 -1.040 1.00 34.66 340 THR A C 1
ATOM 2653 O O . THR A 1 340 ? 25.530 1.270 -1.031 1.00 34.66 340 THR A O 1
ATOM 2656 N N . VAL A 1 341 ? 24.341 2.895 -2.026 1.00 40.56 341 VAL A N 1
ATOM 2657 C CA . VAL A 1 341 ? 24.196 2.197 -3.306 1.00 40.56 341 VAL A CA 1
ATOM 2658 C C . VAL A 1 341 ? 25.328 2.682 -4.202 1.00 40.56 341 VAL A C 1
ATOM 2660 O O . VAL A 1 341 ? 25.326 3.824 -4.662 1.00 40.56 341 VAL A O 1
ATOM 2663 N N . ILE A 1 342 ? 26.341 1.838 -4.397 1.00 47.62 342 ILE A N 1
ATOM 2664 C CA . ILE A 1 342 ? 27.480 2.165 -5.257 1.00 47.62 342 ILE A CA 1
ATOM 2665 C C . ILE A 1 342 ? 27.214 1.582 -6.641 1.00 47.62 342 ILE A C 1
ATOM 2667 O O . ILE A 1 342 ? 27.158 0.368 -6.818 1.00 47.62 342 ILE A O 1
ATOM 2671 N N . PHE A 1 343 ? 27.105 2.462 -7.634 1.00 42.25 343 PHE A N 1
ATOM 2672 C CA . PHE A 1 343 ? 27.222 2.093 -9.041 1.00 42.25 343 PHE A CA 1
ATOM 2673 C C . PHE A 1 343 ? 28.692 2.259 -9.440 1.00 42.25 343 PHE A C 1
ATOM 2675 O O . PHE A 1 343 ? 29.143 3.388 -9.672 1.00 42.25 343 PHE A O 1
ATOM 2682 N N . SER A 1 344 ? 29.458 1.168 -9.460 1.00 39.47 344 SER A N 1
ATOM 2683 C CA . SER A 1 344 ? 30.871 1.181 -9.853 1.00 39.47 344 SER A CA 1
ATOM 2684 C C . SER A 1 344 ? 31.047 0.742 -11.312 1.00 39.47 344 SER A C 1
ATOM 2686 O O . SER A 1 344 ? 30.399 -0.184 -11.793 1.00 39.47 344 SER A O 1
ATOM 2688 N N . HIS A 1 345 ? 31.924 1.448 -12.029 1.00 34.03 345 HIS A N 1
ATOM 2689 C CA . HIS A 1 345 ? 32.396 1.094 -13.367 1.00 34.03 345 HIS A CA 1
ATOM 2690 C C . HIS A 1 345 ? 33.812 0.534 -13.219 1.00 34.03 345 HIS A C 1
ATOM 2692 O O . HIS A 1 345 ? 34.695 1.239 -12.726 1.00 34.03 345 HIS A O 1
ATOM 2698 N N . PHE A 1 346 ? 34.046 -0.716 -13.617 1.00 30.19 346 PHE A N 1
ATOM 2699 C CA . PHE A 1 346 ? 35.395 -1.275 -13.620 1.00 30.19 346 PHE A CA 1
ATOM 2700 C C . PHE A 1 346 ? 36.073 -0.936 -14.955 1.00 30.19 346 PHE A C 1
ATOM 2702 O O . PHE A 1 346 ? 35.882 -1.626 -15.952 1.00 30.19 346 PHE A O 1
ATOM 2709 N N . GLN A 1 347 ? 36.849 0.152 -15.004 1.00 26.91 347 GLN A N 1
ATOM 2710 C CA . GLN A 1 347 ? 37.794 0.364 -16.104 1.00 26.91 347 GLN A CA 1
ATOM 2711 C C . GLN A 1 347 ? 39.086 -0.394 -15.792 1.00 26.91 347 GLN A C 1
ATOM 2713 O O . GLN A 1 347 ? 39.778 -0.091 -14.819 1.00 26.91 347 GLN A O 1
ATOM 2718 N N . HIS A 1 348 ? 39.422 -1.371 -16.634 1.00 26.39 348 HIS A N 1
ATOM 2719 C CA . HIS A 1 348 ? 40.714 -2.049 -16.619 1.00 26.39 348 HIS A CA 1
ATOM 2720 C C . HIS A 1 348 ? 41.822 -1.013 -16.896 1.00 26.39 348 HIS A C 1
ATOM 2722 O O . HIS A 1 348 ? 42.077 -0.647 -18.041 1.00 26.39 348 HIS A O 1
ATOM 2728 N N . ARG A 1 349 ? 42.491 -0.498 -15.856 1.00 26.25 349 ARG 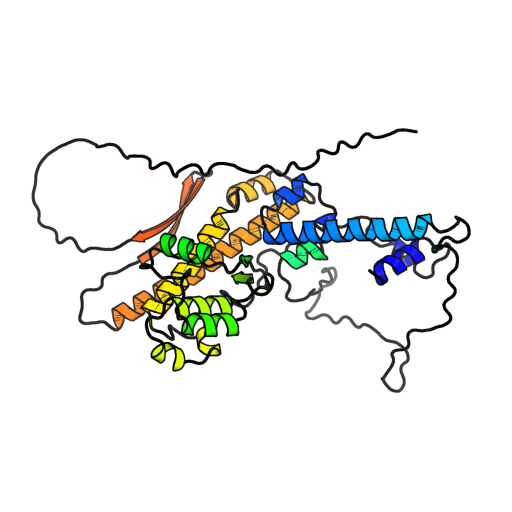A N 1
ATOM 2729 C CA . ARG A 1 349 ? 43.777 0.189 -16.032 1.00 26.25 349 ARG A CA 1
ATOM 2730 C C . ARG A 1 349 ? 44.861 -0.877 -16.098 1.00 26.25 349 ARG A C 1
ATOM 2732 O O . ARG A 1 349 ? 45.243 -1.438 -15.074 1.00 26.25 349 ARG A O 1
ATOM 2739 N N . ASN A 1 350 ? 45.346 -1.146 -17.309 1.00 25.03 350 ASN A N 1
ATOM 2740 C CA . ASN A 1 350 ? 46.596 -1.868 -17.511 1.00 25.03 350 ASN A CA 1
ATOM 2741 C C . ASN A 1 350 ? 47.705 -1.197 -16.692 1.00 25.03 350 ASN A C 1
ATOM 2743 O O . ASN A 1 350 ? 47.919 0.014 -16.773 1.00 25.03 350 ASN A O 1
ATOM 2747 N N . GLN A 1 351 ? 48.384 -2.007 -15.883 1.00 26.19 351 GLN A N 1
ATOM 2748 C CA . GLN A 1 351 ? 49.593 -1.629 -15.172 1.00 26.19 351 GLN A CA 1
ATOM 2749 C C . GLN A 1 351 ? 50.672 -1.238 -16.186 1.00 26.19 351 GLN A C 1
ATOM 2751 O O . GLN A 1 351 ? 51.173 -2.085 -16.917 1.00 26.19 351 GLN A O 1
ATOM 2756 N N . TYR A 1 352 ? 51.083 0.026 -16.169 1.00 26.23 352 TYR A N 1
ATOM 2757 C CA . TYR A 1 352 ? 52.451 0.391 -16.513 1.00 26.23 352 TYR A CA 1
ATOM 2758 C C . TYR A 1 352 ? 53.116 0.934 -15.251 1.00 26.23 352 TYR A C 1
ATOM 2760 O O . TYR A 1 352 ? 52.695 1.936 -14.673 1.00 26.23 352 TYR A O 1
ATOM 2768 N N . TYR A 1 353 ? 54.132 0.203 -14.799 1.00 27.83 353 TYR A N 1
ATOM 2769 C CA . TYR A 1 353 ? 55.044 0.602 -13.737 1.00 27.83 353 TYR A CA 1
ATOM 2770 C C . TYR A 1 353 ? 55.739 1.919 -14.112 1.00 27.83 353 TYR A C 1
ATOM 2772 O O . TYR A 1 353 ? 56.391 2.007 -15.148 1.00 27.83 353 TYR A O 1
ATOM 2780 N N . GLY A 1 354 ? 55.656 2.920 -13.234 1.00 25.41 354 GLY A N 1
ATOM 2781 C CA . GLY A 1 354 ? 56.409 4.167 -13.351 1.00 25.41 354 GLY A CA 1
ATOM 2782 C C . GLY A 1 354 ? 56.501 4.886 -12.007 1.00 25.41 354 GLY A C 1
ATOM 2783 O O . GLY A 1 354 ? 55.554 5.528 -11.566 1.00 25.41 354 GLY A O 1
ATOM 2784 N N . ARG A 1 355 ? 57.646 4.750 -11.329 1.00 26.03 355 ARG A N 1
ATOM 2785 C CA . ARG A 1 355 ? 58.003 5.483 -10.103 1.00 26.03 355 ARG A CA 1
ATOM 2786 C C . ARG A 1 355 ? 58.080 6.995 -10.371 1.00 26.03 355 ARG A C 1
ATOM 2788 O O . ARG A 1 355 ? 58.899 7.393 -11.190 1.00 26.03 355 ARG A O 1
ATOM 2795 N N . SER A 1 356 ? 57.401 7.824 -9.570 1.00 25.72 356 SER A N 1
ATOM 2796 C CA . SER A 1 356 ? 58.039 8.810 -8.661 1.00 25.72 356 SER A CA 1
ATOM 2797 C C . SER A 1 356 ? 57.132 9.975 -8.231 1.00 25.72 356 SER A C 1
ATOM 2799 O O . SER A 1 356 ? 56.585 10.689 -9.056 1.00 25.72 356 SER A O 1
ATOM 2801 N N . ARG A 1 357 ? 57.159 10.197 -6.906 1.00 26.94 357 ARG A N 1
ATOM 2802 C CA . ARG A 1 357 ? 57.226 11.466 -6.145 1.00 26.94 357 ARG A CA 1
ATOM 2803 C C . ARG A 1 357 ? 56.039 12.458 -6.110 1.00 26.94 357 ARG A C 1
ATOM 2805 O O . ARG A 1 357 ? 55.789 13.214 -7.033 1.00 26.94 357 ARG A O 1
ATOM 2812 N N . THR A 1 358 ? 55.462 12.508 -4.899 1.00 28.55 358 THR A N 1
ATOM 2813 C CA . THR A 1 358 ? 55.145 13.683 -4.049 1.00 28.55 358 THR A CA 1
ATOM 2814 C C . THR A 1 358 ? 54.278 14.820 -4.603 1.00 28.55 358 THR A C 1
ATOM 2816 O O . THR A 1 358 ? 54.777 15.647 -5.351 1.00 28.55 358 THR A O 1
ATOM 2819 N N . HIS A 1 359 ? 53.058 14.971 -4.066 1.00 29.22 359 HIS A N 1
ATOM 2820 C CA . HIS A 1 359 ? 52.581 16.197 -3.395 1.00 29.22 359 HIS A CA 1
ATOM 2821 C C . HIS A 1 359 ? 51.267 15.939 -2.622 1.00 29.22 359 HIS A C 1
ATOM 2823 O O . HIS A 1 359 ? 50.547 14.992 -2.920 1.00 29.22 359 HIS A O 1
ATOM 2829 N N . GLY A 1 360 ? 51.050 16.718 -1.552 1.00 26.69 360 GLY A N 1
ATOM 2830 C CA . GLY A 1 360 ? 50.129 16.457 -0.432 1.00 26.69 360 GLY A CA 1
ATOM 2831 C C . GLY A 1 360 ? 48.618 16.592 -0.701 1.00 26.69 360 GLY A C 1
ATOM 2832 O O . GLY A 1 360 ? 48.194 16.753 -1.843 1.00 26.69 360 GLY A O 1
ATOM 2833 N N . PRO A 1 361 ? 47.782 16.497 0.354 1.00 26.52 361 PRO A N 1
ATOM 2834 C CA . PRO A 1 361 ? 46.350 16.264 0.209 1.00 26.52 361 PRO A CA 1
ATOM 2835 C C . PRO A 1 361 ? 45.599 17.559 -0.125 1.00 26.52 361 PRO A C 1
ATOM 2837 O O . PRO A 1 361 ? 45.594 18.512 0.655 1.00 26.52 361 PRO A O 1
ATOM 2840 N N . ALA A 1 362 ? 44.925 17.581 -1.276 1.00 26.98 362 ALA A N 1
ATOM 2841 C CA . ALA A 1 362 ? 43.951 18.613 -1.613 1.00 26.98 362 ALA A CA 1
ATOM 2842 C C . ALA A 1 362 ? 42.568 18.254 -1.038 1.00 26.98 362 ALA A C 1
ATOM 2844 O O . ALA A 1 362 ? 42.129 17.106 -1.062 1.00 26.98 362 ALA A O 1
ATOM 2845 N N . ARG A 1 363 ? 41.922 19.274 -0.471 1.00 25.69 363 ARG A N 1
ATOM 2846 C CA . ARG A 1 363 ? 40.704 19.244 0.349 1.00 25.69 363 ARG A CA 1
ATOM 2847 C C . ARG A 1 363 ? 39.473 18.738 -0.421 1.00 25.69 363 ARG A C 1
ATOM 2849 O O . ARG A 1 363 ? 39.227 19.173 -1.541 1.00 25.69 363 ARG A O 1
ATOM 2856 N N . PHE A 1 364 ? 38.652 17.908 0.227 1.00 24.86 364 PHE A N 1
ATOM 2857 C CA . PHE A 1 364 ? 37.295 17.582 -0.223 1.00 24.86 364 PHE A CA 1
ATOM 2858 C C . PHE A 1 364 ? 36.377 18.802 -0.053 1.00 24.86 364 PHE A C 1
ATOM 2860 O O . PHE A 1 364 ? 36.168 19.279 1.062 1.00 24.86 364 PHE A O 1
ATOM 2867 N N . GLY A 1 365 ? 35.834 19.303 -1.164 1.00 23.09 365 GLY A N 1
ATOM 2868 C CA . GLY A 1 365 ? 34.759 20.290 -1.171 1.00 23.09 365 GLY A CA 1
ATOM 2869 C C . GLY A 1 365 ? 33.428 19.637 -0.806 1.00 23.09 365 GLY A C 1
ATOM 2870 O O . GLY A 1 365 ? 33.000 18.676 -1.444 1.00 23.09 365 GLY A O 1
ATOM 2871 N N . SER A 1 366 ? 32.775 20.156 0.229 1.00 22.77 366 SER A N 1
ATOM 2872 C CA . SER A 1 366 ? 31.397 19.833 0.581 1.00 22.77 366 SER A CA 1
ATOM 2873 C C . SER A 1 366 ? 30.444 20.565 -0.367 1.00 22.77 366 SER A C 1
ATOM 2875 O O . SER A 1 366 ? 30.367 21.793 -0.373 1.00 22.77 366 SER A O 1
ATOM 2877 N N . TYR A 1 367 ? 29.690 19.818 -1.172 1.00 23.84 367 TYR A N 1
ATOM 2878 C CA . TYR A 1 367 ? 28.587 20.388 -1.940 1.00 23.84 367 TYR A CA 1
ATOM 2879 C C . TYR A 1 367 ? 27.353 20.508 -1.039 1.00 23.84 367 TYR A C 1
ATOM 2881 O O . TYR A 1 367 ? 26.721 19.519 -0.673 1.00 23.84 367 TYR A O 1
ATOM 2889 N N . ARG A 1 368 ? 27.034 21.752 -0.661 1.00 21.89 368 ARG A N 1
ATOM 2890 C CA . ARG A 1 368 ? 25.739 22.156 -0.097 1.00 21.89 368 ARG A CA 1
ATOM 2891 C C . ARG A 1 368 ? 24.674 22.036 -1.188 1.00 21.89 368 ARG A C 1
ATOM 2893 O O . ARG A 1 368 ? 24.793 22.672 -2.231 1.00 21.89 368 ARG A O 1
ATOM 2900 N N . VAL A 1 369 ? 23.622 21.272 -0.920 1.00 24.34 369 VAL A N 1
ATOM 2901 C CA . VAL A 1 369 ? 22.373 21.324 -1.692 1.00 24.34 369 VAL A CA 1
ATOM 2902 C C . VAL A 1 369 ? 21.699 22.683 -1.425 1.00 24.34 369 VAL A C 1
ATOM 2904 O O . VAL A 1 369 ? 21.688 23.114 -0.266 1.00 24.34 369 VAL A O 1
ATOM 2907 N N . PRO A 1 370 ? 21.160 23.388 -2.438 1.00 22.92 370 PRO A N 1
ATOM 2908 C CA . PRO A 1 370 ? 20.481 24.660 -2.227 1.00 22.92 370 PRO A CA 1
ATOM 2909 C C . PRO A 1 370 ? 19.229 24.478 -1.367 1.00 22.92 370 PRO A C 1
ATOM 2911 O O . PRO A 1 370 ? 18.379 23.629 -1.627 1.00 22.92 370 PRO A O 1
ATOM 2914 N N . SER A 1 371 ? 19.122 25.308 -0.337 1.00 22.12 371 SER A N 1
ATOM 2915 C CA . SER A 1 371 ? 17.939 25.478 0.496 1.00 22.12 371 SER A CA 1
ATOM 2916 C C . SER A 1 371 ? 16.756 25.963 -0.345 1.00 22.12 371 SER A C 1
ATOM 2918 O O . SER A 1 371 ? 16.756 27.104 -0.804 1.00 22.12 371 SER A O 1
ATOM 2920 N N . PHE A 1 372 ? 15.740 25.114 -0.509 1.00 24.05 372 PHE A N 1
ATOM 2921 C CA . PHE A 1 372 ? 14.429 25.530 -1.001 1.00 24.05 372 PHE A CA 1
ATOM 2922 C C . PHE A 1 372 ? 13.790 26.492 0.010 1.00 24.05 372 PHE A C 1
ATOM 2924 O O . PHE A 1 372 ? 13.625 26.171 1.190 1.00 24.05 372 PHE A O 1
ATOM 2931 N N . GLN A 1 373 ? 13.474 27.700 -0.457 1.00 24.34 373 GLN A N 1
ATOM 2932 C CA . GLN A 1 373 ? 12.779 28.733 0.302 1.00 24.34 373 GLN A CA 1
ATOM 2933 C C . GLN A 1 373 ? 11.391 28.245 0.736 1.00 24.34 373 GLN A C 1
ATOM 2935 O O . GLN A 1 373 ? 10.579 27.802 -0.071 1.00 24.34 373 GLN A O 1
ATOM 2940 N N . ARG A 1 374 ? 11.125 28.367 2.041 1.00 28.25 374 ARG A N 1
ATOM 2941 C CA . ARG A 1 374 ? 9.804 28.222 2.660 1.00 28.25 374 ARG A CA 1
ATOM 2942 C C . ARG A 1 374 ? 8.906 29.409 2.291 1.00 28.25 374 ARG A C 1
ATOM 2944 O O . ARG A 1 374 ? 9.086 30.483 2.853 1.00 28.25 374 ARG A O 1
ATOM 2951 N N . HIS A 1 375 ? 7.881 29.166 1.487 1.00 24.73 375 HIS A N 1
ATOM 2952 C CA . HIS A 1 375 ? 6.604 29.897 1.438 1.00 24.73 375 HIS A CA 1
ATOM 2953 C C . HIS A 1 375 ? 5.550 28.834 1.065 1.00 24.73 375 HIS A C 1
ATOM 2955 O O . HIS A 1 375 ? 5.809 28.071 0.147 1.00 24.73 375 HIS A O 1
ATOM 2961 N N . GLN A 1 376 ? 4.413 28.600 1.722 1.00 24.36 376 GLN A N 1
ATOM 2962 C CA . GLN A 1 376 ? 3.607 29.309 2.715 1.00 24.36 376 GLN A CA 1
ATOM 2963 C C . GLN A 1 376 ? 3.393 28.437 3.969 1.00 24.36 376 GLN A C 1
ATOM 2965 O O . GLN A 1 376 ? 3.398 27.210 3.901 1.00 24.36 376 GLN A O 1
ATOM 2970 N N . ARG A 1 377 ? 3.219 29.083 5.128 1.00 24.42 377 ARG A N 1
ATOM 2971 C CA . ARG A 1 377 ? 2.674 28.452 6.336 1.00 24.42 377 ARG A CA 1
ATOM 2972 C C . ARG A 1 377 ? 1.153 28.455 6.206 1.00 24.42 377 ARG A C 1
ATOM 2974 O O . ARG A 1 377 ? 0.581 29.538 6.217 1.00 24.42 377 ARG A O 1
ATOM 2981 N N . ASP A 1 378 ? 0.534 27.284 6.166 1.00 23.88 378 ASP A N 1
ATOM 2982 C CA . ASP A 1 378 ? -0.833 27.144 6.660 1.00 23.88 378 ASP A CA 1
ATOM 2983 C C . ASP A 1 378 ? -0.733 26.875 8.163 1.00 23.88 378 ASP A C 1
ATOM 2985 O O . ASP A 1 378 ? -0.191 25.860 8.612 1.00 23.88 378 ASP A O 1
ATOM 2989 N N . GLU A 1 379 ? -1.152 27.861 8.950 1.00 23.59 379 GLU A N 1
ATOM 2990 C CA . GLU A 1 379 ? -1.193 27.789 10.403 1.00 23.59 379 GLU A CA 1
ATOM 2991 C C . GLU A 1 379 ? -2.224 26.738 10.834 1.00 23.59 379 GLU A C 1
ATOM 2993 O O . GLU A 1 379 ? -3.424 26.876 10.611 1.00 23.59 379 GLU A O 1
ATOM 2998 N N . LEU A 1 380 ? -1.747 25.666 11.470 1.00 26.16 380 LEU A N 1
ATOM 2999 C CA . LEU A 1 380 ? -2.598 24.768 12.245 1.00 26.16 380 LEU A CA 1
ATOM 3000 C C . LEU A 1 380 ? -3.150 25.558 13.444 1.00 26.16 380 LEU A C 1
ATOM 3002 O O . LEU A 1 380 ? -2.351 26.139 14.186 1.00 26.16 380 LEU A O 1
ATOM 3006 N N . PRO A 1 381 ? -4.469 25.579 13.693 1.00 23.95 381 PRO A N 1
ATOM 3007 C CA . PRO A 1 381 ? -4.990 26.222 14.887 1.00 23.95 381 PRO A CA 1
ATOM 3008 C C . PRO A 1 381 ? -4.589 25.415 16.132 1.00 23.95 381 PRO A C 1
ATOM 3010 O O . PRO A 1 381 ? -4.926 24.239 16.278 1.00 23.95 381 PRO A O 1
ATOM 3013 N N . ASN A 1 382 ? -3.850 26.062 17.036 1.00 22.70 382 ASN A N 1
ATOM 3014 C CA . ASN A 1 382 ? -3.590 25.565 18.385 1.00 22.70 382 ASN A CA 1
ATOM 3015 C C . ASN A 1 382 ? -4.894 25.620 19.190 1.00 22.70 382 ASN A C 1
ATOM 3017 O O . ASN A 1 382 ? -5.369 26.708 19.512 1.00 22.70 382 ASN A O 1
ATOM 3021 N N . PHE A 1 383 ? -5.443 24.466 19.568 1.00 25.67 383 PHE A N 1
ATOM 3022 C CA . PHE A 1 383 ? -6.543 24.396 20.528 1.00 25.67 383 PHE A CA 1
ATOM 3023 C C . PHE A 1 383 ? -6.046 23.797 21.844 1.00 25.67 383 PHE A C 1
ATOM 3025 O O . PHE A 1 383 ? -5.639 22.639 21.907 1.00 25.67 383 PHE A O 1
ATOM 3032 N N . SER A 1 384 ? -6.060 24.618 22.896 1.00 22.28 384 SER A N 1
ATOM 3033 C CA . SER A 1 384 ? -5.843 24.193 24.274 1.00 22.28 384 SER A CA 1
ATOM 3034 C C . SER A 1 384 ? -7.175 23.763 24.891 1.00 22.28 384 SER A C 1
ATOM 3036 O O . SER A 1 384 ? -8.150 24.514 24.899 1.00 22.28 384 SER A O 1
ATOM 3038 N N . PHE A 1 385 ? -7.227 22.544 25.423 1.00 23.47 385 PHE A N 1
ATOM 3039 C CA . PHE A 1 385 ? -8.360 22.082 26.218 1.00 23.47 385 PHE A CA 1
ATOM 3040 C C . PHE A 1 385 ? -8.200 22.600 27.652 1.00 23.47 385 PHE A C 1
ATOM 3042 O O . PHE A 1 385 ? -7.302 22.178 28.378 1.00 23.47 385 PHE A O 1
ATOM 3049 N N . ARG A 1 386 ? -9.062 23.535 28.068 1.00 22.22 386 ARG A N 1
ATOM 3050 C CA . ARG A 1 386 ? -9.280 23.829 29.491 1.00 22.22 386 ARG A CA 1
ATOM 3051 C C . ARG A 1 386 ? -10.327 22.856 30.024 1.00 22.22 386 ARG A C 1
ATOM 3053 O O . ARG A 1 386 ? -11.465 22.890 29.564 1.00 22.22 386 ARG A O 1
ATOM 3060 N N . SER A 1 387 ? -9.945 22.048 31.011 1.00 22.92 387 SER A N 1
ATOM 3061 C CA . SER A 1 387 ? -10.905 21.398 31.906 1.00 22.92 387 SER A CA 1
ATOM 3062 C C . SER A 1 387 ? -11.744 22.486 32.579 1.00 22.92 387 SER A C 1
ATOM 3064 O O . SER A 1 387 ? -11.187 23.449 33.115 1.00 22.92 387 SER A O 1
ATOM 3066 N N . ARG A 1 388 ? -13.070 22.373 32.514 1.00 23.52 388 ARG A N 1
ATOM 3067 C CA . ARG A 1 388 ? -13.959 23.083 33.432 1.00 23.52 388 ARG A CA 1
ATOM 3068 C C . ARG A 1 388 ? -14.525 22.046 34.381 1.00 23.52 388 ARG A C 1
ATOM 3070 O O . ARG A 1 388 ? -15.364 21.248 33.979 1.00 23.52 388 ARG A O 1
ATOM 3077 N N . ASP A 1 389 ? -14.043 22.108 35.612 1.00 29.28 389 ASP A N 1
ATOM 3078 C CA . ASP A 1 389 ? -14.732 21.562 36.768 1.00 29.28 389 ASP A CA 1
ATOM 3079 C C . ASP A 1 389 ? -16.054 22.320 36.958 1.00 29.28 389 ASP A C 1
ATOM 3081 O O . ASP A 1 389 ? -16.079 23.558 36.946 1.00 29.28 389 ASP A O 1
ATOM 3085 N N . ASN A 1 390 ? -17.142 21.558 37.061 1.00 33.12 390 ASN A N 1
ATOM 3086 C CA . ASN A 1 390 ? -18.198 21.693 38.068 1.00 33.12 390 ASN A CA 1
ATOM 3087 C C . ASN A 1 390 ? -19.159 20.511 37.966 1.00 33.12 390 ASN A C 1
ATOM 3089 O O . ASN A 1 390 ? -19.774 20.351 36.886 1.00 33.12 390 ASN A O 1
#

Foldseek 3Di:
DVVVVVLVLLVLDDPRPCCVVNVPDDPDALACLPDDPVLLVLLLAVVLNVVSVVVNVVVVVVVVVVVVVQVPADPVRGPSPDDDDPDDDDDDDDPPDPDDDDDDDDPDDDDPPRDDDDDPDLDAQSCCRNPHNFGDAPRQQHKHKDFQDQVLLVQLLVVLVHPDQPSVDADPVLQVVCVVLLCDDDDRVSRMWIAGGPDNGQLSLQLSQLSSLDPDPVLNVVDDSVLSSDPVNDASSDLSSNLSSLSSLLSSLVVSLVSRPDDLLVLVVVVVVPDDRSNVRSSSSSNRVNVSSVVSNVVSLVSNLVSLVVVVVVPPPDDDFDFHFDQDQDDPDSPDTDGDGDGDTDDDDDDDDDDDDDDDDDDDDDDDDDDDDDDDDPDDDDDDDDDDDD

pLDDT: mean 74.6, std 25.84, range [21.89, 97.94]

Secondary structure (DSSP, 8-state):
-HHHHHHHHHHHSTT-TTHHHHTTS-S---SGGGS-HHHHHHT--HHHHHHHHHHHHHHHHHHHHHHHHHHTS-GGG-TTS------------STT----------SS---TT--------S--HHHIIIIIS---TT-TT-EEEEE--HHHHHHHHHHTT-----TTS--HHHHHHHHHTT-SSS-TTTTEEEEESSSSB-HHHHHHHHHHT-S-HHHHHTS-HHHHH-SSSS-TT-HHHHHHHHHHHHHHHHHHHHT-SS-HHHHHHHHHTT--THHHHHHHHHHHHHHHHHHHHHHHHHHHHHHHHHHHHHTTTS------EEEEEEEEETTEEEEEEEE-----------------PPPPP--PPP--------------------

Radius of gyration: 28.61 Å; chains: 1; bounding box: 101×59×71 Å

InterPro domains:
  IPR015353 Rubisco LSMT, substrate-binding domain [PF09273] (169-291)
  IPR036464 Rubisco LSMT, substrate-binding domain superfamily [G3DSA:3.90.1420.10] (164-306)
  IPR036464 Rubisco LSMT, substrate-binding domain superfamily [SSF81822] (131-314)
  IPR046341 SET domain superfamily [SSF82199] (3-139)
  IPR050600 SETD3/SETD6 methyltransferase [PTHR13271] (3-282)